Protein AF-A0A1H9RJU9-F1 (afdb_monomer_lite)

Organism: NCBI:txid170623

Sequence (634 aa):
MQTDKGIVLASALIEHLRRQLVILPAINTIERASAEAITCANRRIYEALSEPLSDRHRHNLDDLLKRSDIGKTTWLAWLRQSPAKPNSRHMLERLKVWQALDLPTGIERLVHQNRLLKIAREGGQMTPADLAKFEPQRRYATLVALAIEGMATVTDEIIDLHDRILGKLFNAAKNKHQQQFQASGKAINAKVRLYGHIGQALIDAKQSGSDPFAAIEAVMSWDAFAESVTEAQKLAQPEDFDFLHRIGESYATLRRYAPEFLDVLKLRAAPAAKNALDAIEVLRGMNTNNARKVPADAPTDFIKPRWQKLVMTDTGIDRRYYELRALSELKNALRSGDIWVQGSRQFKDFEDYLVPPEKFASLKQSSELPLGVATDCDQYLHDRLTLLETQLATVNRMAQANDLPDAIITESGLKITPLDATVPDAAQALIDQMAMVLPHVKITELLLEVDEWTGFTRHFTHLKAGDLAKDKKLLLTTILADAINLGLTKMAESCPGTTYAKLAWLQAWHIRDETYSTALAELVNAQFRHPFAEHWGDGTTSSSDGQNFRTGSKAESTGHINPKYGSSQGNRATSLLRWTRISGNGQDFSEPHHAAQSPALLRQARRPTARNPQQAARPAGHRHDHALRHPVRL

pLDDT: mean 79.17, std 20.0, range [20.56, 97.06]

Foldseek 3Di:
DADLPLVVQLVVVVVVCVVVVHDDDDPVVSSVVSVVVSVVVVLVLLCLLQVQDDVLLLVLLLQQLDCDPVDRAGNVVLLPDDDPDDDLVSLLVSLVSLCVSVGDPCSCVSDHVNVLQLLLLLLVLDHSVVLVPDDSSSSSSSSSSVSLVSNQVSLVVNLLVLVLVLVVLQVVLVVVLVVVCVVCVVVQVVLVVLVVQLVVLQVVCVVVVHDSVVSNVVSHDPVVVVVSVVVNVVSDDPPLSDSLVVSLVCLVVCVVNVQSSLVSWAKDFAPVCVLLVQLSVQVNVCSVVVPDDRDQPRRDVLPDPSLCPVQQDPVGGDPSSSSSSSSVVVSVCQLLLRMATPSHPQRHHPCVVDDPPVVVVVCVVVVVPPDPADPDPVVRVVVVVVVVVVVVVVVVVCQVVVNDPQWHQDPVGIDGHDDDDPDDPVVVVVVVVVVVVDDPDDPLVVVVVLCVQQVLQLLQAFSPPRHGDPDPSLLVLLVVCVVVVVHLCNSQVVDPPRDSVSSVSSCSTRNDPRSVVSSVVSSLVSLAVDPCLVVVHAAPDWDWDFDFWFDQDQPSRRPDADPVHGRDHRDPGPRPRPTPRRGDDDDDCPDPPPPPPRSNNVSNVPPPDDDDPPPDDDDDDDDDDDDDDDDDDD

Secondary structure (DSSP, 8-state):
-----HHHHHHHHHHHHHHTTPPPPPHHHHHHHHHHHHHHHHHHHHHHHHTT--HHHHHHHHHTTSBPTTSSSBHHHHHT---SS--HHHHHHHHHHHHTT-PPTTGGGSS-HHHHHHHHHHHHHS-HHHHTTS-HHHHHHHHHHHHHHHHHHHHHHHHHHHHHHHHHHHHHHHHHHHHHHHHHHHHHHHHHHHHHHHHHHHHHHHHHT--HHHHHHTTS-HHHHHHHHHHHHHHPPPTT--SHHHHGGGHHHHHTTHHHHHHH--EEE-GGGHHHHHHHHHHHHHHHTT-SSPPTTS--TTS-HHHHHHHEETTEE-HHHHHHHHHHHHHHHHHHTSEEETT-SSSS-SGGGSPPHHHHHHHHHTT----SS-S-HHHHHHHHHHHHHHHHHHHHHHHHHT--TTEEEETTEEEEPPPP--S-HHHHHHHHHHHHHS----HHHHHHHHHHHH-GGGG---TTT-PPPS-HHHHHHHHHHHHTT--HHHHHHHSTT--HHHHHHHHHHH--HHHHHHHHHHHHHHHHTSGGGGGG-SSS--EEEEEEPPPSS---SS---BTTTBSSTT----EEEEEE--S---S--S-----S--TTHHHHTT------TTS-------------------

InterPro domains:
  IPR002513 Tn3 transposase DDE domain [PF01526] (445-573)
  IPR047653 Tn3-like transposase [NF033527] (2-570)

Structure (mmCIF, N/CA/C/O backbone):
data_AF-A0A1H9RJU9-F1
#
_entry.id   AF-A0A1H9RJU9-F1
#
loop_
_atom_site.group_PDB
_atom_site.id
_atom_site.type_symbol
_atom_site.label_atom_id
_atom_site.label_alt_id
_atom_site.label_comp_id
_atom_site.label_asym_id
_atom_site.label_entity_id
_atom_site.label_seq_id
_atom_site.pdbx_PDB_ins_code
_atom_site.Cartn_x
_atom_site.Cartn_y
_atom_site.Cartn_z
_atom_site.occupancy
_atom_site.B_iso_or_equiv
_atom_site.auth_seq_id
_atom_site.auth_comp_id
_atom_site.auth_asym_id
_atom_site.auth_atom_id
_atom_site.pdbx_PDB_model_num
ATOM 1 N N . MET A 1 1 ? -13.893 -10.862 19.244 1.00 76.00 1 MET A N 1
ATOM 2 C CA . MET A 1 1 ? -14.636 -9.581 19.168 1.00 76.00 1 MET A CA 1
ATOM 3 C C . MET A 1 1 ? -14.125 -8.789 17.971 1.00 76.00 1 MET A C 1
ATOM 5 O O . MET A 1 1 ? -12.912 -8.692 17.831 1.00 76.00 1 MET A O 1
ATOM 9 N N . GLN A 1 2 ? -15.001 -8.271 17.102 1.00 78.62 2 GLN A N 1
ATOM 10 C CA . GLN A 1 2 ? -14.583 -7.578 15.868 1.00 78.62 2 GLN A CA 1
ATOM 11 C C . GLN A 1 2 ? -14.420 -6.057 16.039 1.00 78.62 2 GLN A C 1
ATOM 13 O O . GLN A 1 2 ? -13.515 -5.467 15.450 1.00 78.62 2 GLN A O 1
ATOM 18 N N . THR A 1 3 ? -15.261 -5.443 16.875 1.00 79.81 3 THR A N 1
ATOM 19 C CA . THR A 1 3 ? -15.362 -3.994 17.119 1.00 79.81 3 THR A CA 1
ATOM 20 C C . THR A 1 3 ? -15.511 -3.706 18.614 1.00 79.81 3 THR A C 1
ATOM 22 O O . THR A 1 3 ? -16.016 -4.556 19.339 1.00 79.81 3 THR A O 1
ATOM 25 N N . ASP A 1 4 ? -15.089 -2.525 19.069 1.00 80.25 4 ASP A N 1
ATOM 26 C CA . ASP A 1 4 ? -15.407 -1.974 20.398 1.00 80.25 4 ASP A CA 1
ATOM 27 C C . ASP A 1 4 ? -16.202 -0.659 20.325 1.00 80.25 4 ASP A C 1
ATOM 29 O O . ASP A 1 4 ? -16.292 0.074 21.309 1.00 80.25 4 ASP A O 1
ATOM 33 N N . LYS A 1 5 ? -16.808 -0.353 19.168 1.00 81.44 5 LYS A N 1
ATOM 34 C CA . LYS A 1 5 ? -17.768 0.752 19.044 1.00 81.44 5 LYS A CA 1
ATOM 35 C C . LYS A 1 5 ? -19.002 0.439 19.897 1.00 81.44 5 LYS A C 1
ATOM 37 O O . LYS A 1 5 ? -19.796 -0.419 19.517 1.00 81.44 5 LYS A O 1
ATOM 42 N N . GLY A 1 6 ? -19.175 1.155 21.011 1.00 79.25 6 GLY A N 1
ATOM 43 C CA . GLY A 1 6 ? -20.265 0.927 21.970 1.00 79.25 6 GLY A CA 1
ATOM 44 C C . GLY A 1 6 ? -21.653 0.867 21.326 1.00 79.25 6 GLY A C 1
ATOM 45 O O . GLY A 1 6 ? -22.396 -0.065 21.603 1.00 79.25 6 GLY A O 1
ATOM 46 N N . ILE A 1 7 ? -21.958 1.774 20.389 1.00 78.44 7 ILE A N 1
ATOM 47 C CA . ILE A 1 7 ? -23.243 1.787 19.667 1.00 78.44 7 ILE A CA 1
ATOM 48 C C . ILE A 1 7 ? -23.494 0.506 18.856 1.00 78.44 7 ILE A C 1
ATOM 50 O O . ILE A 1 7 ? -24.593 -0.026 18.890 1.00 78.44 7 ILE A O 1
ATOM 54 N N . VAL A 1 8 ? -22.471 -0.055 18.201 1.00 84.00 8 VAL A N 1
ATOM 55 C CA . VAL A 1 8 ? -22.611 -1.290 17.406 1.00 84.00 8 VAL A CA 1
ATOM 56 C C . VAL A 1 8 ? -22.869 -2.491 18.319 1.00 84.00 8 VAL A C 1
ATOM 58 O O . VAL A 1 8 ? -23.676 -3.357 17.993 1.00 84.00 8 VAL A O 1
ATOM 61 N N . LEU A 1 9 ? -22.220 -2.529 19.488 1.00 86.81 9 LEU A N 1
ATOM 62 C CA . LEU A 1 9 ? -22.442 -3.573 20.493 1.00 86.81 9 LEU A CA 1
ATOM 63 C C . LEU A 1 9 ? -23.823 -3.453 21.141 1.00 86.81 9 LEU A C 1
ATOM 65 O O . LEU A 1 9 ? -24.499 -4.465 21.300 1.00 86.81 9 LEU A O 1
ATOM 69 N N . ALA A 1 10 ? -24.254 -2.233 21.466 1.00 87.81 10 ALA A N 1
ATOM 70 C CA . ALA A 1 10 ? -25.578 -1.961 22.009 1.00 87.81 10 ALA A CA 1
ATOM 71 C C . ALA A 1 10 ? -26.677 -2.347 21.007 1.00 87.81 10 ALA A C 1
ATOM 73 O O . ALA A 1 10 ? -27.610 -3.051 21.384 1.00 87.81 10 ALA A O 1
ATOM 74 N N . SER A 1 11 ? -26.537 -1.979 19.728 1.00 89.19 11 SER A N 1
ATOM 75 C CA . SER A 1 11 ? -27.470 -2.374 18.665 1.00 89.19 11 SER A CA 1
ATOM 76 C C . SER A 1 11 ? -27.519 -3.891 18.477 1.00 89.19 11 SER A C 1
ATOM 78 O O . SER A 1 11 ? -28.608 -4.460 18.465 1.00 89.19 11 SER A O 1
ATOM 80 N N . ALA A 1 12 ? -26.366 -4.568 18.423 1.00 88.88 12 ALA A N 1
ATOM 81 C CA . ALA A 1 12 ? -26.307 -6.028 18.320 1.00 88.88 12 ALA A CA 1
ATOM 82 C C . ALA A 1 12 ? -26.905 -6.735 19.554 1.00 88.88 12 ALA A C 1
ATOM 84 O O . ALA A 1 12 ? -27.570 -7.759 19.414 1.00 88.88 12 ALA A O 1
ATOM 85 N N . LEU A 1 13 ? -26.717 -6.184 20.759 1.00 90.69 13 LEU A N 1
ATOM 86 C CA . LEU A 1 13 ? -27.328 -6.688 21.991 1.00 90.69 13 LEU A CA 1
ATOM 87 C C . LEU A 1 13 ? -28.851 -6.483 21.988 1.00 90.69 13 LEU A C 1
ATOM 89 O O . LEU A 1 13 ? -29.586 -7.415 22.299 1.00 90.69 13 LEU A O 1
ATOM 93 N N . ILE A 1 14 ? -29.334 -5.304 21.587 1.00 92.38 14 ILE A N 1
ATOM 94 C CA . ILE A 1 14 ? -30.767 -5.009 21.426 1.00 92.38 14 ILE A CA 1
ATOM 95 C C . ILE A 1 14 ? -31.402 -5.959 20.408 1.00 92.38 14 ILE A C 1
ATOM 97 O O . ILE A 1 14 ? -32.474 -6.509 20.661 1.00 92.38 14 ILE A O 1
ATOM 101 N N . GLU A 1 15 ? -30.749 -6.180 19.269 1.00 91.00 15 GLU A N 1
ATOM 102 C CA . GLU A 1 15 ? -31.237 -7.091 18.240 1.00 91.00 15 GLU A CA 1
ATOM 103 C C . GLU A 1 15 ? -31.243 -8.546 18.728 1.00 91.00 15 GLU A C 1
ATOM 105 O O . GLU A 1 15 ? -32.236 -9.248 18.550 1.00 91.00 15 GLU A O 1
ATOM 110 N N . HIS A 1 16 ? -30.185 -8.989 19.413 1.00 90.38 16 HIS A N 1
ATOM 111 C CA . HIS A 1 16 ? -30.121 -10.323 20.004 1.00 90.38 16 HIS A CA 1
ATOM 112 C C . HIS A 1 16 ? -31.231 -10.547 21.044 1.00 90.38 16 HIS A C 1
ATOM 114 O O . HIS A 1 16 ? -31.931 -11.555 20.973 1.00 90.38 16 HIS A O 1
ATOM 120 N N . LEU A 1 17 ? -31.454 -9.590 21.953 1.00 93.44 17 LEU A N 1
ATOM 121 C CA . LEU A 1 17 ? -32.540 -9.648 22.939 1.00 93.44 17 LEU A CA 1
ATOM 122 C C . LEU A 1 17 ? -33.917 -9.707 22.262 1.00 93.44 17 LEU A C 1
ATOM 124 O O . LEU A 1 17 ? -34.739 -10.537 22.639 1.00 93.44 17 LEU A O 1
ATOM 128 N N . ARG A 1 18 ? -34.147 -8.904 21.211 1.00 91.88 18 ARG A N 1
ATOM 129 C CA . ARG A 1 18 ? -35.384 -8.950 20.408 1.00 91.88 18 ARG A CA 1
ATOM 130 C C . ARG A 1 18 ? -35.589 -10.305 19.728 1.00 91.88 18 ARG A C 1
ATOM 132 O O . ARG A 1 18 ? -36.688 -10.844 19.803 1.00 91.88 18 ARG A O 1
ATOM 139 N N . ARG A 1 19 ? -34.547 -10.880 19.112 1.00 92.56 19 ARG A N 1
ATOM 140 C CA . ARG A 1 19 ? -34.590 -12.224 18.499 1.00 92.56 19 ARG A CA 1
ATOM 141 C C . ARG A 1 19 ? -34.887 -13.322 19.531 1.00 92.56 19 ARG A C 1
ATOM 143 O O . ARG A 1 19 ? -35.535 -14.303 19.193 1.00 92.56 19 ARG A O 1
ATOM 150 N N . GLN A 1 20 ? -34.446 -13.145 20.778 1.00 93.81 20 GLN A N 1
ATOM 151 C CA . GLN A 1 20 ? -34.737 -14.031 21.915 1.00 93.81 20 GLN A CA 1
ATOM 152 C C . GLN A 1 20 ? -36.067 -13.704 22.631 1.00 93.81 20 GLN A C 1
ATOM 154 O O . GLN A 1 20 ? -36.366 -14.309 23.657 1.00 93.81 20 GLN A O 1
ATOM 159 N N . LEU A 1 21 ? -36.864 -12.754 22.120 1.00 93.44 21 LEU A N 1
ATOM 160 C CA . LEU A 1 21 ? -38.124 -12.278 22.717 1.00 93.44 21 LEU A CA 1
ATOM 161 C C . LEU A 1 21 ? -37.983 -11.752 24.165 1.00 93.44 21 LEU A C 1
ATOM 163 O O . LEU A 1 21 ? -38.935 -11.762 24.944 1.00 93.44 21 LEU A O 1
ATOM 167 N N . VAL A 1 22 ? -36.797 -11.254 24.524 1.00 93.88 22 VAL A N 1
ATOM 168 C CA . VAL A 1 22 ? -36.497 -10.684 25.844 1.00 93.88 22 VAL A CA 1
ATOM 169 C C . VAL A 1 22 ? -36.833 -9.191 25.865 1.00 93.88 22 VAL A C 1
ATOM 171 O O . VAL A 1 22 ? -36.440 -8.436 24.972 1.00 93.88 22 VAL A O 1
ATOM 174 N N . ILE A 1 23 ? -37.530 -8.744 26.916 1.00 93.25 23 ILE A N 1
ATOM 175 C CA . ILE A 1 23 ? -37.827 -7.323 27.147 1.00 93.25 23 ILE A CA 1
ATOM 176 C C . ILE A 1 23 ? -36.511 -6.547 27.299 1.00 93.25 23 ILE A C 1
ATOM 178 O O . ILE A 1 23 ? -35.640 -6.927 28.083 1.00 93.25 23 ILE A O 1
ATOM 182 N N . LEU A 1 24 ? -36.371 -5.445 26.559 1.00 93.25 24 LEU A N 1
ATOM 183 C CA . LEU A 1 24 ? -35.166 -4.619 26.608 1.00 93.25 24 LEU A CA 1
ATOM 184 C C . LEU A 1 24 ? -34.992 -3.994 28.005 1.00 93.25 24 LEU A C 1
ATOM 186 O O . LEU A 1 24 ? -35.919 -3.343 28.494 1.00 93.25 24 LEU A O 1
ATOM 190 N N . PRO A 1 25 ? -33.822 -4.151 28.652 1.00 92.62 25 PRO A N 1
ATOM 191 C CA . PRO A 1 25 ? -33.546 -3.497 29.922 1.00 92.62 25 PRO A CA 1
ATOM 192 C C . PRO A 1 25 ? -33.308 -1.992 29.720 1.00 92.62 25 PRO A C 1
ATOM 194 O O . PRO A 1 25 ? -33.116 -1.515 28.600 1.00 92.62 25 PRO A O 1
ATOM 197 N N . ALA A 1 26 ? -33.274 -1.237 30.821 1.00 93.50 26 ALA A N 1
ATOM 198 C CA . ALA A 1 26 ? -32.949 0.189 30.795 1.00 93.50 26 ALA A CA 1
ATOM 199 C C . ALA A 1 26 ? -31.606 0.467 30.085 1.00 93.50 26 ALA A C 1
ATOM 201 O O . ALA A 1 26 ? -30.662 -0.316 30.206 1.00 93.50 26 ALA A O 1
ATOM 202 N N . ILE A 1 27 ? -31.505 1.612 29.399 1.00 89.56 27 ILE A N 1
ATOM 203 C CA . ILE A 1 27 ? -30.344 1.992 28.569 1.00 89.56 27 ILE A CA 1
ATOM 204 C C . ILE A 1 27 ? -29.023 1.874 29.348 1.00 89.56 27 ILE A C 1
ATOM 206 O O . ILE A 1 27 ? -28.099 1.220 28.874 1.00 89.56 27 ILE A O 1
ATOM 210 N N . ASN A 1 28 ? -28.970 2.369 30.588 1.00 90.19 28 ASN A N 1
ATOM 211 C CA . ASN A 1 28 ? -27.785 2.279 31.454 1.00 90.19 28 ASN A CA 1
ATOM 212 C C . ASN A 1 28 ? -27.302 0.828 31.682 1.00 90.19 28 ASN A C 1
ATOM 214 O O . ASN A 1 28 ? -26.112 0.588 31.887 1.00 90.19 28 ASN A O 1
ATOM 21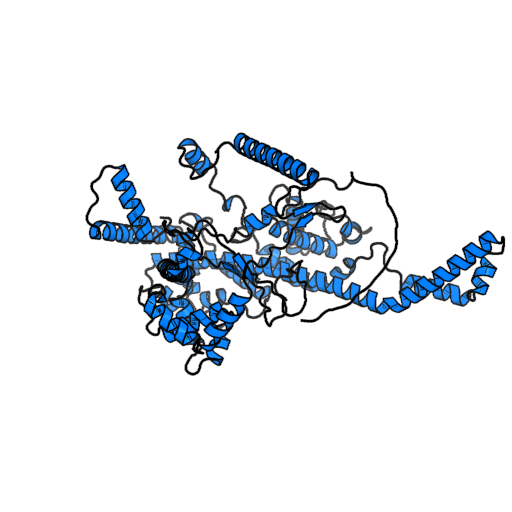8 N N . THR A 1 29 ? -28.205 -0.158 31.652 1.00 92.31 29 THR A N 1
ATOM 219 C CA . THR A 1 29 ? -27.863 -1.587 31.746 1.00 92.31 29 THR A CA 1
ATOM 220 C C . THR A 1 29 ? -27.249 -2.093 30.440 1.00 92.31 29 THR A C 1
ATOM 222 O O . THR A 1 29 ? -26.269 -2.833 30.484 1.00 92.31 29 THR A O 1
ATOM 225 N N . ILE A 1 30 ? -27.772 -1.661 29.286 1.00 91.56 30 ILE A N 1
ATOM 226 C CA . ILE A 1 30 ? -27.231 -1.981 27.952 1.00 91.56 30 ILE A CA 1
ATOM 227 C C . ILE A 1 30 ? -25.824 -1.385 27.794 1.00 91.56 30 ILE A C 1
ATOM 229 O O . ILE A 1 30 ? -24.903 -2.072 27.346 1.00 91.56 30 ILE A O 1
ATOM 233 N N . GLU A 1 31 ? -25.629 -0.134 28.218 1.00 86.50 31 GLU A N 1
ATOM 234 C CA . GLU A 1 31 ? -24.328 0.544 28.221 1.00 86.50 31 GLU A CA 1
ATOM 235 C C . GLU A 1 31 ? -23.315 -0.170 29.121 1.00 86.50 31 GLU A C 1
ATOM 237 O O . GLU A 1 31 ? -22.214 -0.496 28.672 1.00 86.50 31 GLU A O 1
ATOM 242 N N . ARG A 1 32 ? -23.696 -0.485 30.369 1.00 88.00 32 ARG A N 1
ATOM 243 C CA . ARG A 1 32 ? -22.842 -1.234 31.304 1.00 88.00 32 ARG A CA 1
ATOM 244 C C . ARG A 1 32 ? -22.464 -2.611 30.768 1.00 88.00 32 ARG A C 1
ATOM 246 O O . ARG A 1 32 ? -21.283 -2.945 30.786 1.00 88.00 32 ARG A O 1
ATOM 253 N N . ALA A 1 33 ? -23.427 -3.379 30.257 1.00 90.56 33 ALA A N 1
ATOM 254 C CA . ALA A 1 33 ? -23.169 -4.694 29.670 1.00 90.56 33 ALA A CA 1
ATOM 255 C C . ALA A 1 33 ? -22.224 -4.599 28.459 1.00 90.56 33 ALA A C 1
ATOM 257 O O . ALA A 1 33 ? -21.314 -5.415 28.311 1.00 90.56 33 ALA A O 1
ATOM 258 N N . SER A 1 34 ? -22.377 -3.563 27.628 1.00 88.94 34 SER A N 1
ATOM 259 C CA . SER A 1 34 ? -21.487 -3.301 26.490 1.00 88.94 34 SER A CA 1
ATOM 260 C C . SER A 1 34 ? -20.064 -2.945 26.944 1.00 88.94 34 SER A C 1
ATOM 262 O O . SER A 1 34 ? -19.094 -3.476 26.404 1.00 88.94 34 SER A O 1
ATOM 264 N N . ALA A 1 35 ? -19.915 -2.097 27.967 1.00 84.06 35 ALA A N 1
ATOM 265 C CA . ALA A 1 35 ? -18.618 -1.721 28.537 1.00 84.06 35 ALA A CA 1
ATOM 266 C C . ALA A 1 35 ? -17.908 -2.900 29.234 1.00 84.06 35 ALA A C 1
ATOM 268 O O . ALA A 1 35 ? -16.694 -3.082 29.090 1.00 84.06 35 ALA A O 1
ATOM 269 N N . GLU A 1 36 ? -18.659 -3.743 29.944 1.00 89.75 36 GLU A N 1
ATOM 270 C CA . GLU A 1 36 ? -18.153 -4.974 30.553 1.00 89.75 36 GLU A CA 1
ATOM 271 C C . GLU A 1 36 ? -17.715 -5.987 29.485 1.00 89.75 36 GLU A C 1
ATOM 273 O O . GLU A 1 36 ? -16.613 -6.536 29.569 1.00 89.75 36 GLU A O 1
ATOM 278 N N . ALA A 1 37 ? -18.505 -6.158 28.418 1.00 89.25 37 ALA A N 1
ATOM 279 C CA . ALA A 1 37 ? -18.149 -6.999 27.278 1.00 89.25 37 ALA A CA 1
ATOM 280 C C . ALA A 1 37 ? -16.865 -6.518 26.575 1.00 89.25 37 ALA A C 1
ATOM 282 O O . ALA A 1 37 ? -16.002 -7.343 26.272 1.00 89.25 37 ALA A O 1
ATOM 283 N N . ILE A 1 38 ? -16.688 -5.202 26.373 1.00 86.75 38 ILE A N 1
ATOM 284 C CA . ILE A 1 38 ? -15.431 -4.615 25.864 1.00 86.75 38 ILE A CA 1
ATOM 285 C C . ILE A 1 38 ? -14.263 -4.944 26.800 1.00 86.75 38 ILE A C 1
ATOM 287 O O . ILE A 1 38 ? -13.207 -5.378 26.340 1.00 86.75 38 ILE A O 1
ATOM 291 N N . THR A 1 39 ? -14.443 -4.769 28.110 1.00 87.50 39 THR A N 1
ATOM 292 C CA . THR A 1 39 ? -13.385 -4.991 29.108 1.00 87.50 39 THR A CA 1
ATOM 293 C C . THR A 1 39 ? -12.954 -6.460 29.152 1.00 87.50 39 THR A C 1
ATOM 295 O O . THR A 1 39 ? -11.762 -6.768 29.067 1.00 87.50 39 THR A O 1
ATOM 298 N N . CYS A 1 40 ? -13.920 -7.380 29.197 1.00 89.81 40 CYS A N 1
ATOM 299 C CA . CYS A 1 40 ? -13.682 -8.822 29.170 1.00 89.81 40 CYS A CA 1
ATOM 300 C C . CYS A 1 40 ? -13.028 -9.269 27.850 1.00 89.81 40 CYS A C 1
ATOM 302 O O . CYS A 1 40 ? -12.072 -10.046 27.857 1.00 89.81 40 CYS A O 1
ATOM 304 N N . ALA A 1 41 ? -13.481 -8.734 26.713 1.00 90.50 41 ALA A N 1
ATOM 305 C CA . ALA A 1 41 ? -12.898 -9.039 25.413 1.00 90.50 41 ALA A CA 1
ATOM 306 C C . ALA A 1 41 ? -11.472 -8.494 25.251 1.00 90.50 41 ALA A C 1
ATOM 308 O O . ALA A 1 41 ? -10.631 -9.199 24.702 1.00 90.50 41 ALA A O 1
ATOM 309 N N . ASN A 1 42 ? -11.173 -7.287 25.742 1.00 89.56 42 ASN A N 1
ATOM 310 C CA . ASN A 1 42 ? -9.817 -6.732 25.714 1.00 89.56 42 ASN A CA 1
ATOM 311 C C . ASN A 1 42 ? -8.850 -7.586 26.543 1.00 89.56 42 ASN A C 1
ATOM 313 O O . ASN A 1 42 ? -7.761 -7.891 26.063 1.00 89.56 42 ASN A O 1
ATOM 317 N N . ARG A 1 43 ? -9.268 -8.054 27.729 1.00 91.00 43 ARG A N 1
ATOM 318 C CA . ARG A 1 43 ? -8.476 -8.997 28.531 1.00 91.00 43 ARG A CA 1
ATOM 319 C C . ARG A 1 43 ? -8.190 -10.296 27.768 1.00 91.00 43 ARG A C 1
ATOM 321 O O . ARG A 1 43 ? -7.025 -10.643 27.614 1.00 91.00 43 ARG A O 1
ATOM 328 N N . ARG A 1 44 ? -9.216 -10.928 27.183 1.00 93.19 44 ARG A N 1
ATOM 329 C CA . ARG A 1 44 ? -9.056 -12.136 26.344 1.00 93.19 44 ARG A CA 1
ATOM 330 C C . ARG A 1 44 ? -8.151 -11.913 25.125 1.00 93.19 44 ARG A C 1
ATOM 332 O O . ARG A 1 44 ? -7.419 -12.812 24.736 1.00 93.19 44 ARG A O 1
ATOM 339 N N . ILE A 1 45 ? -8.190 -10.724 24.518 1.00 93.50 45 ILE A N 1
ATOM 340 C CA . ILE A 1 45 ? -7.311 -10.343 23.398 1.00 93.50 45 ILE A CA 1
ATOM 341 C C . ILE A 1 45 ? -5.852 -10.225 23.861 1.00 93.50 45 ILE A C 1
ATOM 343 O O . ILE A 1 45 ? -4.956 -10.678 23.151 1.00 93.50 45 ILE A O 1
ATOM 347 N N . TYR A 1 46 ? -5.597 -9.648 25.039 1.00 94.88 46 TYR A N 1
ATOM 348 C CA . TYR A 1 46 ? -4.243 -9.565 25.590 1.00 94.88 46 TYR A CA 1
ATOM 349 C C . TYR A 1 46 ? -3.717 -10.935 26.034 1.00 94.88 46 TYR A C 1
ATOM 351 O O . TYR A 1 46 ? -2.559 -11.248 25.771 1.00 94.88 46 TYR A O 1
ATOM 359 N N . GLU A 1 47 ? -4.563 -11.766 26.648 1.00 94.56 47 GLU A N 1
ATOM 360 C CA . GLU A 1 47 ? -4.265 -13.163 26.990 1.00 94.56 47 GLU A CA 1
ATOM 361 C C . GLU A 1 47 ? -3.872 -13.946 25.717 1.00 94.56 47 GLU A C 1
ATOM 363 O O . GLU A 1 47 ? -2.738 -14.414 25.622 1.00 94.56 47 GLU A O 1
ATOM 368 N N . ALA A 1 48 ? -4.711 -13.944 24.672 1.00 94.62 48 ALA A N 1
ATOM 369 C CA . ALA A 1 48 ? -4.452 -14.650 23.407 1.00 94.62 48 ALA A CA 1
ATOM 370 C C . ALA A 1 48 ? -3.166 -14.212 22.670 1.00 94.62 48 ALA A C 1
ATOM 372 O O . ALA A 1 48 ? -2.553 -15.016 21.970 1.00 94.62 48 ALA A O 1
ATOM 373 N N . LEU A 1 49 ? -2.736 -12.952 22.819 1.00 95.25 49 LEU A N 1
ATOM 374 C CA . LEU A 1 49 ? -1.490 -12.437 22.229 1.00 95.25 49 LEU A CA 1
ATOM 375 C C . LEU A 1 49 ? -0.246 -12.621 23.120 1.00 95.25 49 LEU A C 1
ATOM 377 O O . LEU A 1 49 ? 0.859 -12.331 22.664 1.00 95.25 49 LEU A O 1
ATOM 381 N N . SER A 1 50 ? -0.395 -13.060 24.376 1.00 94.12 50 SER A N 1
ATOM 382 C CA . SER A 1 50 ? 0.717 -13.176 25.342 1.00 94.12 50 SER A CA 1
ATOM 383 C C . SER A 1 50 ? 0.941 -14.586 25.903 1.00 94.12 50 SER A C 1
ATOM 385 O O . SER A 1 50 ? 2.055 -14.900 26.335 1.00 94.12 50 SER A O 1
ATOM 387 N N . GLU A 1 51 ? -0.074 -15.448 25.846 1.00 93.75 51 GLU A N 1
ATOM 388 C CA . GLU A 1 51 ? -0.001 -16.867 26.206 1.00 93.75 51 GLU A CA 1
ATOM 389 C C . GLU A 1 51 ? 0.921 -17.687 25.275 1.00 93.75 51 GLU A C 1
ATOM 391 O O . GLU A 1 51 ? 1.766 -18.406 25.808 1.00 93.75 51 GLU A O 1
ATOM 396 N N . PRO A 1 52 ? 0.904 -17.534 23.929 1.00 94.88 52 PRO A N 1
ATOM 397 C CA . PRO A 1 52 ? 1.796 -18.291 23.037 1.00 94.88 52 PRO A CA 1
ATOM 398 C C . PRO A 1 52 ? 3.278 -17.878 23.105 1.00 94.88 52 PRO A C 1
ATOM 400 O O . PRO A 1 52 ? 4.110 -18.443 22.394 1.00 94.88 52 PRO A O 1
ATOM 403 N N . LEU A 1 53 ? 3.621 -16.850 23.891 1.00 95.25 53 LEU A N 1
ATOM 404 C CA . LEU A 1 53 ? 4.970 -16.290 23.946 1.00 95.25 53 LEU A CA 1
ATOM 405 C C . LEU A 1 53 ? 5.852 -17.059 24.931 1.00 95.25 53 LEU A C 1
ATOM 407 O O . LEU A 1 53 ? 5.613 -17.043 26.139 1.00 95.25 53 LEU A O 1
ATOM 411 N N . SER A 1 54 ? 6.937 -17.635 24.414 1.00 95.88 54 SER A N 1
ATOM 412 C CA . SER A 1 54 ? 8.028 -18.164 25.238 1.00 95.88 54 SER A CA 1
ATOM 413 C C . SER A 1 54 ? 8.744 -17.050 26.012 1.00 95.88 54 SER A C 1
ATOM 415 O O . SER A 1 54 ? 8.715 -15.881 25.617 1.00 95.88 54 SER A O 1
ATOM 417 N N . ASP A 1 55 ? 9.479 -17.403 27.067 1.00 95.00 55 ASP A N 1
ATOM 418 C CA . ASP A 1 55 ? 10.262 -16.419 27.826 1.00 95.00 55 ASP A CA 1
ATOM 419 C C . ASP A 1 55 ? 11.363 -15.757 26.979 1.00 95.00 55 ASP A C 1
ATOM 421 O O . ASP A 1 55 ? 11.655 -14.577 27.170 1.00 95.00 55 ASP A O 1
ATOM 425 N N . ARG A 1 56 ? 11.887 -16.453 25.956 1.00 96.12 56 ARG A N 1
ATOM 426 C CA . ARG A 1 56 ? 12.767 -15.862 24.929 1.00 96.12 56 ARG A CA 1
ATOM 427 C C . ARG A 1 56 ? 12.050 -14.752 24.154 1.00 96.12 56 ARG A C 1
ATOM 429 O O . ARG A 1 56 ? 12.611 -13.679 23.965 1.00 96.12 56 ARG A O 1
ATOM 436 N N . HIS A 1 57 ? 10.802 -14.979 23.733 1.00 96.06 57 HIS A N 1
ATOM 437 C CA . HIS A 1 57 ? 10.010 -13.958 23.033 1.00 96.06 57 HIS A CA 1
ATOM 438 C C . HIS A 1 57 ? 9.722 -12.760 23.940 1.00 96.06 57 HIS A C 1
ATOM 440 O O . HIS A 1 57 ? 9.876 -11.621 23.511 1.00 96.06 57 HIS A O 1
ATOM 446 N N . ARG A 1 58 ? 9.367 -13.004 25.207 1.00 95.69 58 ARG A N 1
ATOM 447 C CA . ARG A 1 58 ? 9.137 -11.950 26.209 1.00 95.69 58 ARG A CA 1
ATOM 448 C C . ARG A 1 58 ? 10.392 -11.108 26.451 1.00 95.69 58 ARG A C 1
ATOM 450 O O . ARG A 1 58 ? 10.296 -9.884 26.439 1.00 95.69 58 ARG A O 1
ATOM 457 N N . HIS A 1 59 ? 11.561 -11.743 26.574 1.00 95.06 59 HIS A N 1
ATOM 458 C CA . HIS A 1 59 ? 12.847 -11.052 26.710 1.00 95.06 59 HIS A CA 1
ATOM 459 C C . HIS A 1 59 ? 13.149 -10.169 25.493 1.00 95.06 59 HIS A C 1
ATOM 461 O O . HIS A 1 59 ? 13.379 -8.972 25.652 1.00 95.06 59 HIS A O 1
ATOM 467 N N . ASN A 1 60 ? 13.046 -10.729 24.281 1.00 94.88 60 ASN A N 1
ATOM 468 C CA . ASN A 1 60 ? 13.276 -10.001 23.031 1.00 94.88 60 ASN A CA 1
ATOM 469 C C . ASN A 1 60 ? 12.319 -8.801 22.869 1.00 94.88 60 ASN A C 1
ATOM 471 O O . ASN A 1 60 ? 12.716 -7.758 22.354 1.00 94.88 60 ASN A O 1
ATOM 475 N N . LEU A 1 61 ? 11.062 -8.925 23.314 1.00 95.81 61 LEU A N 1
ATOM 476 C CA . LEU A 1 61 ? 10.084 -7.831 23.294 1.00 95.81 61 LEU A CA 1
ATOM 477 C C . LEU A 1 61 ? 10.404 -6.750 24.340 1.00 95.81 61 LEU A C 1
ATOM 479 O O . LEU A 1 61 ? 10.307 -5.564 24.029 1.00 95.81 61 LEU A O 1
ATOM 483 N N . ASP A 1 62 ? 10.822 -7.122 25.551 1.00 95.12 62 ASP A N 1
ATOM 484 C CA . ASP A 1 62 ? 11.252 -6.158 26.572 1.00 95.12 62 ASP A CA 1
ATOM 485 C C . ASP A 1 62 ? 12.573 -5.454 26.191 1.00 95.12 62 ASP A C 1
ATOM 487 O O . ASP A 1 62 ? 12.760 -4.278 26.515 1.00 95.12 62 ASP A O 1
ATOM 491 N N . ASP A 1 63 ? 13.461 -6.109 25.434 1.00 94.00 63 ASP A N 1
ATOM 492 C CA . ASP A 1 63 ? 14.661 -5.489 24.852 1.00 94.00 63 ASP A CA 1
ATOM 493 C C . ASP A 1 63 ? 14.332 -4.354 23.874 1.00 94.00 63 ASP A C 1
ATOM 495 O O . ASP A 1 63 ? 15.070 -3.365 23.819 1.00 94.00 63 ASP A O 1
ATOM 499 N N . LEU A 1 64 ? 13.184 -4.405 23.183 1.00 93.75 64 LEU A N 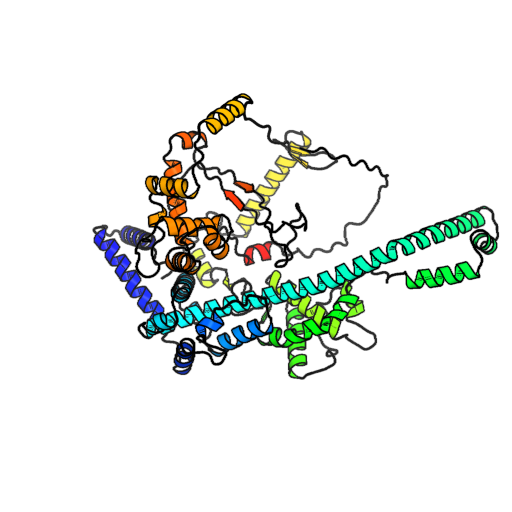1
ATOM 500 C CA . LEU A 1 64 ? 12.724 -3.300 22.331 1.00 93.75 64 LEU A CA 1
ATOM 501 C C . LEU A 1 64 ? 12.555 -1.986 23.116 1.00 93.75 64 LEU A C 1
ATOM 503 O O . LEU A 1 64 ? 12.693 -0.892 22.557 1.00 93.75 64 LEU A O 1
ATOM 507 N N . LEU A 1 65 ? 12.263 -2.074 24.416 1.00 93.88 65 LEU A N 1
ATOM 508 C CA . LEU A 1 65 ? 12.088 -0.920 25.298 1.00 93.88 65 LEU A CA 1
ATOM 509 C C . LEU A 1 65 ? 13.418 -0.372 25.845 1.00 93.88 65 LEU A C 1
ATOM 511 O O . LEU A 1 65 ? 13.453 0.761 26.333 1.00 93.88 65 LEU A O 1
ATOM 515 N N . LYS A 1 66 ? 14.518 -1.130 25.737 1.00 92.62 66 LYS A N 1
ATOM 516 C CA . LYS A 1 66 ? 15.862 -0.729 26.184 1.00 92.62 66 LYS A CA 1
ATOM 517 C C . LYS A 1 66 ? 16.559 0.154 25.140 1.00 92.62 66 LYS A C 1
ATOM 519 O O . LYS A 1 66 ? 16.147 0.235 23.981 1.00 92.62 66 LYS A O 1
ATOM 524 N N . ARG A 1 67 ? 17.621 0.857 25.556 1.00 88.75 67 ARG A N 1
ATOM 525 C CA . ARG A 1 67 ? 18.459 1.658 24.642 1.00 88.75 67 ARG A CA 1
ATOM 526 C C . ARG A 1 67 ? 19.129 0.754 23.603 1.00 88.75 67 ARG A C 1
ATOM 528 O O . ARG A 1 67 ? 19.665 -0.286 23.967 1.00 88.75 67 ARG A O 1
ATOM 535 N N . SER A 1 68 ? 19.106 1.176 22.341 1.00 84.19 68 SER A N 1
ATOM 536 C CA . SER A 1 68 ? 19.863 0.536 21.262 1.00 84.19 68 SER A CA 1
ATOM 537 C C . SER A 1 68 ? 21.355 0.831 21.406 1.00 84.19 68 SER A C 1
ATOM 539 O O . SER A 1 68 ? 21.728 1.927 21.819 1.00 84.19 68 SER A O 1
ATOM 541 N N . ASP A 1 69 ? 22.197 -0.090 20.959 1.00 80.25 69 ASP A N 1
ATOM 542 C CA . ASP A 1 69 ? 23.628 0.118 20.707 1.00 80.25 69 ASP A CA 1
ATOM 543 C C . ASP A 1 69 ? 23.894 1.118 19.559 1.00 80.25 69 ASP A C 1
ATOM 545 O O . ASP A 1 69 ? 24.826 1.917 19.625 1.00 80.25 69 ASP A O 1
ATOM 549 N N . ILE A 1 70 ? 23.022 1.150 18.545 1.00 71.56 70 ILE A N 1
ATOM 550 C CA . ILE A 1 70 ? 23.129 1.984 17.329 1.00 71.56 70 ILE A CA 1
ATOM 551 C C . ILE A 1 70 ? 22.828 3.491 17.579 1.00 71.56 70 ILE A C 1
ATOM 553 O O . ILE A 1 70 ? 22.784 4.295 16.646 1.00 71.56 70 ILE A O 1
ATOM 557 N N . GLY A 1 71 ? 22.661 3.946 18.830 1.00 73.62 71 GLY A N 1
ATOM 558 C CA . GLY A 1 71 ? 22.528 5.381 19.119 1.00 73.62 71 GLY A CA 1
ATOM 559 C C . GLY A 1 71 ? 21.974 5.738 20.499 1.00 73.62 71 GLY A C 1
ATOM 560 O O . GLY A 1 71 ? 22.056 4.975 21.451 1.00 73.62 71 GLY A O 1
ATOM 561 N N . LYS A 1 72 ? 21.389 6.939 20.620 1.00 80.69 72 LYS A N 1
ATOM 562 C CA . LYS A 1 72 ? 20.772 7.435 21.874 1.00 80.69 72 LYS A CA 1
ATOM 563 C C . LYS A 1 72 ? 19.288 7.051 22.035 1.00 80.69 72 LYS A C 1
ATOM 565 O O . LYS A 1 72 ? 18.655 7.454 23.009 1.00 80.69 72 LYS A O 1
ATOM 570 N N . THR A 1 73 ? 18.726 6.323 21.075 1.00 86.81 73 THR A N 1
ATOM 571 C CA . THR A 1 73 ? 17.322 5.880 21.016 1.00 86.81 73 THR A CA 1
ATOM 572 C C . THR A 1 73 ? 17.109 4.533 21.714 1.00 86.81 73 THR A C 1
ATOM 574 O O . THR A 1 73 ? 18.065 3.875 22.115 1.00 86.81 73 THR A O 1
ATOM 577 N N . THR A 1 74 ? 15.854 4.101 21.867 1.00 90.19 74 THR A N 1
ATOM 578 C CA . THR A 1 74 ? 15.548 2.684 22.133 1.00 90.19 74 THR A CA 1
ATOM 579 C C . THR A 1 74 ? 15.482 1.889 20.836 1.00 90.19 74 THR A C 1
ATOM 581 O O . THR A 1 74 ? 15.290 2.474 19.766 1.00 90.19 74 THR A O 1
ATOM 584 N N . TRP A 1 75 ? 15.574 0.563 20.931 1.00 91.62 75 TRP A N 1
ATOM 585 C CA . TRP A 1 75 ? 15.359 -0.337 19.794 1.00 91.62 75 TRP A CA 1
ATOM 586 C C . TRP A 1 75 ? 14.007 -0.094 19.109 1.00 91.62 75 TRP A C 1
ATOM 588 O O . TRP A 1 75 ? 13.966 0.130 17.902 1.00 91.62 75 TRP A O 1
ATOM 598 N N . LEU A 1 76 ? 12.909 -0.014 19.869 1.00 91.25 76 LEU A N 1
ATOM 599 C CA . LEU A 1 76 ? 11.574 0.287 19.337 1.00 91.25 76 LEU A CA 1
ATOM 600 C C . LEU A 1 76 ? 11.511 1.654 18.640 1.00 91.25 76 LEU A C 1
ATOM 602 O O . LEU A 1 76 ? 10.862 1.791 17.604 1.00 91.25 76 LEU A O 1
ATOM 606 N N . ALA A 1 77 ? 12.176 2.673 19.193 1.00 87.94 77 ALA A N 1
ATOM 607 C CA . ALA A 1 77 ? 12.203 4.005 18.597 1.00 87.94 77 ALA A CA 1
ATOM 608 C C . ALA A 1 77 ? 12.996 4.019 17.280 1.00 87.94 77 ALA A C 1
ATOM 610 O O . ALA A 1 77 ? 12.545 4.634 16.318 1.00 87.94 77 ALA A O 1
ATOM 611 N N . TRP A 1 78 ? 14.127 3.309 17.215 1.00 89.44 78 TRP A N 1
ATOM 612 C CA . TRP A 1 78 ? 14.921 3.141 15.994 1.00 89.44 78 TRP A CA 1
ATOM 613 C C . TRP A 1 78 ? 14.152 2.357 14.919 1.00 89.44 78 TRP A C 1
ATOM 615 O O . TRP A 1 78 ? 14.035 2.815 13.786 1.00 89.44 78 TRP A O 1
ATOM 625 N N . LEU A 1 79 ? 13.520 1.235 15.281 1.00 88.69 79 LEU A N 1
ATOM 626 C CA . LEU A 1 79 ? 12.717 0.421 14.358 1.00 88.69 79 LEU A CA 1
ATOM 627 C C . LEU A 1 79 ? 11.535 1.185 13.749 1.00 88.69 79 LEU A C 1
ATOM 629 O O . LEU A 1 79 ? 11.163 0.941 12.598 1.00 88.69 79 LEU A O 1
ATOM 633 N N . ARG A 1 80 ? 10.952 2.119 14.507 1.00 84.88 80 ARG A N 1
ATOM 634 C CA . ARG A 1 80 ? 9.845 2.980 14.073 1.00 84.88 80 ARG A CA 1
ATOM 635 C C . ARG A 1 80 ? 10.282 4.207 13.265 1.00 84.88 80 ARG A C 1
ATOM 637 O O . ARG A 1 80 ? 9.422 4.863 12.686 1.00 84.88 80 ARG A O 1
ATOM 644 N N . GLN A 1 81 ? 11.572 4.539 13.208 1.00 78.12 81 GLN A N 1
ATOM 645 C CA . GLN A 1 81 ? 12.056 5.650 12.387 1.00 78.12 81 GLN A CA 1
ATOM 646 C C . GLN A 1 81 ? 12.129 5.232 10.914 1.00 78.12 81 GLN A C 1
ATOM 648 O O . GLN A 1 81 ? 12.996 4.458 10.512 1.00 78.12 81 GLN A O 1
ATOM 653 N N . SER A 1 82 ? 11.242 5.783 10.083 1.00 66.94 82 SER A N 1
ATOM 654 C CA . SER A 1 82 ? 11.428 5.750 8.629 1.00 66.94 82 SER A CA 1
ATOM 655 C C . SER A 1 82 ? 12.621 6.648 8.258 1.00 66.94 82 SER A C 1
ATOM 657 O O . SER A 1 82 ? 12.679 7.802 8.697 1.00 66.94 82 SER A O 1
ATOM 659 N N . PRO A 1 83 ? 13.585 6.176 7.449 1.00 63.72 83 PRO A N 1
ATOM 660 C CA . PRO A 1 83 ? 14.767 6.961 7.120 1.00 63.72 83 PRO A CA 1
ATOM 661 C C . PRO A 1 83 ? 14.413 8.137 6.200 1.00 63.72 83 PRO A C 1
ATOM 663 O O . PRO A 1 83 ? 13.783 7.962 5.157 1.00 63.72 83 PRO A O 1
ATOM 666 N N . ALA A 1 84 ? 14.905 9.335 6.531 1.00 59.22 84 ALA A N 1
ATOM 667 C CA . ALA A 1 84 ? 14.646 10.564 5.767 1.00 59.22 84 ALA A CA 1
ATOM 668 C C . ALA A 1 84 ? 15.109 10.505 4.293 1.00 59.22 84 ALA A C 1
ATOM 670 O O . ALA A 1 84 ? 14.640 11.275 3.455 1.00 59.22 84 ALA A O 1
ATOM 671 N N . LYS A 1 85 ? 16.022 9.583 3.959 1.00 62.88 85 LYS A N 1
ATOM 672 C CA . LYS A 1 85 ? 16.349 9.187 2.584 1.00 62.88 85 LYS A CA 1
ATOM 673 C C . LYS A 1 85 ? 16.240 7.663 2.471 1.00 62.88 85 LYS A C 1
ATOM 675 O O . LYS A 1 85 ? 16.803 6.977 3.323 1.00 62.88 85 LYS A O 1
ATOM 680 N N . PRO A 1 86 ? 15.586 7.113 1.431 1.00 63.47 86 PRO A N 1
ATOM 681 C CA . PRO A 1 86 ? 15.470 5.668 1.260 1.00 63.47 86 PRO A CA 1
ATOM 682 C C . PRO A 1 86 ? 16.853 5.019 1.091 1.00 63.47 86 PRO A C 1
ATOM 684 O O . PRO A 1 86 ? 17.516 5.204 0.071 1.00 63.47 86 PRO A O 1
ATOM 687 N N . ASN A 1 87 ? 17.270 4.254 2.100 1.00 79.00 87 ASN A N 1
ATOM 688 C CA . ASN A 1 87 ? 18.540 3.533 2.160 1.00 79.00 87 ASN A CA 1
ATOM 689 C C . ASN A 1 87 ? 18.245 2.034 2.293 1.00 79.00 87 ASN A C 1
ATOM 691 O O . ASN A 1 87 ? 17.737 1.604 3.326 1.00 79.00 87 ASN A O 1
ATOM 695 N N . SER A 1 88 ? 18.558 1.244 1.262 1.00 82.19 88 SER A N 1
ATOM 696 C CA . SER A 1 88 ? 18.233 -0.190 1.219 1.00 82.19 88 SER A CA 1
ATOM 697 C C . SER A 1 88 ? 18.808 -0.963 2.399 1.00 82.19 88 SER A C 1
ATOM 699 O O . SER A 1 88 ? 18.081 -1.739 3.009 1.00 82.19 88 SER A O 1
ATOM 701 N N . ARG A 1 89 ? 20.065 -0.703 2.772 1.00 84.50 89 ARG A N 1
ATOM 702 C CA . ARG A 1 89 ? 20.731 -1.389 3.883 1.00 84.50 89 ARG A CA 1
ATOM 703 C C . ARG A 1 89 ? 19.988 -1.182 5.204 1.00 84.50 89 ARG A C 1
ATOM 705 O O . ARG A 1 89 ? 19.623 -2.152 5.851 1.00 84.50 89 ARG A O 1
ATOM 712 N N . HIS A 1 90 ? 19.686 0.068 5.549 1.00 84.88 90 HIS A N 1
ATOM 713 C CA . HIS A 1 90 ? 18.989 0.396 6.796 1.00 84.88 90 HIS A CA 1
ATOM 714 C C . HIS A 1 90 ? 17.579 -0.219 6.867 1.00 84.88 90 HIS A C 1
ATOM 716 O O . HIS A 1 90 ? 17.142 -0.662 7.925 1.00 84.88 90 HIS A O 1
ATOM 722 N N . MET A 1 91 ? 16.868 -0.288 5.737 1.00 85.62 91 MET A N 1
ATOM 723 C CA . MET A 1 91 ? 15.547 -0.926 5.679 1.00 85.62 91 MET A CA 1
ATOM 724 C C . MET A 1 91 ? 15.635 -2.442 5.886 1.00 85.62 91 MET A C 1
ATOM 726 O O . MET A 1 91 ? 14.862 -3.001 6.659 1.00 85.62 91 MET A O 1
ATOM 730 N N . LEU A 1 92 ? 16.604 -3.096 5.239 1.00 89.06 92 LEU A N 1
ATOM 731 C CA . LEU A 1 92 ? 16.856 -4.531 5.390 1.00 89.06 92 LEU A CA 1
ATOM 732 C C . LEU A 1 92 ? 17.306 -4.871 6.822 1.00 89.06 92 LEU A C 1
ATOM 734 O O . LEU A 1 92 ? 16.820 -5.843 7.391 1.00 89.06 92 LEU A O 1
ATOM 738 N N . GLU A 1 93 ? 18.151 -4.039 7.439 1.00 89.25 93 GLU A N 1
ATOM 739 C CA . GLU A 1 93 ? 18.536 -4.147 8.855 1.00 89.25 93 GLU A CA 1
ATOM 740 C C . GLU A 1 93 ? 17.312 -4.021 9.788 1.00 89.25 93 GLU A C 1
ATOM 742 O O . GLU A 1 93 ? 17.137 -4.868 10.665 1.00 89.25 93 GLU A O 1
ATOM 747 N N . ARG A 1 94 ? 16.406 -3.050 9.565 1.00 90.50 94 ARG A N 1
ATOM 748 C CA . ARG A 1 94 ? 15.135 -2.935 10.319 1.00 90.50 94 ARG A CA 1
ATOM 749 C C . ARG A 1 94 ? 14.290 -4.210 10.221 1.00 90.50 94 ARG A C 1
ATOM 751 O O . ARG A 1 94 ? 13.778 -4.672 11.238 1.00 90.50 94 ARG A O 1
ATOM 758 N N . LEU A 1 95 ? 14.144 -4.794 9.026 1.00 91.25 95 LEU A N 1
ATOM 759 C CA . LEU A 1 95 ? 13.351 -6.018 8.853 1.00 91.25 95 LEU A CA 1
ATOM 760 C C . LEU A 1 95 ? 14.015 -7.236 9.510 1.00 91.25 95 LEU A C 1
ATOM 762 O O . LEU A 1 95 ? 13.320 -8.011 10.162 1.00 91.25 95 LEU A O 1
ATOM 766 N N . LYS A 1 96 ? 15.344 -7.370 9.418 1.00 92.06 96 LYS A N 1
ATOM 767 C CA . LYS A 1 96 ? 16.105 -8.429 10.104 1.00 92.06 96 LYS A CA 1
ATOM 768 C C . LYS A 1 96 ? 15.906 -8.382 11.621 1.00 92.06 96 LYS A C 1
ATOM 770 O O . LYS A 1 96 ? 15.653 -9.419 12.225 1.00 92.06 96 LYS A O 1
ATOM 775 N N . VAL A 1 97 ? 15.938 -7.195 12.234 1.00 92.19 97 VAL A N 1
ATOM 776 C CA . VAL A 1 97 ? 15.689 -7.038 13.680 1.00 92.19 97 VAL A CA 1
ATOM 777 C C . VAL A 1 97 ? 14.236 -7.373 14.048 1.00 92.19 97 VAL A C 1
ATOM 779 O O . VAL A 1 97 ? 14.014 -8.067 15.037 1.00 92.19 97 VAL A O 1
ATOM 782 N N . TRP A 1 98 ? 13.241 -6.973 13.242 1.00 93.38 98 TRP A N 1
ATOM 783 C CA . TRP A 1 98 ? 11.851 -7.406 13.461 1.00 93.38 98 TRP A CA 1
ATOM 784 C C . TRP A 1 98 ? 11.683 -8.929 13.350 1.00 93.38 98 TRP A C 1
ATOM 786 O O . TRP A 1 98 ? 10.971 -9.528 14.154 1.00 93.38 98 TRP A O 1
ATOM 796 N N . GLN A 1 99 ? 12.337 -9.566 12.377 1.00 92.25 99 GLN A N 1
ATOM 797 C CA . GLN A 1 99 ? 12.294 -11.019 12.186 1.00 92.25 99 GLN A CA 1
ATOM 798 C C . GLN A 1 99 ? 13.021 -11.783 13.303 1.00 92.25 99 GLN A C 1
ATOM 800 O O . GLN A 1 99 ? 12.565 -12.857 13.686 1.00 92.25 99 GLN A O 1
ATOM 805 N N . ALA A 1 100 ? 14.086 -11.216 13.879 1.00 93.44 100 ALA A N 1
ATOM 806 C CA . ALA A 1 100 ? 14.832 -11.800 14.999 1.00 93.44 100 ALA A CA 1
ATOM 807 C C . ALA A 1 100 ? 14.024 -11.908 16.310 1.00 93.44 100 ALA A C 1
ATOM 809 O O . ALA A 1 100 ? 14.428 -12.631 17.221 1.00 93.44 100 ALA A O 1
ATOM 810 N N . LEU A 1 101 ? 12.861 -11.248 16.409 1.00 93.38 101 LEU A N 1
ATOM 811 C CA . LEU A 1 101 ? 11.902 -11.499 17.492 1.00 93.38 101 LEU A CA 1
ATOM 812 C C . LEU A 1 101 ? 11.333 -12.926 17.455 1.00 93.38 101 LEU A C 1
ATOM 814 O O . LEU A 1 101 ? 10.922 -13.427 18.500 1.00 93.38 101 LEU A O 1
ATOM 818 N N . ASP A 1 102 ? 11.325 -13.563 16.276 1.00 92.81 102 ASP A N 1
ATOM 819 C CA . ASP A 1 102 ? 10.936 -14.961 16.046 1.00 92.81 102 ASP A CA 1
ATOM 820 C C . ASP A 1 102 ? 9.562 -15.320 16.648 1.00 92.81 102 ASP A C 1
ATOM 822 O O . ASP A 1 102 ? 9.389 -16.352 17.300 1.00 92.81 102 ASP A O 1
ATOM 826 N N . LEU A 1 103 ? 8.590 -14.411 16.486 1.00 93.19 103 LEU A N 1
ATOM 827 C CA . LEU A 1 103 ? 7.247 -14.540 17.056 1.00 93.19 103 LEU A CA 1
ATOM 828 C C . LEU A 1 103 ? 6.521 -15.800 16.539 1.00 93.19 103 LEU A C 1
ATOM 830 O O . LEU A 1 103 ? 6.707 -16.176 15.377 1.00 93.19 103 LEU A O 1
ATOM 834 N N . PRO A 1 104 ? 5.655 -16.433 17.360 1.00 92.75 104 PRO A N 1
ATOM 835 C CA . PRO A 1 104 ? 4.907 -17.621 16.957 1.00 92.75 104 PRO A CA 1
ATOM 836 C C . PRO A 1 104 ? 4.135 -17.406 15.647 1.00 92.75 104 PRO A C 1
ATOM 838 O O . PRO A 1 104 ? 3.404 -16.429 15.490 1.00 92.75 104 PRO A O 1
ATOM 841 N N . THR A 1 105 ? 4.292 -18.326 14.694 1.00 86.69 105 THR A N 1
ATOM 842 C CA . THR A 1 105 ? 3.645 -18.216 13.377 1.00 86.69 105 THR A CA 1
ATOM 843 C C . THR A 1 105 ? 2.125 -18.303 13.521 1.00 86.69 105 THR A C 1
ATOM 845 O O . THR A 1 105 ? 1.620 -19.264 14.095 1.00 86.69 105 THR A O 1
ATOM 848 N N . GLY A 1 106 ? 1.393 -17.325 12.980 1.00 85.94 106 GLY A N 1
ATOM 849 C CA . GLY A 1 106 ? -0.068 -17.281 13.058 1.00 85.94 106 GLY A CA 1
ATOM 850 C C . GLY A 1 106 ? -0.620 -16.604 14.316 1.00 85.94 106 GLY A C 1
ATOM 851 O O . GLY A 1 106 ? -1.840 -16.558 14.473 1.00 85.94 106 GLY A O 1
ATOM 852 N N . ILE A 1 107 ? 0.224 -16.045 15.196 1.00 89.62 107 ILE A N 1
ATOM 853 C CA . ILE A 1 107 ? -0.216 -15.291 16.386 1.00 89.62 107 ILE A CA 1
ATOM 854 C C . ILE A 1 107 ? -1.142 -14.116 16.022 1.00 89.62 107 ILE A C 1
ATOM 856 O O . ILE A 1 107 ? -2.078 -13.800 16.754 1.00 89.62 107 ILE A O 1
ATOM 860 N N . GLU A 1 108 ? -0.954 -13.525 14.839 1.00 86.25 108 GLU A N 1
ATOM 861 C CA . GLU A 1 108 ? -1.796 -12.467 14.281 1.00 86.25 108 GLU A CA 1
ATOM 862 C C . GLU A 1 108 ? -3.231 -12.922 13.956 1.00 86.25 108 GLU A C 1
ATOM 864 O O . GLU A 1 108 ? -4.131 -12.088 13.870 1.00 86.25 108 GLU A O 1
ATOM 869 N N . ARG A 1 109 ? -3.452 -14.236 13.799 1.00 86.94 109 ARG A N 1
ATOM 870 C CA . ARG A 1 109 ? -4.744 -14.855 13.448 1.00 86.94 109 ARG A CA 1
ATOM 871 C C . ARG A 1 109 ? -5.587 -15.215 14.676 1.00 86.94 109 ARG A C 1
ATOM 873 O O . ARG A 1 109 ? -6.783 -15.458 14.536 1.00 86.94 109 ARG A O 1
ATOM 880 N N . LEU A 1 110 ? -4.992 -15.217 15.874 1.00 88.88 110 LEU A N 1
ATOM 881 C CA . LEU A 1 110 ? -5.682 -15.503 17.144 1.00 88.88 110 LEU A CA 1
ATOM 882 C C . LEU A 1 110 ? -6.667 -14.394 17.550 1.00 88.88 110 LEU A C 1
ATOM 884 O O . LEU A 1 110 ? -7.559 -14.604 18.373 1.00 88.88 110 LEU A O 1
ATOM 888 N N . VAL A 1 111 ? -6.515 -13.199 16.975 1.00 90.50 111 VAL A N 1
ATOM 889 C CA . VAL A 1 111 ? -7.342 -12.023 17.253 1.00 90.50 111 VAL A CA 1
ATOM 890 C C . VAL A 1 111 ? -7.857 -11.410 15.955 1.00 90.50 111 VAL A C 1
ATOM 892 O O . VAL A 1 111 ? -7.267 -11.553 14.890 1.00 90.50 111 VAL A O 1
ATOM 895 N N . HIS A 1 112 ? -8.976 -10.690 16.025 1.00 87.12 112 HIS A N 1
ATOM 896 C CA . HIS A 1 112 ? -9.530 -10.039 14.839 1.00 87.12 112 HIS A CA 1
ATOM 897 C C . HIS A 1 112 ? -8.618 -8.896 14.365 1.00 87.12 112 HIS A C 1
ATOM 899 O O . HIS A 1 112 ? -8.237 -8.048 15.175 1.00 87.12 112 HIS A O 1
ATOM 905 N N . GLN A 1 113 ? -8.336 -8.818 13.058 1.00 85.06 113 GLN A N 1
ATOM 906 C CA . GLN A 1 113 ? -7.374 -7.865 12.482 1.00 85.06 113 GLN A CA 1
ATOM 907 C C . GLN A 1 113 ? -7.630 -6.409 12.918 1.00 85.06 113 GLN A C 1
ATOM 909 O O . GLN A 1 113 ? -6.698 -5.715 13.314 1.00 85.06 113 GLN A O 1
ATOM 914 N N . ASN A 1 114 ? -8.891 -5.961 12.953 1.00 84.75 114 ASN A N 1
ATOM 915 C CA . ASN A 1 114 ? -9.239 -4.599 13.393 1.00 84.75 114 ASN A CA 1
ATOM 916 C C . ASN A 1 114 ? -8.834 -4.315 14.855 1.00 84.75 114 ASN A C 1
ATOM 918 O O . ASN A 1 114 ? -8.510 -3.179 15.192 1.00 84.75 114 ASN A O 1
ATOM 922 N N . ARG A 1 115 ? -8.833 -5.331 15.733 1.00 87.56 115 ARG A N 1
ATOM 923 C CA . ARG A 1 115 ? -8.357 -5.199 17.122 1.00 87.56 115 ARG A CA 1
ATOM 924 C C . ARG A 1 115 ? -6.836 -5.113 17.167 1.00 87.56 115 ARG A C 1
ATOM 926 O O . ARG A 1 115 ? -6.313 -4.236 17.845 1.00 87.56 115 ARG A O 1
ATOM 933 N N . LEU A 1 116 ? -6.148 -5.966 16.406 1.00 90.81 116 LEU A N 1
ATOM 934 C CA . LEU A 1 116 ? -4.687 -5.963 16.302 1.00 90.81 116 LEU A CA 1
ATOM 935 C C . LEU A 1 116 ? -4.166 -4.610 15.794 1.00 90.81 116 LEU A C 1
ATOM 937 O O . LEU A 1 116 ? -3.313 -4.001 16.432 1.00 90.81 116 LEU A O 1
ATOM 941 N N . LEU A 1 117 ? -4.748 -4.097 14.704 1.00 87.56 117 LEU A N 1
ATOM 942 C CA . LEU A 1 117 ? -4.406 -2.793 14.129 1.00 87.56 117 LEU A CA 1
ATOM 943 C C . LEU A 1 117 ? -4.697 -1.634 15.092 1.00 87.56 117 LEU A C 1
ATOM 945 O O . LEU A 1 117 ? -3.897 -0.704 15.176 1.00 87.56 117 LEU A O 1
ATOM 949 N N . LYS A 1 118 ? -5.799 -1.689 15.857 1.00 85.44 118 LYS A N 1
ATOM 950 C CA . LYS A 1 118 ? -6.094 -0.678 16.885 1.00 85.44 118 LYS A CA 1
ATOM 951 C C . LYS A 1 118 ? -5.030 -0.675 17.987 1.00 85.44 118 LYS A C 1
ATOM 953 O O . LYS A 1 118 ? -4.488 0.383 18.289 1.00 85.44 118 LYS A O 1
ATOM 958 N N . ILE A 1 119 ? -4.677 -1.845 18.525 1.00 90.56 119 ILE A N 1
ATOM 959 C CA . ILE A 1 119 ? -3.642 -1.984 19.563 1.00 90.56 119 ILE A CA 1
ATOM 960 C C . ILE A 1 119 ? -2.275 -1.512 19.038 1.00 90.56 119 ILE A C 1
ATOM 962 O O . ILE A 1 119 ? -1.580 -0.761 19.722 1.00 90.56 119 ILE A O 1
ATOM 966 N N . ALA A 1 120 ? -1.909 -1.886 17.806 1.00 91.38 120 ALA A N 1
ATOM 967 C CA . ALA A 1 120 ? -0.679 -1.431 17.160 1.00 91.38 120 ALA A CA 1
ATOM 968 C C . ALA A 1 120 ? -0.652 0.097 16.985 1.00 91.38 120 ALA A C 1
ATOM 970 O O . ALA A 1 120 ? 0.368 0.729 17.254 1.00 91.38 120 ALA A O 1
ATOM 971 N N . ARG A 1 121 ? -1.779 0.712 16.595 1.00 84.88 121 ARG A N 1
ATOM 972 C CA . ARG A 1 121 ? -1.912 2.171 16.463 1.00 84.88 121 ARG A CA 1
ATOM 973 C C . ARG A 1 121 ? -1.813 2.881 17.815 1.00 84.88 121 ARG A C 1
ATOM 975 O O . ARG A 1 121 ? -1.102 3.874 17.914 1.00 84.88 121 ARG A O 1
ATOM 982 N N . GLU A 1 122 ? -2.470 2.366 18.853 1.00 83.50 122 GLU A N 1
ATOM 983 C CA . GLU A 1 122 ? -2.405 2.909 20.217 1.00 83.50 122 GLU A CA 1
ATOM 984 C C . GLU A 1 122 ? -0.988 2.842 20.794 1.00 83.50 122 GLU A C 1
ATOM 986 O O . GLU A 1 122 ? -0.436 3.870 21.193 1.00 83.50 122 GLU A O 1
ATOM 991 N N . GLY A 1 123 ? -0.353 1.666 20.757 1.00 86.94 123 GLY A N 1
ATOM 992 C CA . GLY A 1 123 ? 1.057 1.516 21.130 1.00 86.94 123 GLY A CA 1
ATOM 993 C C . GLY A 1 123 ? 1.994 2.347 20.245 1.00 86.94 123 GLY A C 1
ATOM 994 O O . GLY A 1 123 ? 3.044 2.805 20.695 1.00 86.94 123 GLY A O 1
ATOM 995 N N . GLY A 1 124 ? 1.584 2.601 19.001 1.00 85.44 124 GLY A N 1
ATOM 996 C CA . GLY A 1 124 ? 2.278 3.437 18.029 1.00 85.44 124 GLY A CA 1
ATOM 997 C C . GLY A 1 124 ? 2.353 4.911 18.421 1.00 85.44 124 GLY A C 1
ATOM 998 O O . GLY A 1 124 ? 3.285 5.585 17.998 1.00 85.44 124 GLY A O 1
ATOM 999 N N . GLN A 1 125 ? 1.466 5.417 19.278 1.00 81.25 125 GLN A N 1
ATOM 1000 C CA . GLN A 1 125 ? 1.550 6.800 19.777 1.00 81.25 125 GLN A CA 1
ATOM 1001 C C . GLN A 1 125 ? 2.279 6.911 21.124 1.00 81.25 125 GLN A C 1
ATOM 1003 O O . GLN A 1 125 ? 2.688 7.996 21.535 1.00 81.25 125 GLN A O 1
ATOM 1008 N N . MET A 1 126 ? 2.508 5.784 21.800 1.00 84.25 126 MET A N 1
ATOM 1009 C CA . MET A 1 126 ? 3.146 5.734 23.115 1.00 84.25 126 MET A CA 1
ATOM 1010 C C . MET A 1 126 ? 4.675 5.772 23.027 1.00 84.25 126 MET A C 1
ATOM 1012 O O . MET A 1 126 ? 5.287 5.304 22.057 1.00 84.25 126 MET A O 1
ATOM 1016 N N . THR A 1 127 ? 5.306 6.308 24.077 1.00 85.56 127 THR A N 1
ATOM 1017 C CA . THR A 1 127 ? 6.757 6.197 24.259 1.00 85.56 127 THR A CA 1
ATOM 1018 C C . THR A 1 127 ? 7.123 4.813 24.819 1.00 85.56 127 THR A C 1
ATOM 1020 O O . THR A 1 127 ? 6.300 4.188 25.496 1.00 85.56 127 THR A O 1
ATOM 1023 N N . PRO A 1 128 ? 8.367 4.334 24.630 1.00 88.75 128 PRO A N 1
ATOM 1024 C CA . PRO A 1 128 ? 8.839 3.099 25.261 1.00 88.75 128 PRO A CA 1
ATOM 1025 C C . PRO A 1 128 ? 8.675 3.101 26.790 1.00 88.75 128 PRO A C 1
ATOM 1027 O O . PRO A 1 128 ? 8.345 2.077 27.382 1.00 88.75 128 PRO A O 1
ATOM 1030 N N . ALA A 1 129 ? 8.835 4.265 27.428 1.00 86.50 129 ALA A N 1
ATOM 1031 C CA . ALA A 1 129 ? 8.655 4.426 28.868 1.00 86.50 129 ALA A CA 1
ATOM 1032 C C . ALA A 1 129 ? 7.184 4.330 29.308 1.00 86.50 129 ALA A C 1
ATOM 1034 O O . ALA A 1 129 ? 6.923 3.983 30.455 1.00 86.50 129 ALA A O 1
ATOM 1035 N N . ASP A 1 130 ? 6.220 4.623 28.433 1.00 86.69 130 ASP A N 1
ATOM 1036 C CA . ASP A 1 130 ? 4.794 4.446 28.731 1.00 86.69 130 ASP A CA 1
ATOM 1037 C C . ASP A 1 130 ? 4.350 2.999 28.528 1.00 86.69 130 ASP A C 1
ATOM 1039 O O . ASP A 1 130 ? 3.623 2.468 29.365 1.00 86.69 130 ASP A O 1
ATOM 1043 N N . LEU A 1 131 ? 4.861 2.337 27.485 1.00 91.31 131 LEU A N 1
ATOM 1044 C CA . LEU A 1 131 ? 4.661 0.902 27.255 1.00 91.31 131 LEU A CA 1
ATOM 1045 C C . LEU A 1 131 ? 5.249 0.056 28.397 1.00 91.31 131 LEU A C 1
ATOM 1047 O O . LEU A 1 131 ? 4.633 -0.918 28.821 1.00 91.31 131 LEU A O 1
ATOM 1051 N N . ALA A 1 132 ? 6.398 0.457 28.951 1.00 90.62 132 ALA A N 1
ATOM 1052 C CA . ALA A 1 132 ? 7.022 -0.209 30.097 1.00 90.62 132 ALA A CA 1
ATOM 1053 C C . ALA A 1 132 ? 6.153 -0.203 31.373 1.00 90.62 132 ALA A C 1
ATOM 1055 O O . ALA A 1 132 ? 6.292 -1.103 32.198 1.00 90.62 132 ALA A O 1
ATOM 1056 N N . LYS A 1 133 ? 5.253 0.783 31.533 1.00 91.19 133 LYS A N 1
ATOM 1057 C CA . LYS A 1 133 ? 4.358 0.920 32.701 1.00 91.19 133 LYS A CA 1
ATOM 1058 C C . LYS A 1 133 ? 3.120 0.017 32.635 1.00 91.19 133 LYS A C 1
ATOM 1060 O O . LYS A 1 133 ? 2.374 -0.030 33.609 1.00 91.19 133 LYS A O 1
ATOM 1065 N N . PHE A 1 134 ? 2.852 -0.634 31.501 1.00 91.12 134 PHE A N 1
ATOM 1066 C CA . PHE A 1 134 ? 1.714 -1.544 31.372 1.00 91.12 134 PHE A CA 1
ATOM 1067 C C . PHE A 1 134 ? 1.924 -2.845 32.149 1.00 91.12 134 PHE A C 1
ATOM 1069 O O . PHE A 1 134 ? 3.042 -3.351 32.285 1.00 91.12 134 PHE A O 1
ATOM 1076 N N . GLU A 1 135 ? 0.808 -3.412 32.601 1.00 92.12 135 GLU A N 1
ATOM 1077 C CA . GLU A 1 135 ? 0.730 -4.769 33.116 1.00 92.12 135 GLU A CA 1
ATOM 1078 C C . GLU A 1 135 ? 1.256 -5.778 32.070 1.00 92.12 135 GLU A C 1
ATOM 1080 O O . GLU A 1 135 ? 1.041 -5.569 30.870 1.00 92.12 135 GLU A O 1
ATOM 1085 N N . PRO A 1 136 ? 1.938 -6.873 32.469 1.00 92.62 136 PRO A N 1
ATOM 1086 C CA . PRO A 1 136 ? 2.696 -7.709 31.532 1.00 92.62 136 PRO A CA 1
ATOM 1087 C C . PRO A 1 136 ? 1.893 -8.222 30.329 1.00 92.62 136 PRO A C 1
ATOM 1089 O O . PRO A 1 136 ? 2.369 -8.122 29.202 1.00 92.62 136 PRO A O 1
ATOM 1092 N N . GLN A 1 137 ? 0.659 -8.699 30.538 1.00 91.88 137 GLN A N 1
ATOM 1093 C CA . GLN A 1 137 ? -0.213 -9.180 29.455 1.00 91.88 137 GLN A CA 1
ATOM 1094 C C . GLN A 1 137 ? -0.451 -8.099 28.389 1.00 91.88 137 GLN A C 1
ATOM 1096 O O . GLN A 1 137 ? -0.200 -8.319 27.204 1.00 91.88 137 GLN A O 1
ATOM 1101 N N . ARG A 1 138 ? -0.872 -6.899 28.810 1.00 93.50 138 ARG A N 1
ATOM 1102 C CA . ARG A 1 138 ? -1.101 -5.759 27.914 1.00 93.50 138 ARG A CA 1
ATOM 1103 C C . ARG A 1 138 ? 0.192 -5.259 27.281 1.00 93.50 138 ARG A C 1
ATOM 1105 O O . ARG A 1 138 ? 0.179 -4.916 26.098 1.00 93.50 138 ARG A O 1
ATOM 1112 N N . ARG A 1 139 ? 1.300 -5.218 28.033 1.00 95.25 139 ARG A N 1
ATOM 1113 C CA . ARG A 1 139 ? 2.620 -4.832 27.512 1.00 95.25 139 ARG A CA 1
ATOM 1114 C C . ARG A 1 139 ? 3.021 -5.738 26.353 1.00 95.25 139 ARG A C 1
ATOM 1116 O O . ARG A 1 139 ? 3.242 -5.237 25.253 1.00 95.25 139 ARG A O 1
ATOM 1123 N N . TYR A 1 140 ? 3.037 -7.053 26.567 1.00 96.69 140 TYR A N 1
ATOM 1124 C CA . TYR A 1 140 ? 3.419 -8.008 25.529 1.00 96.69 140 TYR A CA 1
ATOM 1125 C C . TYR A 1 140 ? 2.438 -8.010 24.356 1.00 96.69 140 TYR A C 1
ATOM 1127 O O . TYR A 1 140 ? 2.886 -7.931 23.218 1.00 96.69 140 TYR A O 1
ATOM 1135 N N . ALA A 1 141 ? 1.123 -7.984 24.596 1.00 95.94 141 ALA A N 1
ATOM 1136 C CA . ALA A 1 141 ? 0.134 -7.906 23.520 1.00 95.94 141 ALA A CA 1
ATOM 1137 C C . ALA A 1 141 ? 0.287 -6.637 22.656 1.00 95.94 141 ALA A C 1
ATOM 1139 O O . ALA A 1 141 ? 0.170 -6.696 21.431 1.00 95.94 141 ALA A O 1
ATOM 1140 N N . THR A 1 142 ? 0.613 -5.495 23.276 1.00 95.38 142 THR A N 1
ATOM 1141 C CA . THR A 1 142 ? 0.876 -4.232 22.564 1.00 95.38 142 THR A CA 1
ATOM 1142 C C . THR A 1 142 ? 2.175 -4.295 21.761 1.00 95.38 142 THR A C 1
ATOM 1144 O O . THR A 1 142 ? 2.213 -3.838 20.619 1.00 95.38 142 THR A O 1
ATOM 1147 N N . LEU A 1 143 ? 3.233 -4.893 22.318 1.00 96.69 143 LEU A N 1
ATOM 1148 C CA . LEU A 1 143 ? 4.515 -5.068 21.629 1.00 96.69 143 LEU A CA 1
ATOM 1149 C C . LEU A 1 143 ? 4.431 -6.080 20.475 1.00 96.69 143 LEU A C 1
ATOM 1151 O O . LEU A 1 143 ? 5.018 -5.835 19.426 1.00 96.69 143 LEU A O 1
ATOM 1155 N N . VAL A 1 144 ? 3.655 -7.159 20.619 1.00 96.81 144 VAL A N 1
ATOM 1156 C CA . VAL A 1 144 ? 3.352 -8.113 19.537 1.00 96.81 144 VAL A CA 1
ATOM 1157 C C . VAL A 1 144 ? 2.591 -7.423 18.407 1.00 96.81 144 VAL A C 1
ATOM 1159 O O . VAL A 1 144 ? 2.998 -7.523 17.252 1.00 96.81 144 VAL A O 1
ATOM 1162 N N . ALA A 1 145 ? 1.541 -6.655 18.719 1.00 95.62 145 ALA A N 1
ATOM 1163 C CA . ALA A 1 145 ? 0.791 -5.900 17.714 1.00 95.62 145 ALA A CA 1
ATOM 1164 C C . ALA A 1 145 ? 1.679 -4.884 16.966 1.00 95.62 145 ALA A C 1
ATOM 1166 O O . ALA A 1 145 ? 1.630 -4.799 15.738 1.00 95.62 145 ALA A O 1
ATOM 1167 N N . LEU A 1 146 ? 2.537 -4.163 17.698 1.00 95.00 146 LEU A N 1
ATOM 1168 C CA . LEU A 1 146 ? 3.543 -3.259 17.135 1.00 95.00 146 LEU A CA 1
ATOM 1169 C C . LEU A 1 146 ? 4.561 -3.977 16.242 1.00 95.00 146 LEU A C 1
ATOM 1171 O O . LEU A 1 146 ? 4.928 -3.442 15.199 1.00 95.00 146 LEU A O 1
ATOM 1175 N N . ALA A 1 147 ? 5.015 -5.167 16.635 1.00 94.88 147 ALA A N 1
ATOM 1176 C CA . ALA A 1 147 ? 5.976 -5.950 15.869 1.00 94.88 147 ALA A CA 1
ATOM 1177 C C . ALA A 1 147 ? 5.382 -6.490 14.564 1.00 94.88 147 ALA A C 1
ATOM 1179 O O . ALA A 1 147 ? 6.047 -6.434 13.532 1.00 94.88 147 ALA A O 1
ATOM 1180 N N . ILE A 1 148 ? 4.128 -6.951 14.581 1.00 93.19 148 ILE A N 1
ATOM 1181 C CA . ILE A 1 148 ? 3.431 -7.438 13.383 1.00 93.19 148 ILE A CA 1
ATOM 1182 C C . ILE A 1 148 ? 3.214 -6.290 12.386 1.00 93.19 148 ILE A C 1
ATOM 1184 O O . ILE A 1 148 ? 3.617 -6.400 11.229 1.00 93.19 148 ILE A O 1
ATOM 1188 N N . GLU A 1 149 ? 2.651 -5.160 12.829 1.00 91.50 149 GLU A N 1
ATOM 1189 C CA . GLU A 1 149 ? 2.411 -4.009 11.942 1.00 91.50 149 GLU A CA 1
ATOM 1190 C C . GLU A 1 149 ? 3.726 -3.348 11.491 1.00 91.50 149 GLU A C 1
ATOM 1192 O O . GLU A 1 149 ? 3.843 -2.896 10.349 1.00 91.50 149 GLU A O 1
ATOM 1197 N N . GLY A 1 150 ? 4.750 -3.341 12.351 1.00 91.31 150 GLY A N 1
ATOM 1198 C CA . GLY A 1 150 ? 6.102 -2.893 12.020 1.00 91.31 150 GLY A CA 1
ATOM 1199 C C . GLY A 1 150 ? 6.763 -3.770 10.955 1.00 91.31 150 GLY A C 1
ATOM 1200 O O . GLY A 1 150 ? 7.269 -3.246 9.963 1.00 91.31 150 GLY A O 1
ATOM 1201 N N . MET A 1 151 ? 6.703 -5.096 11.105 1.00 92.12 151 MET A N 1
ATOM 1202 C CA . MET A 1 151 ? 7.225 -6.052 10.124 1.00 92.12 151 MET A CA 1
ATOM 1203 C C . MET A 1 151 ? 6.508 -5.917 8.776 1.00 92.12 151 MET A C 1
ATOM 1205 O O . MET A 1 151 ? 7.173 -5.850 7.739 1.00 92.12 151 MET A O 1
ATOM 1209 N N . ALA A 1 152 ? 5.177 -5.799 8.782 1.00 91.00 152 ALA A N 1
ATOM 1210 C CA . ALA A 1 152 ? 4.385 -5.611 7.571 1.00 91.00 152 ALA A CA 1
ATOM 1211 C C . ALA A 1 152 ? 4.692 -4.282 6.869 1.00 91.00 152 ALA A C 1
ATOM 1213 O O . ALA A 1 152 ? 4.917 -4.259 5.658 1.00 91.00 152 ALA A O 1
ATOM 1214 N N . THR A 1 153 ? 4.790 -3.191 7.633 1.00 89.94 153 THR A N 1
ATOM 1215 C CA . THR A 1 153 ? 5.146 -1.866 7.109 1.00 89.94 153 THR A CA 1
ATOM 1216 C C . THR A 1 153 ? 6.534 -1.876 6.473 1.00 89.94 153 THR A C 1
ATOM 1218 O O . THR A 1 153 ? 6.678 -1.460 5.328 1.00 89.94 153 THR A O 1
ATOM 1221 N N . VAL A 1 154 ? 7.554 -2.397 7.164 1.00 90.62 154 VAL A N 1
ATOM 1222 C CA . VAL A 1 154 ? 8.927 -2.421 6.631 1.00 90.62 154 VAL A CA 1
ATOM 1223 C C . VAL A 1 154 ? 9.041 -3.350 5.416 1.00 90.62 154 VAL A C 1
ATOM 1225 O O . VAL A 1 154 ? 9.749 -3.020 4.465 1.00 90.62 154 VAL A O 1
ATOM 1228 N N . THR A 1 155 ? 8.310 -4.470 5.396 1.00 92.06 155 THR A N 1
ATOM 1229 C CA . THR A 1 155 ? 8.243 -5.376 4.234 1.00 92.06 155 THR A CA 1
ATOM 1230 C C . THR A 1 155 ? 7.671 -4.663 3.006 1.00 92.06 155 THR A C 1
ATOM 1232 O O . THR A 1 155 ? 8.295 -4.681 1.943 1.00 92.06 155 THR A O 1
ATOM 1235 N N . ASP A 1 156 ? 6.539 -3.969 3.156 1.00 91.06 156 ASP A N 1
ATOM 1236 C CA . ASP A 1 156 ? 5.942 -3.155 2.092 1.00 91.06 156 ASP A CA 1
ATOM 1237 C C . ASP A 1 156 ? 6.915 -2.041 1.630 1.00 91.06 156 ASP A C 1
ATOM 1239 O O . ASP A 1 156 ? 7.173 -1.899 0.433 1.00 91.06 156 ASP A O 1
ATOM 1243 N N . GLU A 1 157 ? 7.532 -1.298 2.565 1.00 87.94 157 GLU A N 1
ATOM 1244 C CA . GLU A 1 157 ? 8.495 -0.220 2.265 1.00 87.94 157 GLU A CA 1
ATOM 1245 C C . GLU A 1 157 ? 9.729 -0.720 1.474 1.00 87.94 157 GLU A C 1
ATOM 1247 O O . GLU A 1 157 ? 10.270 0.015 0.634 1.00 87.94 157 GLU A O 1
ATOM 1252 N N . ILE A 1 158 ? 10.184 -1.955 1.730 1.00 90.06 158 ILE A N 1
ATOM 1253 C CA . ILE A 1 158 ? 11.298 -2.620 1.030 1.00 90.06 158 ILE A CA 1
ATOM 1254 C C . ILE A 1 158 ? 10.905 -3.017 -0.399 1.00 90.06 158 ILE A C 1
ATOM 1256 O O . ILE A 1 158 ? 11.689 -2.804 -1.328 1.00 90.06 158 ILE A O 1
ATOM 1260 N N . ILE A 1 159 ? 9.695 -3.542 -0.605 1.00 91.06 159 ILE A N 1
ATOM 1261 C CA . ILE A 1 159 ? 9.187 -3.892 -1.942 1.00 91.06 159 ILE A CA 1
ATOM 1262 C C . ILE A 1 159 ? 8.998 -2.618 -2.785 1.00 91.06 159 ILE A C 1
ATOM 1264 O O . ILE A 1 159 ? 9.468 -2.548 -3.925 1.00 91.06 159 ILE A O 1
ATOM 1268 N N . ASP A 1 160 ? 8.440 -1.557 -2.200 1.00 88.00 160 ASP A N 1
ATOM 1269 C CA . ASP A 1 160 ? 8.325 -0.244 -2.845 1.00 88.00 160 ASP A CA 1
ATOM 1270 C C . ASP A 1 160 ? 9.695 0.396 -3.120 1.00 88.00 160 ASP A C 1
ATOM 1272 O O . ASP A 1 160 ? 9.867 1.173 -4.065 1.00 88.00 160 ASP A O 1
ATOM 1276 N N . LEU A 1 161 ? 10.710 0.116 -2.295 1.00 87.38 161 LEU A N 1
ATOM 1277 C CA . LEU A 1 161 ? 12.086 0.527 -2.575 1.00 87.38 161 LEU A CA 1
ATOM 1278 C C . LEU A 1 161 ? 12.669 -0.230 -3.774 1.00 87.38 161 LEU A C 1
ATOM 1280 O O . LEU A 1 161 ? 13.307 0.395 -4.622 1.00 87.38 161 LEU A O 1
ATOM 1284 N N . HIS A 1 162 ? 12.416 -1.532 -3.887 1.00 90.25 162 HIS A N 1
ATOM 1285 C CA . HIS A 1 162 ? 12.838 -2.331 -5.034 1.00 90.25 162 HIS A CA 1
ATOM 1286 C C . HIS A 1 162 ? 12.210 -1.838 -6.348 1.00 90.25 162 HIS A C 1
ATOM 1288 O O . HIS A 1 162 ? 12.939 -1.635 -7.325 1.00 90.25 162 HIS A O 1
ATOM 1294 N N . ASP A 1 163 ? 10.903 -1.533 -6.360 1.00 88.38 163 ASP A N 1
ATOM 1295 C CA . ASP A 1 163 ? 10.242 -0.920 -7.523 1.00 88.38 163 ASP A CA 1
ATOM 1296 C C . ASP A 1 163 ? 10.900 0.421 -7.886 1.00 88.38 163 ASP A C 1
ATOM 1298 O O . ASP A 1 163 ? 11.359 0.607 -9.015 1.00 88.38 163 ASP A O 1
ATOM 1302 N N . ARG A 1 164 ? 11.078 1.322 -6.908 1.00 85.00 164 ARG A N 1
ATOM 1303 C CA . ARG A 1 164 ? 11.748 2.619 -7.122 1.00 85.00 164 ARG A CA 1
ATOM 1304 C C . ARG A 1 164 ? 13.171 2.479 -7.663 1.00 85.00 164 ARG A C 1
ATOM 1306 O O . ARG A 1 164 ? 13.564 3.283 -8.510 1.00 85.00 164 ARG A O 1
ATOM 1313 N N . ILE A 1 165 ? 13.951 1.498 -7.202 1.00 87.19 165 ILE A N 1
ATOM 1314 C CA . ILE A 1 165 ? 15.308 1.268 -7.712 1.00 87.19 165 ILE A CA 1
ATOM 1315 C C . ILE A 1 165 ? 15.246 0.785 -9.163 1.00 87.19 165 ILE A C 1
ATOM 1317 O O . ILE A 1 165 ? 15.861 1.415 -10.022 1.00 87.19 165 ILE A O 1
ATOM 1321 N N . LEU A 1 166 ? 14.471 -0.260 -9.472 1.00 88.75 166 LEU A N 1
ATOM 1322 C CA . LEU A 1 166 ? 14.334 -0.746 -10.850 1.00 88.75 166 LEU A CA 1
ATOM 1323 C C . LEU A 1 166 ? 13.781 0.337 -11.789 1.00 88.75 166 LEU A C 1
ATOM 1325 O O . LEU A 1 166 ? 14.331 0.547 -12.868 1.00 88.75 166 LEU A O 1
ATOM 1329 N N . GLY A 1 167 ? 12.764 1.090 -11.367 1.00 88.25 167 GLY A N 1
ATOM 1330 C CA . GLY A 1 167 ? 12.214 2.213 -12.125 1.00 88.25 167 GLY A CA 1
ATOM 1331 C C . GLY A 1 167 ? 13.264 3.283 -12.438 1.00 88.25 167 GLY A C 1
ATOM 1332 O O . GLY A 1 167 ? 13.366 3.724 -13.583 1.00 88.25 167 GLY A O 1
ATOM 1333 N N . LYS A 1 168 ? 14.104 3.660 -11.462 1.00 86.88 168 LYS A N 1
ATOM 1334 C CA . LYS A 1 168 ? 15.224 4.593 -11.685 1.00 86.88 168 LYS A CA 1
ATOM 1335 C C . LYS A 1 168 ? 16.264 4.029 -12.657 1.00 86.88 168 LYS A C 1
ATOM 1337 O O . LYS A 1 168 ? 16.689 4.760 -13.547 1.00 86.88 168 LYS A O 1
ATOM 1342 N N . LEU A 1 169 ? 16.631 2.752 -12.535 1.00 88.00 169 LEU A N 1
ATOM 1343 C CA . LEU A 1 169 ? 17.603 2.094 -13.419 1.00 88.00 169 LEU A CA 1
ATOM 1344 C C . LEU A 1 169 ? 17.124 2.042 -14.879 1.00 88.00 169 LEU A C 1
ATOM 1346 O O . LEU A 1 169 ? 17.847 2.458 -15.785 1.00 88.00 169 LEU A O 1
ATOM 1350 N N . PHE A 1 170 ? 15.887 1.597 -15.112 1.00 87.62 170 PHE A N 1
ATOM 1351 C CA . PHE A 1 170 ? 15.300 1.527 -16.453 1.00 87.62 170 PHE A CA 1
ATOM 1352 C C . PHE A 1 170 ? 15.115 2.922 -17.068 1.00 87.62 170 PHE A C 1
ATOM 1354 O O . PHE A 1 170 ? 15.433 3.120 -18.240 1.00 87.62 170 PHE A O 1
ATOM 1361 N N . ASN A 1 171 ? 14.660 3.907 -16.284 1.00 87.50 171 ASN A N 1
ATOM 1362 C CA . ASN A 1 171 ? 14.516 5.283 -16.763 1.00 87.50 171 ASN A CA 1
ATOM 1363 C C . ASN A 1 171 ? 15.872 5.934 -17.072 1.00 87.50 171 ASN A C 1
ATOM 1365 O O . ASN A 1 171 ? 15.980 6.637 -18.072 1.00 87.50 171 ASN A O 1
ATOM 1369 N N . ALA A 1 172 ? 16.917 5.681 -16.277 1.00 86.75 172 ALA A N 1
ATOM 1370 C CA . ALA A 1 172 ? 18.265 6.172 -16.566 1.00 86.75 172 ALA A CA 1
ATOM 1371 C C . ALA A 1 172 ? 18.806 5.596 -17.886 1.00 86.75 172 ALA A C 1
ATOM 1373 O O . ALA A 1 172 ? 19.264 6.355 -18.740 1.00 86.75 172 ALA A O 1
ATOM 1374 N N . ALA A 1 173 ? 18.676 4.281 -18.096 1.00 87.50 173 ALA A N 1
ATOM 1375 C CA . ALA A 1 173 ? 19.078 3.621 -19.339 1.00 87.50 173 ALA A CA 1
ATOM 1376 C C . ALA A 1 173 ? 18.306 4.157 -20.561 1.00 87.50 173 ALA A C 1
ATOM 1378 O O . ALA A 1 173 ? 18.921 4.513 -21.570 1.00 87.50 173 ALA A O 1
ATOM 1379 N N . LYS A 1 174 ? 16.975 4.292 -20.448 1.00 87.31 174 LYS A N 1
ATOM 1380 C CA . LYS A 1 174 ? 16.112 4.866 -21.492 1.00 87.31 174 LYS A CA 1
ATOM 1381 C C . LYS A 1 174 ? 16.490 6.314 -21.816 1.00 87.31 174 LYS A C 1
ATOM 1383 O O . LYS A 1 174 ? 16.658 6.648 -22.986 1.00 87.31 174 LYS A O 1
ATOM 1388 N N . ASN A 1 175 ? 16.667 7.158 -20.800 1.00 86.81 175 ASN A N 1
ATOM 1389 C CA . ASN A 1 175 ? 17.022 8.565 -20.983 1.00 86.81 175 ASN A CA 1
ATOM 1390 C C . ASN A 1 175 ? 18.414 8.715 -21.612 1.00 86.81 175 ASN A C 1
ATOM 1392 O O . ASN A 1 175 ? 18.568 9.502 -22.539 1.00 86.81 175 ASN A O 1
ATOM 1396 N N . LYS A 1 176 ? 19.409 7.924 -21.179 1.00 86.69 176 LYS A N 1
ATOM 1397 C CA . LYS A 1 176 ? 20.762 7.917 -21.766 1.00 86.69 176 LYS A CA 1
ATOM 1398 C C . LYS A 1 176 ? 20.742 7.478 -23.234 1.00 86.69 176 LYS A C 1
ATOM 1400 O O . LYS A 1 176 ? 21.451 8.052 -24.056 1.00 86.69 176 LYS A O 1
ATOM 1405 N N . HIS A 1 177 ? 19.933 6.472 -23.574 1.00 86.31 177 HIS A N 1
ATOM 1406 C CA . HIS A 1 177 ? 19.728 6.038 -24.958 1.00 86.31 177 HIS A CA 1
ATOM 1407 C C . HIS A 1 177 ? 19.078 7.146 -25.806 1.00 86.31 177 HIS A C 1
ATOM 1409 O O . HIS A 1 177 ? 19.617 7.512 -26.849 1.00 86.31 177 HIS A O 1
ATOM 1415 N N . GLN A 1 178 ? 17.995 7.758 -25.314 1.00 86.25 178 GLN A N 1
ATOM 1416 C CA . GLN A 1 178 ? 17.314 8.866 -25.991 1.00 86.25 178 GLN A CA 1
ATOM 1417 C C . GLN A 1 178 ? 18.221 10.093 -26.182 1.00 86.25 178 GLN A C 1
ATOM 1419 O O . GLN A 1 178 ? 18.234 10.672 -27.264 1.00 86.25 178 GLN A O 1
ATOM 1424 N N . GLN A 1 179 ? 19.002 10.473 -25.167 1.00 87.06 179 GLN A N 1
ATOM 1425 C CA . GLN A 1 179 ? 19.948 11.591 -25.239 1.00 87.06 179 GLN A CA 1
ATOM 1426 C C . GLN A 1 179 ? 21.046 11.348 -26.277 1.00 87.06 179 GLN A C 1
ATOM 1428 O O . GLN A 1 179 ? 21.342 12.244 -27.063 1.00 87.06 179 GLN A O 1
ATOM 1433 N N . GLN A 1 180 ? 21.622 10.141 -26.325 1.00 83.12 180 GLN A N 1
ATOM 1434 C CA . GLN A 1 180 ? 22.625 9.816 -27.340 1.00 83.12 180 GLN A CA 1
ATOM 1435 C C . GLN A 1 180 ? 22.021 9.824 -28.748 1.00 83.12 180 GLN A C 1
ATOM 1437 O O . GLN A 1 180 ? 22.617 10.397 -29.654 1.00 83.12 180 GLN A O 1
ATOM 1442 N N . PHE A 1 181 ? 20.823 9.262 -28.928 1.00 82.81 181 PHE A N 1
ATOM 1443 C CA . PHE A 1 181 ? 20.133 9.306 -30.216 1.00 82.81 181 PHE A CA 1
ATOM 1444 C C . PHE A 1 181 ? 19.831 10.746 -30.663 1.00 82.81 181 PHE A C 1
ATOM 1446 O O . PHE A 1 181 ? 20.064 11.095 -31.817 1.00 82.81 181 PHE A O 1
ATOM 1453 N N . GLN A 1 182 ? 19.389 11.613 -29.746 1.00 85.12 182 GLN A N 1
ATOM 1454 C CA . GLN A 1 182 ? 19.175 13.038 -30.019 1.00 85.12 182 GLN A CA 1
ATOM 1455 C C . GLN A 1 182 ? 20.479 13.765 -30.382 1.00 85.12 182 GLN A C 1
ATOM 1457 O O . GLN A 1 182 ? 20.488 14.532 -31.343 1.00 85.12 182 GLN A O 1
ATOM 1462 N N . ALA A 1 183 ? 21.583 13.493 -29.677 1.00 85.75 183 ALA A N 1
ATOM 1463 C CA . ALA A 1 183 ? 22.896 14.064 -29.983 1.00 85.75 183 ALA A CA 1
ATOM 1464 C C . ALA A 1 183 ? 23.408 13.636 -31.373 1.00 85.75 183 ALA A C 1
ATOM 1466 O O . ALA A 1 183 ? 23.894 14.466 -32.140 1.00 85.75 183 ALA A O 1
ATOM 1467 N N . SER A 1 184 ? 23.227 12.364 -31.739 1.00 84.62 184 SER A N 1
ATOM 1468 C CA . SER A 1 184 ? 23.540 11.844 -33.076 1.00 84.62 184 SER A CA 1
ATOM 1469 C C . SER A 1 184 ? 22.523 12.256 -34.152 1.00 84.62 184 SER A C 1
ATOM 1471 O O . SER A 1 184 ? 22.814 12.118 -35.339 1.00 84.62 184 SER A O 1
ATOM 1473 N N . GLY A 1 185 ? 21.355 12.794 -33.785 1.00 83.94 185 GLY A N 1
ATOM 1474 C CA . GLY A 1 185 ? 20.221 13.009 -34.690 1.00 83.94 185 GLY A CA 1
ATOM 1475 C C . GLY A 1 185 ? 20.524 13.896 -35.902 1.00 83.94 185 GLY A C 1
ATOM 1476 O O . GLY A 1 185 ? 20.070 13.597 -37.006 1.00 83.94 185 GLY A O 1
ATOM 1477 N N . LYS A 1 186 ? 21.352 14.941 -35.744 1.00 86.38 186 LYS A N 1
ATOM 1478 C CA . LYS A 1 186 ? 21.787 15.787 -36.874 1.00 86.38 186 LYS A CA 1
ATOM 1479 C C . LYS A 1 186 ? 22.660 15.008 -37.866 1.00 86.38 186 LYS A C 1
ATOM 1481 O O . LYS A 1 186 ? 22.473 15.149 -39.072 1.00 86.38 186 LYS A O 1
ATOM 1486 N N . ALA A 1 187 ? 23.581 14.182 -37.365 1.00 86.25 187 ALA A N 1
ATOM 1487 C CA . ALA A 1 187 ? 24.465 13.361 -38.190 1.00 86.25 187 ALA A CA 1
ATOM 1488 C C . ALA A 1 187 ? 23.694 12.227 -38.888 1.00 86.25 187 ALA A C 1
ATOM 1490 O O . ALA A 1 187 ? 23.867 12.017 -40.086 1.00 86.25 187 ALA A O 1
ATOM 1491 N N . ILE A 1 188 ? 22.771 11.572 -38.174 1.00 85.94 188 ILE A N 1
ATOM 1492 C CA . ILE A 1 188 ? 21.868 10.556 -38.733 1.00 85.94 188 ILE A CA 1
ATOM 1493 C C . ILE A 1 188 ? 21.032 11.160 -39.869 1.00 85.94 188 ILE A C 1
ATOM 1495 O O . ILE A 1 188 ? 21.037 10.623 -40.972 1.00 85.94 188 ILE A O 1
ATOM 1499 N N . ASN A 1 189 ? 20.381 12.310 -39.655 1.00 86.31 189 ASN A N 1
ATOM 1500 C CA . ASN A 1 189 ? 19.586 12.970 -40.698 1.00 86.31 189 ASN A CA 1
ATOM 1501 C C . ASN A 1 189 ? 20.436 13.369 -41.921 1.00 86.31 189 ASN A C 1
ATOM 1503 O O . ASN A 1 189 ? 19.997 13.210 -43.058 1.00 86.31 189 ASN A O 1
ATOM 1507 N N . ALA A 1 190 ? 21.671 13.841 -41.710 1.00 87.31 190 ALA A N 1
ATOM 1508 C CA . ALA A 1 190 ? 22.590 14.146 -42.807 1.00 87.31 190 ALA A CA 1
ATOM 1509 C C . ALA A 1 190 ? 22.925 12.899 -43.648 1.00 87.31 190 ALA A C 1
ATOM 1511 O O . ALA A 1 190 ? 22.863 12.964 -44.875 1.00 87.31 190 ALA A O 1
ATOM 1512 N N . LYS A 1 191 ? 23.204 11.752 -43.009 1.00 88.81 191 LYS A N 1
ATOM 1513 C CA . LYS A 1 191 ? 23.455 10.482 -43.714 1.00 88.81 191 LYS A CA 1
ATOM 1514 C C . LYS A 1 191 ? 22.203 9.931 -44.401 1.00 88.81 191 LYS A C 1
ATOM 1516 O O . LYS A 1 191 ? 22.298 9.512 -45.547 1.00 88.81 191 LYS A O 1
ATOM 1521 N N . VAL A 1 192 ? 21.028 9.993 -43.770 1.00 88.38 192 VAL A N 1
ATOM 1522 C CA . VAL A 1 192 ? 19.757 9.569 -44.393 1.00 88.38 192 VAL A CA 1
ATOM 1523 C C . VAL A 1 192 ? 19.465 10.380 -45.659 1.00 88.38 192 VAL A C 1
ATOM 1525 O O . VAL A 1 192 ? 19.130 9.798 -46.686 1.00 88.38 192 VAL A O 1
ATOM 1528 N N . ARG A 1 193 ? 19.660 11.707 -45.631 1.00 89.94 193 ARG A N 1
ATOM 1529 C CA . ARG A 1 193 ? 19.521 12.547 -46.833 1.00 89.94 193 ARG A CA 1
ATOM 1530 C C . ARG A 1 193 ? 20.552 12.206 -47.909 1.00 89.94 193 ARG A C 1
ATOM 1532 O O . ARG A 1 193 ? 20.185 12.122 -49.075 1.00 89.94 193 ARG A O 1
ATOM 1539 N N . LEU A 1 194 ? 21.810 11.977 -47.523 1.00 89.12 194 LEU A N 1
ATOM 1540 C CA . LEU A 1 194 ? 22.871 11.575 -48.449 1.00 89.12 194 LEU A CA 1
ATOM 1541 C C . LEU A 1 194 ? 22.529 10.262 -49.171 1.00 89.12 194 LEU A C 1
ATOM 1543 O O . LEU A 1 194 ? 22.536 10.229 -50.398 1.00 89.12 194 LEU A O 1
ATOM 1547 N N . TYR A 1 195 ? 22.166 9.206 -48.437 1.00 90.38 195 TYR A N 1
ATOM 1548 C CA . TYR A 1 195 ? 21.779 7.932 -49.054 1.00 90.38 195 TYR A CA 1
ATOM 1549 C C . TYR A 1 195 ? 20.463 8.015 -49.829 1.00 90.38 195 TYR A C 1
ATOM 1551 O O . TYR A 1 195 ? 20.297 7.278 -50.794 1.00 90.38 195 TYR A O 1
ATOM 1559 N N . GLY A 1 196 ? 19.563 8.939 -49.478 1.00 89.62 196 GLY A N 1
ATOM 1560 C CA . GLY A 1 196 ? 18.401 9.270 -50.302 1.00 89.62 196 GLY A CA 1
ATOM 1561 C C . GLY A 1 196 ? 18.796 9.820 -51.677 1.00 89.62 196 GLY A C 1
ATOM 1562 O O . GLY A 1 196 ? 18.289 9.343 -52.688 1.00 89.62 196 GLY A O 1
ATOM 1563 N N . HIS A 1 197 ? 19.743 10.765 -51.737 1.00 89.31 197 HIS A N 1
ATOM 1564 C CA . HIS A 1 197 ? 20.243 11.297 -53.012 1.00 89.31 197 HIS A CA 1
ATOM 1565 C C . HIS A 1 197 ? 20.994 10.235 -53.833 1.00 89.31 197 HIS A C 1
ATOM 1567 O O . HIS A 1 197 ? 20.763 10.123 -55.032 1.00 89.31 197 HIS A O 1
ATOM 1573 N N . ILE A 1 198 ? 21.844 9.421 -53.193 1.00 90.12 198 ILE A N 1
ATOM 1574 C CA . ILE A 1 198 ? 22.560 8.319 -53.861 1.00 90.12 198 ILE A CA 1
ATOM 1575 C C . ILE A 1 198 ? 21.570 7.265 -54.380 1.00 90.12 198 ILE A C 1
ATOM 1577 O O . ILE A 1 198 ? 21.693 6.797 -55.508 1.00 90.12 198 ILE A O 1
ATOM 1581 N N . GLY A 1 199 ? 20.548 6.926 -53.589 1.00 89.31 199 GLY A N 1
ATOM 1582 C CA . GLY A 1 199 ? 19.472 6.026 -54.001 1.00 89.31 199 GLY A CA 1
ATOM 1583 C C . GLY A 1 199 ? 18.693 6.554 -55.206 1.00 89.31 199 GLY A C 1
ATOM 1584 O O . GLY A 1 199 ? 18.412 5.783 -56.118 1.00 89.31 199 GLY A O 1
ATOM 1585 N N . GLN A 1 200 ? 18.405 7.860 -55.254 1.00 89.81 200 GLN A N 1
ATOM 1586 C CA . GLN A 1 200 ? 17.767 8.485 -56.414 1.00 89.81 200 GLN A CA 1
ATOM 1587 C C . GLN A 1 200 ? 18.672 8.436 -57.652 1.00 89.81 200 GLN A C 1
ATOM 1589 O O . GLN A 1 200 ? 18.225 7.967 -58.691 1.00 89.81 200 GLN A O 1
ATOM 1594 N N . ALA A 1 201 ? 19.953 8.802 -57.532 1.00 88.38 201 ALA A N 1
ATOM 1595 C CA . ALA A 1 201 ? 20.908 8.733 -58.642 1.00 88.38 201 ALA A CA 1
ATOM 1596 C C . ALA A 1 201 ? 21.036 7.309 -59.222 1.00 88.38 201 ALA A C 1
ATOM 1598 O O . ALA A 1 201 ? 21.096 7.133 -60.437 1.00 88.38 201 ALA A O 1
ATOM 1599 N N . LEU A 1 202 ? 21.001 6.279 -58.368 1.00 89.38 202 LEU A N 1
ATOM 1600 C CA . LEU A 1 202 ? 20.986 4.872 -58.785 1.00 89.38 202 LEU A CA 1
ATOM 1601 C C . LEU A 1 202 ? 19.669 4.450 -59.461 1.00 89.38 202 LEU A C 1
ATOM 1603 O O . LEU A 1 202 ? 19.688 3.620 -60.372 1.00 89.38 202 LEU A O 1
ATOM 1607 N N . ILE A 1 203 ? 18.526 4.997 -59.034 1.00 89.69 203 ILE A N 1
ATOM 1608 C CA . ILE A 1 203 ? 17.229 4.779 -59.692 1.00 89.69 203 ILE A CA 1
ATOM 1609 C C . ILE A 1 203 ? 17.227 5.434 -61.076 1.00 89.69 203 ILE A C 1
ATOM 1611 O O . ILE A 1 203 ? 16.851 4.777 -62.046 1.00 89.69 203 ILE A O 1
ATOM 1615 N N . ASP A 1 204 ? 17.689 6.679 -61.173 1.00 88.38 204 ASP A N 1
ATOM 1616 C CA . ASP A 1 204 ? 17.736 7.447 -62.417 1.00 88.38 204 ASP A CA 1
ATOM 1617 C C . ASP A 1 204 ? 18.684 6.780 -63.425 1.00 88.38 204 ASP A C 1
ATOM 1619 O O . ASP A 1 204 ? 18.282 6.524 -64.558 1.00 88.38 204 ASP A O 1
ATOM 1623 N N . ALA A 1 205 ? 19.881 6.363 -62.987 1.00 89.00 205 ALA A N 1
ATOM 1624 C CA . ALA A 1 205 ? 20.827 5.600 -63.805 1.00 89.00 205 ALA A CA 1
ATOM 1625 C C . ALA A 1 205 ? 20.231 4.278 -64.316 1.00 89.00 205 ALA A C 1
ATOM 1627 O O . ALA A 1 205 ? 20.381 3.928 -65.488 1.00 89.00 205 ALA A O 1
ATOM 1628 N N . LYS A 1 206 ? 19.492 3.553 -63.464 1.00 87.69 206 LYS A N 1
ATOM 1629 C CA . LYS A 1 206 ? 18.801 2.318 -63.860 1.00 87.69 206 LYS A CA 1
ATOM 1630 C C . LYS A 1 206 ? 17.677 2.571 -64.872 1.00 87.69 206 LYS A C 1
ATOM 1632 O O . LYS A 1 206 ? 17.427 1.706 -65.709 1.00 87.69 206 LYS A O 1
ATOM 1637 N N . GLN A 1 207 ? 16.996 3.716 -64.802 1.00 88.31 207 GLN A N 1
ATOM 1638 C CA . GLN A 1 207 ? 15.955 4.101 -65.762 1.00 88.31 207 GLN A CA 1
ATOM 1639 C C . GLN A 1 207 ? 16.538 4.582 -67.099 1.00 88.31 207 GLN A C 1
ATOM 1641 O O . GLN A 1 207 ? 15.959 4.294 -68.144 1.00 88.31 207 GLN A O 1
ATOM 1646 N N . SER A 1 208 ? 17.685 5.269 -67.084 1.00 84.88 208 SER A N 1
ATOM 1647 C CA . SER A 1 208 ? 18.376 5.761 -68.285 1.00 84.88 208 SER A CA 1
ATOM 1648 C C . SER A 1 208 ? 19.308 4.737 -68.945 1.00 84.88 208 SER A C 1
ATOM 1650 O O . SER A 1 208 ? 19.816 4.996 -70.035 1.00 84.88 208 SER A O 1
ATOM 1652 N N . GLY A 1 209 ? 19.557 3.588 -68.306 1.00 83.69 209 GLY A N 1
ATOM 1653 C CA . GLY A 1 209 ? 20.519 2.582 -68.776 1.00 83.69 209 GLY A CA 1
ATOM 1654 C C . GLY A 1 209 ? 21.986 2.996 -68.594 1.00 83.69 209 GLY A C 1
ATOM 1655 O O . GLY A 1 209 ? 22.858 2.493 -69.300 1.00 83.69 209 GLY A O 1
ATOM 1656 N N . SER A 1 210 ? 22.258 3.934 -67.686 1.00 84.62 210 SER A N 1
ATOM 1657 C CA . SER A 1 210 ? 23.593 4.469 -67.392 1.00 84.62 210 SER A CA 1
ATOM 1658 C C . SER A 1 210 ? 24.334 3.634 -66.338 1.00 84.62 210 SER A C 1
ATOM 1660 O O . SER A 1 210 ? 23.715 2.893 -65.575 1.00 84.62 210 SER A O 1
ATOM 1662 N N . ASP A 1 211 ? 25.663 3.767 -66.274 1.00 87.50 211 ASP A N 1
ATOM 1663 C CA . ASP A 1 211 ? 26.488 3.060 -65.285 1.00 87.50 211 ASP A CA 1
ATOM 1664 C C . ASP A 1 211 ? 26.146 3.486 -63.835 1.00 87.50 211 ASP A C 1
ATOM 1666 O O . ASP A 1 211 ? 26.265 4.671 -63.501 1.00 87.50 211 ASP A O 1
ATOM 1670 N N . PRO A 1 212 ? 25.762 2.541 -62.950 1.00 82.44 212 PRO A N 1
ATOM 1671 C CA . PRO A 1 212 ? 25.513 2.820 -61.539 1.00 82.44 212 PRO A CA 1
ATOM 1672 C C . PRO A 1 212 ? 26.709 3.415 -60.788 1.00 82.44 212 PRO A C 1
ATOM 1674 O O . PRO A 1 212 ? 26.497 4.163 -59.835 1.00 82.44 212 PRO A O 1
ATOM 1677 N N . PHE A 1 213 ? 27.951 3.098 -61.171 1.00 85.12 213 PHE A N 1
ATOM 1678 C CA . PHE A 1 213 ? 29.129 3.587 -60.449 1.00 85.12 213 PHE A CA 1
ATOM 1679 C C . PHE A 1 213 ? 29.453 5.042 -60.803 1.00 85.12 213 PHE A C 1
ATOM 1681 O O . PHE A 1 213 ? 29.596 5.860 -59.892 1.00 85.12 213 PHE A O 1
ATOM 1688 N N . ALA A 1 214 ? 29.426 5.404 -62.089 1.00 82.81 214 ALA A N 1
ATOM 1689 C CA . ALA A 1 214 ? 29.480 6.799 -62.533 1.00 82.81 214 ALA A CA 1
ATOM 1690 C C . ALA A 1 214 ? 28.369 7.672 -61.904 1.00 82.81 214 ALA A C 1
ATOM 1692 O O . ALA A 1 214 ? 28.591 8.842 -61.591 1.00 82.81 214 ALA A O 1
ATOM 1693 N N . ALA A 1 215 ? 27.180 7.106 -61.661 1.00 84.06 215 ALA A N 1
ATOM 1694 C CA . ALA A 1 215 ? 26.083 7.810 -60.994 1.00 84.06 215 ALA A CA 1
ATOM 1695 C C . ALA A 1 215 ? 26.342 8.092 -59.499 1.00 84.06 215 ALA A C 1
ATOM 1697 O O . ALA A 1 215 ? 25.865 9.102 -58.981 1.00 84.06 215 ALA A O 1
ATOM 1698 N N . ILE A 1 216 ? 27.113 7.244 -58.804 1.00 84.81 216 ILE A N 1
ATOM 1699 C CA . ILE A 1 216 ? 27.574 7.519 -57.431 1.00 84.81 216 ILE A CA 1
ATOM 1700 C C . ILE A 1 216 ? 28.671 8.592 -57.454 1.00 84.81 216 ILE A C 1
ATOM 1702 O O . ILE A 1 216 ? 28.585 9.548 -56.682 1.00 84.81 216 ILE A O 1
ATOM 1706 N N . GLU A 1 217 ? 29.645 8.484 -58.367 1.00 86.69 217 GLU A N 1
ATOM 1707 C CA . GLU A 1 217 ? 30.735 9.466 -58.514 1.00 86.69 217 GLU A CA 1
ATOM 1708 C C . GLU A 1 217 ? 30.228 10.886 -58.805 1.00 86.69 217 GLU A C 1
ATOM 1710 O O . GLU A 1 217 ? 30.773 11.860 -58.284 1.00 86.69 217 GLU A O 1
ATOM 1715 N N . ALA A 1 218 ? 29.135 11.012 -59.566 1.00 84.12 218 ALA A N 1
ATOM 1716 C CA . ALA A 1 218 ? 28.463 12.286 -59.824 1.00 84.12 218 ALA A CA 1
ATOM 1717 C C . ALA A 1 218 ? 27.866 12.948 -58.561 1.00 84.12 218 ALA A C 1
ATOM 1719 O O . ALA A 1 218 ? 27.636 14.158 -58.555 1.00 84.12 218 ALA A O 1
ATOM 1720 N N . VAL A 1 219 ? 27.615 12.180 -57.491 1.00 84.75 219 VAL A N 1
ATOM 1721 C CA . VAL A 1 219 ? 27.144 12.688 -56.189 1.00 84.75 219 VAL A CA 1
ATOM 1722 C C . VAL A 1 219 ? 28.316 12.949 -55.235 1.00 84.75 219 VAL A C 1
ATOM 1724 O O . VAL A 1 219 ? 28.287 13.934 -54.495 1.00 84.75 219 VAL A O 1
ATOM 1727 N N . MET A 1 220 ? 29.332 12.078 -55.221 1.00 87.25 220 MET A N 1
ATOM 1728 C CA . MET A 1 220 ? 30.568 12.229 -54.437 1.00 87.25 220 MET A CA 1
ATOM 1729 C C . MET A 1 220 ? 31.658 11.242 -54.872 1.00 87.25 220 MET A C 1
ATOM 1731 O O . MET A 1 220 ? 31.355 10.158 -55.353 1.00 87.25 220 MET A O 1
ATOM 1735 N N . SER A 1 221 ? 32.930 11.570 -54.614 1.00 90.75 221 SER A N 1
ATOM 1736 C CA . SER A 1 221 ? 34.049 10.653 -54.874 1.00 90.75 221 SER A CA 1
ATOM 1737 C C . SER A 1 221 ? 33.948 9.345 -54.076 1.00 90.75 221 SER A C 1
ATOM 1739 O O . SER A 1 221 ? 33.387 9.307 -52.976 1.00 90.75 221 SER A O 1
ATOM 1741 N N . TRP A 1 222 ? 34.555 8.276 -54.602 1.00 86.94 222 TRP A N 1
ATOM 1742 C CA . TRP A 1 222 ? 34.572 6.960 -53.952 1.00 86.94 222 TRP A CA 1
ATOM 1743 C C . TRP A 1 222 ? 35.155 6.965 -52.540 1.00 86.94 222 TRP A C 1
ATOM 1745 O O . TRP A 1 222 ? 34.592 6.315 -51.660 1.00 86.94 222 TRP A O 1
ATOM 1755 N N . ASP A 1 223 ? 36.223 7.727 -52.298 1.00 86.94 223 ASP A N 1
ATOM 1756 C CA . ASP A 1 223 ? 36.823 7.844 -50.965 1.00 86.94 223 ASP A CA 1
ATOM 1757 C C . ASP A 1 223 ? 35.835 8.472 -49.970 1.00 86.94 223 ASP A C 1
ATOM 1759 O O . ASP A 1 223 ? 35.590 7.924 -48.893 1.00 86.94 223 ASP A O 1
ATOM 1763 N N . ALA A 1 224 ? 35.169 9.563 -50.369 1.00 86.62 224 ALA A N 1
ATOM 1764 C CA . ALA A 1 224 ? 34.144 10.215 -49.557 1.00 86.62 224 ALA A CA 1
ATOM 1765 C C . ALA A 1 224 ? 32.927 9.302 -49.328 1.00 86.62 224 ALA A C 1
ATOM 1767 O O . ALA A 1 224 ? 32.339 9.309 -48.242 1.00 86.62 224 ALA A O 1
ATOM 1768 N N . PHE A 1 225 ? 32.562 8.471 -50.311 1.00 88.06 225 PHE A N 1
ATOM 1769 C CA . PHE A 1 225 ? 31.523 7.459 -50.145 1.00 88.06 225 PHE A CA 1
ATOM 1770 C C . PHE A 1 225 ? 31.937 6.374 -49.138 1.00 88.06 225 PHE A C 1
ATOM 1772 O O . PHE A 1 225 ? 31.162 6.080 -48.223 1.00 88.06 225 PHE A O 1
ATOM 1779 N N . ALA A 1 226 ? 33.152 5.826 -49.235 1.00 87.88 226 ALA A N 1
ATOM 1780 C CA . ALA A 1 226 ? 33.671 4.801 -48.325 1.00 87.88 226 ALA A CA 1
ATOM 1781 C C . ALA A 1 226 ? 33.792 5.306 -46.873 1.00 87.88 226 ALA A C 1
ATOM 1783 O O . ALA A 1 226 ? 33.373 4.623 -45.927 1.00 87.88 226 ALA A O 1
ATOM 1784 N N . GLU A 1 227 ? 34.269 6.540 -46.683 1.00 88.31 227 GLU A N 1
ATOM 1785 C CA . GLU A 1 227 ? 34.215 7.225 -45.389 1.00 88.31 227 GLU A CA 1
ATOM 1786 C C . GLU A 1 227 ? 32.767 7.390 -44.917 1.00 88.31 227 GLU A C 1
ATOM 1788 O O . GLU A 1 227 ? 32.450 7.075 -43.766 1.00 88.31 227 GLU A O 1
ATOM 1793 N N . SER A 1 228 ? 31.850 7.797 -45.806 1.00 87.81 228 SER A N 1
ATOM 1794 C CA . SER A 1 228 ? 30.445 7.990 -45.444 1.00 87.81 228 SER A CA 1
ATOM 1795 C C . SER A 1 228 ? 29.773 6.711 -44.946 1.00 87.81 228 SER A C 1
ATOM 1797 O O . SER A 1 228 ? 29.025 6.786 -43.970 1.00 87.81 228 SER A O 1
ATOM 1799 N N . VAL A 1 229 ? 30.081 5.559 -45.559 1.00 87.81 229 VAL A N 1
ATOM 1800 C CA . VAL A 1 229 ? 29.601 4.226 -45.158 1.00 87.81 229 VAL A CA 1
ATOM 1801 C C . VAL A 1 229 ? 30.175 3.843 -43.798 1.00 87.81 229 VAL A C 1
ATOM 1803 O O . VAL A 1 229 ? 29.432 3.404 -42.921 1.00 87.81 229 VAL A O 1
ATOM 1806 N N . THR A 1 230 ? 31.464 4.091 -43.575 1.00 86.44 230 THR A N 1
ATOM 1807 C CA . THR A 1 230 ? 32.124 3.832 -42.287 1.00 86.44 230 THR A CA 1
ATOM 1808 C C . THR A 1 230 ? 31.535 4.694 -41.160 1.00 86.44 230 THR A C 1
ATOM 1810 O O . THR A 1 230 ? 31.323 4.221 -40.042 1.00 86.44 230 THR A O 1
ATOM 1813 N N . GLU A 1 231 ? 31.222 5.963 -41.429 1.00 84.56 231 GLU A N 1
ATOM 1814 C CA . GLU A 1 231 ? 30.518 6.838 -40.485 1.00 84.56 231 GLU A CA 1
ATOM 1815 C C . GLU A 1 231 ? 29.065 6.408 -40.256 1.00 84.56 231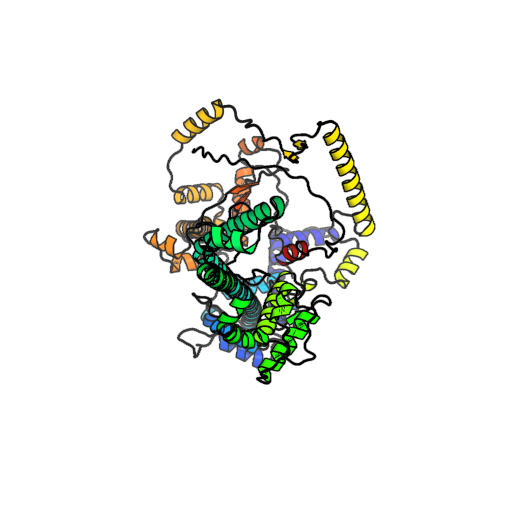 GLU A C 1
ATOM 1817 O O . GLU A 1 231 ? 28.587 6.429 -39.121 1.00 84.56 231 GLU A O 1
ATOM 1822 N N . ALA A 1 232 ? 28.360 5.987 -41.308 1.00 84.62 232 ALA A N 1
ATOM 1823 C CA . ALA A 1 232 ? 26.993 5.493 -41.206 1.00 84.62 232 ALA A CA 1
ATOM 1824 C C . ALA A 1 232 ? 26.916 4.215 -40.359 1.00 84.62 232 ALA A C 1
ATOM 1826 O O . ALA A 1 232 ? 26.045 4.122 -39.502 1.00 84.62 232 ALA A O 1
ATOM 1827 N N . GLN A 1 233 ? 27.868 3.289 -40.509 1.00 83.38 233 GLN A N 1
ATOM 1828 C CA . GLN A 1 233 ? 27.993 2.094 -39.665 1.00 83.38 233 GLN A CA 1
ATOM 1829 C C . GLN A 1 233 ? 28.264 2.436 -38.190 1.00 83.38 233 GLN A C 1
ATOM 1831 O O . GLN A 1 233 ? 27.733 1.771 -37.305 1.00 83.38 233 GLN A O 1
ATOM 1836 N N . LYS A 1 234 ? 29.033 3.497 -37.899 1.00 81.25 234 LYS A N 1
ATOM 1837 C CA . LYS A 1 234 ? 29.258 3.990 -36.522 1.00 81.25 234 LYS A CA 1
ATOM 1838 C C . LYS A 1 234 ? 28.028 4.681 -35.915 1.00 81.25 234 LYS A C 1
ATOM 1840 O O . LYS A 1 234 ? 27.876 4.695 -34.694 1.00 81.25 234 LYS A O 1
ATOM 1845 N N . LEU A 1 235 ? 27.178 5.290 -36.745 1.00 80.00 235 LEU A N 1
ATOM 1846 C CA . LEU A 1 235 ? 25.933 5.950 -36.327 1.00 80.00 235 LEU A CA 1
ATOM 1847 C C . LEU A 1 235 ? 24.749 4.975 -36.233 1.00 80.00 235 LEU A C 1
ATOM 1849 O O . LEU A 1 235 ? 23.835 5.201 -35.432 1.00 80.00 235 LEU A O 1
ATOM 1853 N N . ALA A 1 236 ? 24.771 3.904 -37.029 1.00 73.31 236 ALA A N 1
ATOM 1854 C CA . ALA A 1 236 ? 23.771 2.851 -37.031 1.00 73.31 236 ALA A CA 1
ATOM 1855 C C . ALA A 1 236 ? 23.618 2.257 -35.625 1.00 73.31 236 ALA A C 1
ATOM 1857 O O . ALA A 1 236 ? 24.584 1.895 -34.953 1.00 73.31 236 ALA A O 1
ATOM 1858 N N . GLN A 1 237 ? 22.374 2.188 -35.164 1.00 70.88 237 GLN A N 1
ATOM 1859 C CA . GLN A 1 237 ? 22.026 1.455 -33.952 1.00 70.88 237 GLN A CA 1
ATOM 1860 C C . GLN A 1 237 ? 21.714 -0.007 -34.316 1.00 70.88 237 GLN A C 1
ATOM 1862 O O . GLN A 1 237 ? 21.390 -0.277 -35.474 1.00 70.88 237 GLN A O 1
ATOM 1867 N N . PRO A 1 238 ? 21.759 -0.946 -33.352 1.00 68.50 238 PRO A N 1
ATOM 1868 C CA . PRO A 1 238 ? 21.226 -2.292 -33.558 1.00 68.50 238 PRO A CA 1
ATOM 1869 C C . PRO A 1 238 ? 19.775 -2.239 -34.055 1.00 68.50 238 PRO A C 1
ATOM 1871 O O . PRO A 1 238 ? 19.020 -1.374 -33.607 1.00 68.50 238 PRO A O 1
ATOM 1874 N N . GLU A 1 239 ? 19.375 -3.178 -34.919 1.00 64.38 239 GLU A N 1
ATOM 1875 C CA . GLU A 1 239 ? 18.040 -3.209 -35.551 1.00 64.38 239 GLU A CA 1
ATOM 1876 C C . GLU A 1 239 ? 16.885 -3.132 -34.540 1.00 64.38 239 GLU A C 1
ATOM 1878 O O . GLU A 1 239 ? 15.886 -2.461 -34.786 1.00 64.38 239 GLU A O 1
ATOM 1883 N N . ASP A 1 240 ? 17.048 -3.759 -33.370 1.00 67.50 240 ASP A N 1
ATOM 1884 C CA . ASP A 1 240 ? 16.048 -3.764 -32.294 1.00 67.50 240 ASP A CA 1
ATOM 1885 C C . ASP A 1 240 ? 15.823 -2.372 -31.650 1.00 67.50 240 ASP A C 1
ATOM 1887 O O . ASP A 1 240 ? 14.880 -2.202 -30.877 1.00 67.50 240 ASP A O 1
ATOM 1891 N N . PHE A 1 241 ? 16.707 -1.395 -31.915 1.00 75.62 241 PHE A N 1
ATOM 1892 C CA . PHE A 1 241 ? 16.701 -0.015 -31.398 1.00 75.62 241 PHE A CA 1
ATOM 1893 C C . PHE A 1 241 ? 16.380 0.086 -29.890 1.00 75.62 241 PHE A C 1
ATOM 1895 O O . PHE A 1 241 ? 15.562 0.889 -29.435 1.00 75.62 241 PHE A O 1
ATOM 1902 N N . ASP A 1 242 ? 17.010 -0.779 -29.089 1.00 81.50 242 ASP A N 1
ATOM 1903 C CA . ASP A 1 242 ? 16.636 -0.976 -27.688 1.00 81.50 242 ASP A CA 1
ATOM 1904 C C . ASP A 1 242 ? 17.662 -0.414 -26.690 1.00 81.50 242 ASP A C 1
ATOM 1906 O O . ASP A 1 242 ? 18.873 -0.553 -26.853 1.00 81.50 242 ASP A O 1
ATOM 1910 N N . PHE A 1 243 ? 17.175 0.148 -25.583 1.00 83.44 243 PHE A N 1
ATOM 1911 C CA . PHE A 1 243 ? 17.972 0.623 -24.454 1.00 83.44 243 PHE A CA 1
ATOM 1912 C C . PHE A 1 243 ? 18.381 -0.485 -23.466 1.00 83.44 243 PHE A C 1
ATOM 1914 O O . PHE A 1 243 ? 19.208 -0.222 -22.589 1.00 83.44 243 PHE A O 1
ATOM 1921 N N . LEU A 1 244 ? 17.824 -1.704 -23.564 1.00 85.12 244 LEU A N 1
ATOM 1922 C CA . LEU A 1 244 ? 18.049 -2.782 -22.583 1.00 85.12 244 LEU A CA 1
ATOM 1923 C C . LEU A 1 244 ? 19.535 -3.115 -22.348 1.00 85.12 244 LEU A C 1
ATOM 1925 O O . LEU A 1 244 ? 19.932 -3.318 -21.200 1.00 85.12 244 LEU A O 1
ATOM 1929 N N . HIS A 1 245 ? 20.373 -3.070 -23.392 1.00 84.88 245 HIS A N 1
ATOM 1930 C CA . HIS A 1 245 ? 21.825 -3.294 -23.291 1.00 84.88 245 HIS A CA 1
ATOM 1931 C C . HIS A 1 245 ? 22.535 -2.324 -22.321 1.00 84.88 245 HIS A C 1
ATOM 1933 O O . HIS A 1 245 ? 23.605 -2.623 -21.798 1.00 84.88 245 HIS A O 1
ATOM 1939 N N . ARG A 1 246 ? 21.940 -1.158 -22.033 1.00 84.25 246 ARG A N 1
ATOM 1940 C CA . ARG A 1 246 ? 22.508 -0.145 -21.121 1.00 84.25 246 ARG A CA 1
ATOM 1941 C C . ARG A 1 246 ? 22.142 -0.372 -19.665 1.00 84.25 246 ARG A C 1
ATOM 1943 O O . ARG A 1 246 ? 22.799 0.168 -18.783 1.00 84.25 246 ARG A O 1
ATOM 1950 N N . ILE A 1 247 ? 21.118 -1.177 -19.382 1.00 85.06 247 ILE A N 1
ATOM 1951 C CA . ILE A 1 247 ? 20.724 -1.479 -17.999 1.00 85.06 247 ILE A CA 1
ATOM 1952 C C . ILE A 1 247 ? 21.854 -2.247 -17.287 1.00 85.06 247 ILE A C 1
ATOM 1954 O O . ILE A 1 247 ? 22.099 -2.028 -16.098 1.00 85.06 247 ILE A O 1
ATOM 1958 N N . GLY A 1 248 ? 22.612 -3.059 -18.036 1.00 81.12 248 GLY A N 1
ATOM 1959 C CA . GLY A 1 248 ? 23.806 -3.756 -17.556 1.00 81.12 248 GLY A CA 1
ATOM 1960 C C . GLY A 1 248 ? 24.888 -2.836 -16.972 1.00 81.12 248 GLY A C 1
ATOM 1961 O O . GLY A 1 248 ? 25.578 -3.250 -16.042 1.00 81.12 248 GLY A O 1
ATOM 1962 N N . GLU A 1 249 ? 24.997 -1.575 -17.416 1.00 83.56 249 GLU A N 1
ATOM 1963 C CA . GLU A 1 249 ? 25.964 -0.602 -16.872 1.00 83.56 249 GLU A CA 1
ATOM 1964 C C . GLU A 1 249 ? 25.760 -0.359 -15.367 1.00 83.56 249 GLU A C 1
ATOM 1966 O O . GLU A 1 249 ? 26.714 -0.175 -14.615 1.00 83.56 249 GLU A O 1
ATOM 1971 N N . SER A 1 250 ? 24.503 -0.374 -14.912 1.00 79.69 250 SER A N 1
ATOM 1972 C CA . SER A 1 250 ? 24.134 -0.092 -13.519 1.00 79.69 250 SER A CA 1
ATOM 1973 C C . SER A 1 250 ? 23.917 -1.353 -12.672 1.00 79.69 250 SER A C 1
ATOM 1975 O O . SER A 1 250 ? 23.497 -1.262 -11.514 1.00 79.69 250 SER A O 1
ATOM 1977 N N . TYR A 1 251 ? 24.231 -2.534 -13.218 1.00 86.19 251 TYR A N 1
ATOM 1978 C CA . TYR A 1 251 ? 24.092 -3.826 -12.541 1.00 86.19 251 TYR A CA 1
ATOM 1979 C C . TYR A 1 251 ? 24.809 -3.866 -11.183 1.00 86.19 251 TYR A C 1
ATOM 1981 O O . TYR A 1 251 ? 24.258 -4.389 -10.219 1.00 86.19 251 TYR A O 1
ATOM 1989 N N . ALA A 1 252 ? 25.991 -3.252 -11.062 1.00 87.12 252 ALA A N 1
ATOM 1990 C CA . ALA A 1 252 ? 26.749 -3.223 -9.808 1.00 87.12 252 ALA A CA 1
ATOM 1991 C C . ALA A 1 252 ? 25.968 -2.581 -8.641 1.00 87.12 252 ALA A C 1
ATOM 1993 O O . ALA A 1 252 ? 26.079 -3.033 -7.502 1.00 87.12 252 ALA A O 1
ATOM 1994 N N . THR A 1 253 ? 25.143 -1.565 -8.912 1.00 83.38 253 THR A N 1
ATOM 1995 C CA . THR A 1 253 ? 24.293 -0.912 -7.902 1.00 83.38 253 THR A CA 1
ATOM 1996 C C . THR A 1 253 ? 23.163 -1.832 -7.447 1.00 83.38 253 THR A C 1
ATOM 1998 O O . THR A 1 253 ? 22.881 -1.915 -6.253 1.00 83.38 253 THR A O 1
ATOM 2001 N N . LEU A 1 254 ? 22.546 -2.563 -8.382 1.00 86.38 254 LEU A N 1
ATOM 2002 C CA . LEU A 1 254 ? 21.511 -3.556 -8.086 1.00 86.38 254 LEU A CA 1
ATOM 2003 C C . LEU A 1 254 ? 22.083 -4.730 -7.280 1.00 86.38 254 LEU A C 1
ATOM 2005 O O . LEU A 1 254 ? 21.554 -5.097 -6.231 1.00 86.38 254 LEU A O 1
ATOM 2009 N N . ARG A 1 255 ? 23.223 -5.258 -7.731 1.00 89.50 255 ARG A N 1
ATOM 2010 C CA . ARG A 1 255 ? 23.896 -6.425 -7.158 1.00 89.50 255 ARG A CA 1
ATOM 2011 C C . ARG A 1 255 ? 24.346 -6.225 -5.707 1.00 89.50 255 ARG A C 1
ATOM 2013 O O . ARG A 1 255 ? 24.442 -7.203 -4.976 1.00 89.50 255 ARG A O 1
ATOM 2020 N N . ARG A 1 256 ? 24.582 -4.981 -5.271 1.00 87.75 256 ARG A N 1
ATOM 2021 C CA . ARG A 1 256 ? 24.938 -4.648 -3.877 1.00 87.75 256 ARG A CA 1
ATOM 2022 C C . ARG A 1 256 ? 23.811 -4.859 -2.865 1.00 87.75 256 ARG A C 1
ATOM 2024 O O . ARG A 1 256 ? 24.126 -5.034 -1.698 1.00 87.75 256 ARG A O 1
ATOM 2031 N N . TYR A 1 257 ? 22.539 -4.813 -3.273 1.00 89.50 257 TYR A N 1
ATOM 2032 C CA . TYR A 1 257 ? 21.406 -4.988 -2.347 1.00 89.50 257 TYR A CA 1
ATOM 2033 C C . TYR A 1 257 ? 20.520 -6.193 -2.683 1.00 89.50 257 TYR A C 1
ATOM 2035 O O . TYR A 1 257 ? 19.839 -6.703 -1.797 1.00 89.50 257 TYR A O 1
ATOM 2043 N N . ALA A 1 258 ? 20.524 -6.660 -3.938 1.00 91.69 258 ALA A N 1
ATOM 2044 C CA . ALA A 1 258 ? 19.674 -7.762 -4.378 1.00 91.69 258 ALA A CA 1
ATOM 2045 C C . ALA A 1 258 ? 19.836 -9.059 -3.552 1.00 91.69 258 ALA A C 1
ATOM 2047 O O . ALA A 1 258 ? 18.806 -9.650 -3.240 1.00 91.69 258 ALA A O 1
ATOM 2048 N N . PRO A 1 259 ? 21.046 -9.497 -3.134 1.00 92.88 259 PRO A N 1
ATOM 2049 C CA . PRO A 1 259 ? 21.187 -10.695 -2.305 1.00 92.88 259 PRO A CA 1
ATOM 2050 C C . PRO A 1 259 ? 20.455 -10.592 -0.965 1.00 92.88 259 PRO A C 1
ATOM 2052 O O . PRO A 1 259 ? 19.630 -11.446 -0.668 1.00 92.88 259 PRO A O 1
ATOM 2055 N N . GLU A 1 260 ? 20.683 -9.521 -0.200 1.00 91.69 260 GLU A N 1
ATOM 2056 C CA . GLU A 1 260 ? 20.017 -9.314 1.095 1.00 91.69 260 GLU A CA 1
ATOM 2057 C C . GLU A 1 260 ? 18.507 -9.068 0.956 1.00 91.69 260 GLU A C 1
ATOM 2059 O O . GLU A 1 260 ? 17.729 -9.494 1.806 1.00 91.69 260 GLU A O 1
ATOM 2064 N N . PHE A 1 261 ? 18.078 -8.410 -0.125 1.00 93.25 261 PHE A N 1
ATOM 2065 C CA . PHE A 1 261 ? 16.661 -8.244 -0.453 1.00 93.25 261 PHE A CA 1
ATOM 2066 C C . PHE A 1 261 ? 15.972 -9.585 -0.728 1.00 93.25 261 PHE A C 1
ATOM 2068 O O . PHE A 1 261 ? 14.864 -9.810 -0.252 1.00 93.25 261 PHE A O 1
ATOM 2075 N N . LEU A 1 262 ? 16.620 -10.483 -1.475 1.00 94.31 262 LEU A N 1
ATOM 2076 C CA . LEU A 1 262 ? 16.072 -11.809 -1.748 1.00 94.31 262 LEU A CA 1
ATOM 2077 C C . LEU A 1 262 ? 16.138 -12.733 -0.530 1.00 94.31 262 LEU A C 1
ATOM 2079 O O . LEU A 1 262 ? 15.271 -13.586 -0.405 1.00 94.31 262 LEU A O 1
ATOM 2083 N N . ASP A 1 263 ? 17.127 -12.583 0.345 1.00 92.12 263 ASP A N 1
ATOM 2084 C CA . ASP A 1 263 ? 17.282 -13.376 1.571 1.00 92.12 263 ASP A CA 1
ATOM 2085 C C . ASP A 1 263 ? 16.170 -13.084 2.597 1.00 92.12 263 ASP A C 1
ATOM 2087 O O . ASP A 1 263 ? 15.509 -13.993 3.093 1.00 92.12 263 ASP A O 1
ATOM 2091 N N . VAL A 1 264 ? 15.880 -11.801 2.848 1.00 91.69 264 VAL A N 1
ATOM 2092 C CA . VAL A 1 264 ? 14.979 -11.389 3.941 1.00 91.69 264 VAL A CA 1
ATOM 2093 C C . VAL A 1 264 ? 13.482 -11.630 3.662 1.00 91.69 264 VAL A C 1
ATOM 2095 O O . VAL A 1 264 ? 12.665 -11.602 4.585 1.00 91.69 264 VAL A O 1
ATOM 2098 N N . LEU A 1 265 ? 13.080 -11.826 2.398 1.00 92.69 265 LEU A N 1
ATOM 2099 C CA . LEU A 1 265 ? 11.669 -11.916 1.994 1.00 92.69 265 LEU A CA 1
ATOM 2100 C C . LEU A 1 265 ? 11.179 -13.367 1.894 1.00 92.69 265 LEU A C 1
ATOM 2102 O O . LEU A 1 265 ? 11.662 -14.155 1.086 1.00 92.69 265 LEU A O 1
ATOM 2106 N N . LYS A 1 266 ? 10.124 -13.724 2.629 1.00 91.56 266 LYS A N 1
ATOM 2107 C CA . LYS A 1 266 ? 9.484 -15.049 2.533 1.00 91.56 266 LYS A CA 1
ATOM 2108 C C . LYS A 1 266 ? 8.504 -15.097 1.350 1.00 91.56 266 LYS A C 1
ATOM 2110 O O . LYS A 1 266 ? 7.302 -14.904 1.520 1.00 91.56 266 LYS A O 1
ATOM 2115 N N . LEU A 1 267 ? 9.046 -15.299 0.146 1.00 94.69 267 LEU A N 1
ATOM 2116 C CA . LEU A 1 267 ? 8.303 -15.348 -1.120 1.00 94.69 267 LEU A CA 1
ATOM 2117 C C . LEU A 1 267 ? 7.475 -16.638 -1.278 1.00 94.69 267 LEU A C 1
ATOM 2119 O O . LEU A 1 267 ? 7.917 -17.728 -0.909 1.00 94.69 267 LEU A O 1
ATOM 2123 N N . ARG A 1 268 ? 6.294 -16.505 -1.886 1.00 93.88 268 ARG A N 1
ATOM 2124 C CA . ARG A 1 268 ? 5.400 -17.584 -2.337 1.00 93.88 268 ARG A CA 1
ATOM 2125 C C . ARG A 1 268 ? 4.821 -17.221 -3.707 1.00 93.88 268 ARG A C 1
ATOM 2127 O O . ARG A 1 268 ? 4.745 -16.041 -4.035 1.00 93.88 268 ARG A O 1
ATOM 2134 N N . ALA A 1 269 ? 4.442 -18.214 -4.510 1.00 93.56 269 ALA A N 1
ATOM 2135 C CA . ALA A 1 269 ? 3.972 -18.005 -5.878 1.00 93.56 269 ALA A CA 1
ATOM 2136 C C . ALA A 1 269 ? 2.737 -18.845 -6.206 1.00 93.56 269 ALA A C 1
ATOM 2138 O O . ALA A 1 269 ? 2.626 -19.999 -5.792 1.00 93.56 269 ALA A O 1
ATOM 2139 N N . ALA A 1 270 ? 1.856 -18.272 -7.022 1.00 91.06 270 ALA A N 1
ATOM 2140 C CA . ALA A 1 270 ? 0.768 -18.983 -7.670 1.00 91.06 270 ALA A CA 1
ATOM 2141 C C . ALA A 1 270 ? 1.336 -19.893 -8.777 1.00 91.06 270 ALA A C 1
ATOM 2143 O O . ALA A 1 270 ? 2.418 -19.605 -9.303 1.00 91.06 270 ALA A O 1
ATOM 2144 N N . PRO A 1 271 ? 0.607 -20.940 -9.217 1.00 89.38 271 PRO A N 1
ATOM 2145 C CA . PRO A 1 271 ? 1.081 -21.848 -10.266 1.00 89.38 271 PRO A CA 1
ATOM 2146 C C . PRO A 1 271 ? 1.577 -21.134 -11.535 1.00 89.38 271 PRO A C 1
ATOM 2148 O O . PRO A 1 271 ? 2.592 -21.525 -12.102 1.00 89.38 271 PRO A O 1
ATOM 2151 N N . ALA A 1 272 ? 0.924 -20.033 -11.926 1.00 87.69 272 ALA A N 1
ATOM 2152 C CA . ALA A 1 272 ? 1.284 -19.231 -13.098 1.00 87.69 272 ALA A CA 1
ATOM 2153 C C . ALA A 1 272 ? 2.637 -18.493 -12.995 1.00 87.69 272 ALA A C 1
ATOM 2155 O O . ALA A 1 272 ? 3.212 -18.139 -14.021 1.00 87.69 272 ALA A O 1
ATOM 2156 N N . ALA A 1 273 ? 3.152 -18.251 -11.784 1.00 91.38 273 ALA A N 1
ATOM 2157 C CA . ALA A 1 273 ? 4.417 -17.545 -11.553 1.00 91.38 273 ALA A CA 1
ATOM 2158 C C . ALA A 1 273 ? 5.530 -18.451 -11.001 1.00 91.38 273 ALA A C 1
ATOM 2160 O O . ALA A 1 273 ? 6.603 -17.953 -10.650 1.00 91.38 273 ALA A O 1
ATOM 2161 N N . LYS A 1 274 ? 5.311 -19.773 -10.954 1.00 91.69 274 LYS A N 1
ATOM 2162 C CA . LYS A 1 274 ? 6.275 -20.734 -10.408 1.00 91.69 274 LYS A CA 1
ATOM 2163 C C . LYS A 1 274 ? 7.656 -20.611 -11.065 1.00 91.69 274 LYS A C 1
ATOM 2165 O O . LYS A 1 274 ? 8.632 -20.408 -10.356 1.00 91.69 274 LYS A O 1
ATOM 2170 N N . ASN A 1 275 ? 7.731 -20.569 -12.398 1.00 91.06 275 ASN A N 1
ATOM 2171 C CA . ASN A 1 275 ? 9.003 -20.466 -13.132 1.00 91.06 275 ASN A CA 1
ATOM 2172 C C . ASN A 1 275 ? 9.775 -19.168 -12.808 1.00 91.06 275 ASN A C 1
ATOM 2174 O O . ASN A 1 275 ? 11.001 -19.134 -12.905 1.00 91.06 275 ASN A O 1
ATOM 2178 N N . ALA A 1 276 ? 9.078 -18.096 -12.406 1.00 92.94 276 ALA A N 1
ATOM 2179 C CA . ALA A 1 276 ? 9.710 -16.859 -11.952 1.00 92.94 276 ALA A CA 1
ATOM 2180 C C . ALA A 1 276 ? 10.224 -16.970 -10.505 1.00 92.94 276 ALA A C 1
ATOM 2182 O O . ALA A 1 276 ? 11.280 -16.420 -10.202 1.00 92.94 276 ALA A O 1
ATOM 2183 N N . LEU A 1 277 ? 9.526 -17.697 -9.623 1.00 95.12 277 LEU A N 1
ATOM 2184 C CA . LEU A 1 277 ? 10.019 -18.005 -8.277 1.00 95.12 277 LEU A CA 1
ATOM 2185 C C . LEU A 1 277 ? 11.215 -18.965 -8.324 1.00 95.12 277 LEU A C 1
ATOM 2187 O O . LEU A 1 277 ? 12.228 -18.680 -7.697 1.00 95.12 277 LEU A O 1
ATOM 2191 N N . ASP A 1 278 ? 11.147 -20.031 -9.122 1.00 95.00 278 ASP A N 1
ATOM 2192 C CA . ASP A 1 278 ? 12.238 -20.997 -9.299 1.00 95.00 278 ASP A CA 1
ATOM 2193 C C . ASP A 1 278 ? 13.517 -20.292 -9.804 1.00 95.00 278 ASP A C 1
ATOM 2195 O O . ASP A 1 278 ? 14.621 -20.547 -9.319 1.00 95.00 278 ASP A O 1
ATOM 2199 N N . ALA A 1 279 ? 13.378 -19.305 -10.699 1.00 95.06 279 ALA A N 1
ATOM 2200 C CA . ALA A 1 279 ? 14.487 -18.454 -11.125 1.00 95.06 279 ALA A CA 1
ATOM 2201 C C . ALA A 1 279 ? 15.086 -17.610 -9.983 1.00 95.06 279 ALA A C 1
ATOM 2203 O O . ALA A 1 279 ? 16.304 -17.422 -9.935 1.00 95.06 279 ALA A O 1
ATOM 2204 N N . ILE A 1 280 ? 14.259 -17.115 -9.055 1.00 96.06 280 ILE A N 1
ATOM 2205 C CA . ILE A 1 280 ? 14.707 -16.403 -7.849 1.00 96.06 280 ILE A CA 1
ATOM 2206 C C . ILE A 1 280 ? 15.381 -17.356 -6.847 1.00 96.06 280 ILE A C 1
ATOM 2208 O O . ILE A 1 280 ? 16.372 -16.961 -6.232 1.00 96.06 280 ILE A O 1
ATOM 2212 N N . GLU A 1 281 ? 14.933 -18.608 -6.724 1.00 95.44 281 GLU A N 1
ATOM 2213 C CA . GLU A 1 281 ? 15.615 -19.625 -5.909 1.00 95.44 281 GLU A CA 1
ATOM 2214 C C . GLU A 1 281 ? 16.995 -19.988 -6.478 1.00 95.44 281 GLU A C 1
ATOM 2216 O O . GLU A 1 281 ? 17.968 -20.064 -5.725 1.00 95.44 281 GLU A O 1
ATOM 2221 N N . VAL A 1 282 ? 17.138 -20.085 -7.808 1.00 94.75 282 VAL A N 1
ATOM 2222 C CA . VAL A 1 282 ? 18.461 -20.198 -8.453 1.00 94.75 282 VAL A CA 1
ATOM 2223 C C . VAL A 1 282 ? 19.349 -19.007 -8.074 1.00 94.75 282 VAL A C 1
ATOM 2225 O O . VAL A 1 282 ? 20.510 -19.202 -7.709 1.00 94.75 282 VAL A O 1
ATOM 2228 N N . LEU A 1 283 ? 18.820 -17.775 -8.073 1.00 94.44 283 LEU A N 1
ATOM 2229 C CA . LEU A 1 283 ? 19.590 -16.609 -7.623 1.00 94.44 283 LEU A CA 1
ATOM 2230 C C . LEU A 1 283 ? 19.967 -16.677 -6.139 1.00 94.44 283 LEU A C 1
ATOM 2232 O O . LEU A 1 283 ? 21.093 -16.317 -5.799 1.00 94.44 283 LEU A O 1
ATOM 2236 N N . ARG A 1 284 ? 19.075 -17.148 -5.259 1.00 95.19 284 ARG A N 1
ATOM 2237 C CA . ARG A 1 284 ? 19.373 -17.373 -3.834 1.00 95.19 284 ARG A CA 1
ATOM 2238 C C . ARG A 1 284 ? 20.514 -18.373 -3.667 1.00 95.19 284 ARG A C 1
ATOM 2240 O O . ARG A 1 284 ? 21.521 -18.024 -3.056 1.00 95.19 284 ARG A O 1
ATOM 2247 N N . GLY A 1 285 ? 20.430 -19.544 -4.299 1.00 93.31 285 GLY A N 1
ATOM 2248 C CA . GLY A 1 285 ? 21.500 -20.547 -4.285 1.00 93.31 285 GLY A CA 1
ATOM 2249 C C . GLY A 1 285 ? 22.831 -20.010 -4.828 1.00 93.31 285 GLY A C 1
ATOM 2250 O O . GLY A 1 285 ? 23.882 -20.206 -4.215 1.00 93.31 285 GLY A O 1
ATOM 2251 N N . MET A 1 286 ? 22.801 -19.246 -5.927 1.00 93.56 286 MET A N 1
ATOM 2252 C CA . MET A 1 286 ? 23.990 -18.575 -6.469 1.00 93.56 286 MET A CA 1
ATOM 2253 C C . MET A 1 286 ? 24.584 -17.525 -5.519 1.00 93.56 286 MET A C 1
ATOM 2255 O O . MET A 1 286 ? 25.800 -17.321 -5.531 1.00 93.56 286 MET A O 1
ATOM 2259 N N . ASN A 1 287 ? 23.758 -16.844 -4.720 1.00 92.12 287 ASN A N 1
ATOM 2260 C CA . ASN A 1 287 ? 24.212 -15.875 -3.724 1.00 92.12 287 ASN A CA 1
ATOM 2261 C C . ASN A 1 287 ? 24.912 -16.579 -2.560 1.00 92.12 287 ASN A C 1
ATOM 2263 O O . ASN A 1 287 ? 26.051 -16.231 -2.254 1.00 92.12 287 ASN A O 1
ATOM 2267 N N . THR A 1 288 ? 24.270 -17.593 -1.975 1.00 90.81 288 THR A N 1
ATOM 2268 C CA . THR A 1 288 ? 24.811 -18.387 -0.860 1.00 90.81 288 THR A CA 1
ATOM 2269 C C . THR A 1 288 ? 26.133 -19.053 -1.237 1.00 90.81 288 THR A C 1
ATOM 2271 O O . THR A 1 288 ? 27.119 -18.948 -0.511 1.00 90.81 288 THR A O 1
ATOM 2274 N N . ASN A 1 289 ? 26.199 -19.656 -2.428 1.00 90.44 289 ASN A N 1
ATOM 2275 C CA . ASN A 1 289 ? 27.376 -20.393 -2.892 1.00 90.44 289 ASN A CA 1
ATOM 2276 C C . ASN A 1 289 ? 28.434 -19.499 -3.570 1.00 90.44 289 ASN A C 1
ATOM 2278 O O . ASN A 1 289 ? 29.428 -20.009 -4.085 1.00 90.44 289 ASN A O 1
ATOM 2282 N N . ASN A 1 290 ? 28.220 -18.176 -3.637 1.00 87.38 290 ASN A N 1
ATOM 2283 C CA . ASN A 1 290 ? 29.047 -17.221 -4.394 1.00 87.38 290 ASN A CA 1
ATOM 2284 C C . ASN A 1 290 ? 29.326 -17.639 -5.860 1.00 87.38 290 ASN A C 1
ATOM 2286 O O . ASN A 1 290 ? 30.336 -17.255 -6.463 1.00 87.38 290 ASN A O 1
ATOM 2290 N N . ALA A 1 291 ? 28.418 -18.416 -6.459 1.00 89.06 291 ALA A N 1
ATOM 2291 C CA . ALA A 1 291 ? 28.582 -18.988 -7.789 1.00 89.06 291 ALA A CA 1
ATOM 2292 C C . ALA A 1 291 ? 28.667 -17.879 -8.847 1.00 89.06 291 ALA A C 1
ATOM 2294 O O . ALA A 1 291 ? 27.866 -16.943 -8.845 1.00 89.06 291 ALA A O 1
ATOM 2295 N N . ARG A 1 292 ? 29.648 -17.960 -9.759 1.00 85.62 292 ARG A N 1
ATOM 2296 C CA . ARG A 1 292 ? 29.899 -16.911 -10.770 1.00 85.62 292 ARG A CA 1
ATOM 2297 C C . ARG A 1 292 ? 29.080 -17.066 -12.052 1.00 85.62 292 ARG A C 1
ATOM 2299 O O . ARG A 1 292 ? 28.730 -16.044 -12.638 1.00 85.62 292 ARG A O 1
ATOM 2306 N N . LYS A 1 293 ? 28.783 -18.300 -12.465 1.00 88.81 293 LYS A N 1
ATOM 2307 C CA . LYS A 1 293 ? 27.970 -18.634 -13.647 1.00 88.81 293 LYS A CA 1
ATOM 2308 C C . LYS A 1 293 ? 26.551 -19.019 -13.224 1.00 88.81 293 LYS A C 1
ATOM 2310 O O . LYS A 1 293 ? 26.378 -19.557 -12.133 1.00 88.81 293 LYS A O 1
ATOM 2315 N N . VAL A 1 294 ? 25.570 -18.746 -14.082 1.00 90.38 294 VAL A N 1
ATOM 2316 C CA . VAL A 1 294 ? 24.212 -19.297 -13.943 1.00 90.38 294 VAL A CA 1
ATOM 2317 C C . VAL A 1 294 ? 24.253 -20.780 -14.359 1.00 90.38 294 VAL A C 1
ATOM 2319 O O . VAL A 1 294 ? 24.959 -21.086 -15.326 1.00 90.38 294 VAL A O 1
ATOM 2322 N N . PRO A 1 295 ? 23.570 -21.698 -13.649 1.00 90.25 295 PRO A N 1
ATOM 2323 C CA . PRO A 1 295 ? 23.443 -23.096 -14.067 1.00 90.25 295 PRO A CA 1
ATOM 2324 C C . PRO A 1 295 ? 22.797 -23.238 -15.456 1.00 90.25 295 PRO A C 1
ATOM 2326 O O . PRO A 1 295 ? 21.987 -22.402 -15.851 1.00 90.25 295 PRO A O 1
ATOM 2329 N N . ALA A 1 296 ? 23.155 -24.282 -16.207 1.00 85.81 296 ALA A N 1
ATOM 2330 C CA . ALA A 1 296 ? 22.631 -24.502 -17.564 1.00 85.81 296 ALA A CA 1
ATOM 2331 C C . ALA A 1 296 ? 21.158 -24.962 -17.576 1.00 85.81 296 ALA A C 1
ATOM 2333 O O . ALA A 1 296 ? 20.459 -24.776 -18.565 1.00 85.81 296 ALA A O 1
ATOM 2334 N N . ASP A 1 297 ? 20.706 -25.533 -16.462 1.00 87.69 297 ASP A N 1
ATOM 2335 C CA . ASP A 1 297 ? 19.349 -25.977 -16.140 1.00 87.69 297 ASP A CA 1
ATOM 2336 C C . ASP A 1 297 ? 18.487 -24.883 -15.479 1.00 87.69 297 ASP A C 1
ATOM 2338 O O . ASP A 1 297 ? 17.347 -25.139 -15.090 1.00 87.69 297 ASP A O 1
ATOM 2342 N N . ALA A 1 298 ? 19.003 -23.655 -15.342 1.00 90.25 298 ALA A N 1
ATOM 2343 C CA . ALA A 1 298 ? 18.242 -22.549 -14.770 1.00 90.25 298 ALA A CA 1
ATOM 2344 C C . ALA A 1 298 ? 16.966 -22.258 -15.594 1.00 90.25 298 ALA A C 1
ATOM 2346 O O . ALA A 1 298 ? 17.036 -22.256 -16.825 1.00 90.25 298 ALA A O 1
ATOM 2347 N N . PRO A 1 299 ? 15.809 -21.964 -14.962 1.00 92.19 299 PRO A N 1
ATOM 2348 C CA . PRO A 1 299 ? 14.565 -21.684 -15.680 1.00 92.19 299 PRO A CA 1
ATOM 2349 C C . PRO A 1 299 ? 14.720 -20.540 -16.688 1.00 92.19 299 PRO A C 1
ATOM 2351 O O . PRO A 1 299 ? 15.343 -19.527 -16.384 1.00 92.19 299 PRO A O 1
ATOM 2354 N N . THR A 1 300 ? 14.123 -20.656 -17.877 1.00 92.19 300 THR A N 1
ATOM 2355 C CA . THR A 1 300 ? 14.246 -19.616 -18.922 1.00 92.19 300 THR A CA 1
ATOM 2356 C C . THR A 1 300 ? 12.914 -19.078 -19.445 1.00 92.19 300 THR A C 1
ATOM 2358 O O . THR A 1 300 ? 12.883 -17.966 -19.967 1.00 92.19 300 THR A O 1
ATOM 2361 N N . ASP A 1 301 ? 11.795 -19.769 -19.208 1.00 89.50 301 ASP A N 1
ATOM 2362 C CA . ASP A 1 301 ? 10.465 -19.425 -19.749 1.00 89.50 301 ASP A CA 1
ATOM 2363 C C . ASP A 1 301 ? 9.951 -18.028 -19.358 1.00 89.50 301 ASP A C 1
ATOM 2365 O O . ASP A 1 301 ? 9.151 -17.419 -20.067 1.00 89.50 301 ASP A O 1
ATOM 2369 N N . PHE A 1 302 ? 10.414 -17.480 -18.229 1.00 88.25 302 PHE A N 1
ATOM 2370 C CA . PHE A 1 302 ? 10.054 -16.125 -17.794 1.00 88.25 302 PHE A CA 1
ATOM 2371 C C . PHE A 1 302 ? 10.773 -15.023 -18.606 1.00 88.25 302 PHE A C 1
ATOM 2373 O O . PHE A 1 302 ? 10.479 -13.828 -18.460 1.00 88.25 302 PHE A O 1
ATOM 2380 N N . ILE A 1 303 ? 11.740 -15.372 -19.458 1.00 90.94 303 ILE A N 1
ATOM 2381 C CA . ILE A 1 303 ? 12.497 -14.434 -20.290 1.00 90.94 303 ILE A CA 1
ATOM 2382 C C . ILE A 1 303 ? 11.663 -14.094 -21.531 1.00 90.94 303 ILE A C 1
ATOM 2384 O O . ILE A 1 303 ? 11.434 -14.915 -22.409 1.00 90.94 303 ILE A O 1
ATOM 2388 N N . LYS A 1 304 ? 11.214 -12.837 -21.628 1.00 87.50 304 LYS A N 1
ATOM 2389 C CA . LYS A 1 304 ? 10.461 -12.353 -22.797 1.00 87.50 304 LYS A CA 1
ATOM 2390 C C . LYS A 1 304 ? 11.389 -12.268 -24.021 1.00 87.50 304 LYS A C 1
ATOM 2392 O O . LYS A 1 304 ? 12.542 -11.881 -23.827 1.00 87.50 304 LYS A O 1
ATOM 2397 N N . PRO A 1 305 ? 10.905 -12.484 -25.263 1.00 88.19 305 PRO A N 1
ATOM 2398 C CA . PRO A 1 305 ? 11.742 -12.507 -26.474 1.00 88.19 305 PRO A CA 1
ATOM 2399 C C . PRO A 1 305 ? 12.690 -11.306 -26.620 1.00 88.19 305 PRO A C 1
ATOM 2401 O O . PRO A 1 305 ? 13.860 -11.457 -26.954 1.00 88.19 305 PRO A O 1
ATOM 2404 N N . ARG A 1 306 ? 12.223 -10.109 -26.240 1.00 87.56 306 ARG A N 1
ATOM 2405 C CA . ARG A 1 306 ? 13.002 -8.856 -26.210 1.00 87.56 306 ARG A CA 1
ATOM 2406 C C . ARG A 1 306 ? 14.288 -8.914 -25.358 1.00 87.56 306 ARG A C 1
ATOM 2408 O O . ARG A 1 306 ? 15.219 -8.162 -25.605 1.00 87.56 306 ARG A O 1
ATOM 2415 N N . TRP A 1 307 ? 14.349 -9.787 -24.352 1.00 89.56 307 TRP A N 1
ATOM 2416 C CA . TRP A 1 307 ? 15.535 -10.012 -23.513 1.00 89.56 307 TRP A CA 1
ATOM 2417 C C . TRP A 1 307 ? 16.381 -11.206 -23.970 1.00 89.56 307 TRP A C 1
ATOM 2419 O O . TRP A 1 307 ? 17.508 -11.358 -23.506 1.00 89.56 307 TRP A O 1
ATOM 2429 N N . GLN A 1 308 ? 15.864 -12.059 -24.856 1.00 88.94 308 GLN A N 1
ATOM 2430 C CA . GLN A 1 308 ? 16.454 -13.364 -25.155 1.00 88.94 308 GLN A CA 1
ATOM 2431 C C . GLN A 1 308 ? 17.862 -13.239 -25.755 1.00 88.94 308 GLN A C 1
ATOM 2433 O O . GLN A 1 308 ? 18.768 -13.905 -25.266 1.00 88.94 308 GLN A O 1
ATOM 2438 N N . LYS A 1 309 ? 18.076 -12.294 -26.688 1.00 87.25 309 LYS A N 1
ATOM 2439 C CA . LYS A 1 309 ? 19.396 -11.966 -27.275 1.00 87.25 309 LYS A CA 1
ATOM 2440 C C . LYS A 1 309 ? 20.431 -11.417 -26.271 1.00 87.25 309 LYS A C 1
ATOM 2442 O O . LYS A 1 309 ? 21.610 -11.354 -26.591 1.00 87.25 309 LYS A O 1
ATOM 2447 N N . LEU A 1 310 ? 19.997 -10.943 -25.097 1.00 87.81 310 LEU A N 1
ATOM 2448 C CA . LEU A 1 310 ? 20.878 -10.391 -24.053 1.00 87.81 310 LEU A CA 1
ATOM 2449 C C . LEU A 1 310 ? 21.162 -11.400 -22.936 1.00 87.81 310 LEU A C 1
ATOM 2451 O O . LEU A 1 310 ? 22.213 -11.334 -22.306 1.00 87.81 310 LEU A O 1
ATOM 2455 N N . VAL A 1 311 ? 20.212 -12.297 -22.658 1.00 91.44 311 VAL A N 1
ATOM 2456 C CA . VAL A 1 311 ? 20.351 -13.320 -21.613 1.00 91.44 311 VAL A CA 1
ATOM 2457 C C . VAL A 1 311 ? 21.019 -14.581 -22.159 1.00 91.44 311 VAL A C 1
ATOM 2459 O O . VAL A 1 311 ? 21.871 -15.140 -21.477 1.00 91.44 311 VAL A O 1
ATOM 2462 N N . MET A 1 312 ? 20.675 -15.008 -23.376 1.00 90.69 312 MET A N 1
ATOM 2463 C CA . MET A 1 312 ? 21.304 -16.151 -24.039 1.00 90.69 312 MET A CA 1
ATOM 2464 C C . MET A 1 312 ? 22.459 -15.662 -24.906 1.00 90.69 312 MET A C 1
ATOM 2466 O O . MET A 1 312 ? 22.253 -14.856 -25.810 1.00 90.69 312 MET A O 1
ATOM 2470 N N . THR A 1 313 ? 23.663 -16.159 -24.638 1.00 88.06 313 THR A N 1
ATOM 2471 C CA . THR A 1 313 ? 24.856 -15.920 -25.461 1.00 88.06 313 THR A CA 1
ATOM 2472 C C . THR A 1 313 ? 25.466 -17.253 -25.877 1.00 88.06 313 THR A C 1
ATOM 2474 O O . THR A 1 313 ? 25.230 -18.269 -25.221 1.00 88.06 313 THR A O 1
ATOM 2477 N N . ASP A 1 314 ? 26.329 -17.251 -26.891 1.00 82.94 314 ASP A N 1
ATOM 2478 C CA . ASP A 1 314 ? 27.031 -18.460 -27.361 1.00 82.94 314 ASP A CA 1
ATOM 2479 C C . ASP A 1 314 ? 27.911 -19.110 -26.272 1.00 82.94 314 ASP A C 1
ATOM 2481 O O . ASP A 1 314 ? 28.270 -20.281 -26.354 1.00 82.94 314 ASP A O 1
ATOM 2485 N N . THR A 1 315 ? 28.241 -18.358 -25.213 1.00 80.62 315 THR A N 1
ATOM 2486 C CA . THR A 1 315 ? 29.015 -18.829 -24.049 1.00 80.62 315 THR A CA 1
ATOM 2487 C C . THR A 1 315 ? 28.149 -19.319 -22.877 1.00 80.62 315 THR A C 1
ATOM 2489 O O . THR A 1 315 ? 28.680 -19.680 -21.821 1.00 80.62 315 THR A O 1
ATOM 2492 N N . GLY A 1 316 ? 26.823 -19.330 -23.049 1.00 86.81 316 GLY A N 1
ATOM 2493 C CA . GLY A 1 316 ? 25.821 -19.646 -22.031 1.00 86.81 316 GLY A CA 1
ATOM 2494 C C . GLY A 1 316 ? 25.035 -18.420 -21.550 1.00 86.81 316 GLY A C 1
ATOM 2495 O O . GLY A 1 316 ? 24.995 -17.374 -22.202 1.00 86.81 316 GLY A O 1
ATOM 2496 N N . ILE A 1 317 ? 24.386 -18.556 -20.392 1.00 92.06 317 ILE A N 1
ATOM 2497 C CA . ILE A 1 317 ? 23.494 -17.533 -19.828 1.00 92.06 317 ILE A CA 1
ATOM 2498 C C . ILE A 1 317 ? 24.309 -16.367 -19.229 1.00 92.06 317 ILE A C 1
ATOM 2500 O O . ILE A 1 317 ? 25.065 -16.562 -18.270 1.00 92.06 317 ILE A O 1
ATOM 2504 N N . ASP A 1 318 ? 24.124 -15.134 -19.726 1.00 91.94 318 ASP A N 1
ATOM 2505 C CA . ASP A 1 318 ? 24.710 -13.942 -19.096 1.00 91.94 318 ASP A CA 1
ATOM 2506 C C . ASP A 1 318 ? 23.989 -13.642 -17.777 1.00 91.94 318 ASP A C 1
ATOM 2508 O O . ASP A 1 318 ? 22.843 -13.182 -17.721 1.00 91.94 318 ASP A O 1
ATOM 2512 N N . ARG A 1 319 ? 24.723 -13.866 -16.686 1.00 91.25 319 ARG A N 1
ATOM 2513 C CA . ARG A 1 319 ? 24.282 -13.633 -15.312 1.00 91.25 319 ARG A CA 1
ATOM 2514 C C . ARG A 1 319 ? 23.667 -12.253 -15.078 1.00 91.25 319 ARG A C 1
ATOM 2516 O O . ARG A 1 319 ? 22.710 -12.150 -14.318 1.00 91.25 319 ARG A O 1
ATOM 2523 N N . ARG A 1 320 ? 24.229 -11.186 -15.651 1.00 91.50 320 ARG A N 1
ATOM 2524 C CA . ARG A 1 320 ? 23.820 -9.803 -15.357 1.00 91.50 320 ARG A CA 1
ATOM 2525 C C . ARG A 1 320 ? 22.428 -9.549 -15.907 1.00 91.50 320 ARG A C 1
ATOM 2527 O O . ARG A 1 320 ? 21.580 -9.015 -15.194 1.00 91.50 320 ARG A O 1
ATOM 2534 N N . TYR A 1 321 ? 22.190 -9.963 -17.151 1.00 91.94 321 TYR A N 1
ATOM 2535 C CA . TYR A 1 321 ? 20.879 -9.841 -17.782 1.00 91.94 321 TYR A CA 1
ATOM 2536 C C . TYR A 1 321 ? 19.872 -10.840 -17.209 1.00 91.94 321 TYR A C 1
ATOM 2538 O O . TYR A 1 321 ? 18.714 -10.465 -17.037 1.00 91.94 321 TYR A O 1
ATOM 2546 N N . TYR A 1 322 ? 20.300 -12.046 -16.823 1.00 94.06 322 TYR A N 1
ATOM 2547 C CA . TYR A 1 322 ? 19.456 -13.007 -16.106 1.00 94.06 322 TYR A CA 1
ATOM 2548 C C . TYR A 1 322 ? 18.986 -12.456 -14.745 1.00 94.06 322 TYR A C 1
ATOM 2550 O O . TYR A 1 322 ? 17.782 -12.380 -14.501 1.00 94.06 322 TYR A O 1
ATOM 2558 N N . GLU A 1 323 ? 19.901 -11.966 -13.893 1.00 93.94 323 GLU A N 1
ATOM 2559 C CA . GLU A 1 323 ? 19.566 -11.330 -12.605 1.00 93.94 323 GLU A CA 1
ATOM 2560 C C . GLU A 1 323 ? 18.652 -10.108 -12.792 1.00 93.94 323 GLU A C 1
ATOM 2562 O O . GLU A 1 323 ? 17.634 -9.981 -12.109 1.00 93.94 323 GLU A O 1
ATOM 2567 N N . LEU A 1 324 ? 18.965 -9.228 -13.752 1.00 93.19 324 LEU A N 1
ATOM 2568 C CA . LEU A 1 324 ? 18.130 -8.069 -14.087 1.00 93.19 324 LEU A CA 1
ATOM 2569 C C . LEU A 1 324 ? 16.722 -8.471 -14.537 1.00 93.19 324 LEU A C 1
ATOM 2571 O O . LEU A 1 324 ? 15.743 -7.843 -14.124 1.00 93.19 324 LEU A O 1
ATOM 2575 N N . ARG A 1 325 ? 16.606 -9.506 -15.377 1.00 93.00 325 ARG A N 1
ATOM 2576 C CA . ARG A 1 325 ? 15.324 -9.978 -15.903 1.00 93.00 325 ARG A CA 1
ATOM 2577 C C . ARG A 1 325 ? 14.489 -10.656 -14.819 1.00 93.00 325 ARG A C 1
ATOM 2579 O O . ARG A 1 325 ? 13.296 -10.368 -14.748 1.00 93.00 325 ARG A O 1
ATOM 2586 N N . ALA A 1 326 ? 15.100 -11.483 -13.970 1.00 94.81 326 ALA A N 1
ATOM 2587 C CA . ALA A 1 326 ? 14.429 -12.179 -12.871 1.00 94.81 326 ALA A CA 1
ATOM 2588 C C . ALA A 1 326 ? 13.904 -11.193 -11.820 1.00 94.81 326 ALA A C 1
ATOM 2590 O O . ALA A 1 326 ? 12.727 -11.231 -11.474 1.00 94.81 326 ALA A O 1
ATOM 2591 N N . LEU A 1 327 ? 14.725 -10.225 -11.398 1.00 94.38 327 LEU A N 1
ATOM 2592 C CA . LEU A 1 327 ? 14.301 -9.163 -10.477 1.00 94.38 327 LEU A CA 1
ATOM 2593 C C . LEU A 1 327 ? 13.222 -8.258 -11.099 1.00 94.38 327 LEU A C 1
ATOM 2595 O O . LEU A 1 327 ? 12.252 -7.888 -10.439 1.00 94.38 327 LEU A O 1
ATOM 2599 N N . SER A 1 328 ? 13.337 -7.945 -12.395 1.00 92.50 328 SER A N 1
ATOM 2600 C CA . SER A 1 328 ? 12.295 -7.213 -13.123 1.00 92.50 328 SER A CA 1
ATOM 2601 C C . SER A 1 328 ? 10.971 -7.979 -13.199 1.00 92.50 328 SER A C 1
ATOM 2603 O O . SER A 1 328 ? 9.920 -7.337 -13.159 1.00 92.50 328 SER A O 1
ATOM 2605 N N . GLU A 1 329 ? 10.996 -9.313 -13.285 1.00 94.44 329 GLU A N 1
ATOM 2606 C CA . GLU A 1 329 ? 9.773 -10.117 -13.297 1.00 94.44 329 GLU A CA 1
ATOM 2607 C C . GLU A 1 329 ? 9.203 -10.362 -11.903 1.00 94.44 329 GLU A C 1
ATOM 2609 O O . GLU A 1 329 ? 7.993 -10.234 -11.749 1.00 94.44 329 GLU A O 1
ATOM 2614 N N . LEU A 1 330 ? 10.038 -10.553 -10.877 1.00 94.81 330 LEU A N 1
ATOM 2615 C CA . LEU A 1 330 ? 9.615 -10.561 -9.473 1.00 94.81 330 LEU A CA 1
ATOM 2616 C C . LEU A 1 330 ? 8.829 -9.287 -9.129 1.00 94.81 330 LEU A C 1
ATOM 2618 O O . LEU A 1 330 ? 7.722 -9.365 -8.602 1.00 94.81 330 LEU A O 1
ATOM 2622 N N . LYS A 1 331 ? 9.336 -8.109 -9.521 1.00 92.38 331 LYS A N 1
ATOM 2623 C CA . LYS A 1 331 ? 8.607 -6.834 -9.408 1.00 92.38 331 LYS A CA 1
ATOM 2624 C C . LYS A 1 331 ? 7.238 -6.867 -10.103 1.00 92.38 331 LYS A C 1
ATOM 2626 O O . LYS A 1 331 ? 6.285 -6.278 -9.596 1.00 92.38 331 LYS A O 1
ATOM 2631 N N . ASN A 1 332 ? 7.131 -7.476 -11.283 1.00 91.44 332 ASN A N 1
ATOM 2632 C CA . ASN A 1 332 ? 5.867 -7.528 -12.021 1.00 91.44 332 ASN A CA 1
ATOM 2633 C C . ASN A 1 332 ? 4.880 -8.509 -11.368 1.00 91.44 332 ASN A C 1
ATOM 2635 O O . ASN A 1 332 ? 3.721 -8.146 -11.196 1.00 91.44 332 ASN A O 1
ATOM 2639 N N . ALA A 1 333 ? 5.351 -9.681 -10.936 1.00 92.38 333 ALA A N 1
ATOM 2640 C CA . ALA A 1 333 ? 4.554 -10.713 -10.275 1.00 92.38 333 ALA A CA 1
ATOM 2641 C C . ALA A 1 333 ? 4.051 -10.280 -8.883 1.00 92.38 333 ALA A C 1
ATOM 2643 O O . ALA A 1 333 ? 2.897 -10.522 -8.541 1.00 92.38 333 ALA A O 1
ATOM 2644 N N . LEU A 1 334 ? 4.866 -9.544 -8.115 1.00 91.38 334 LEU A N 1
ATOM 2645 C CA . LEU A 1 334 ? 4.433 -8.876 -6.876 1.00 91.38 334 LEU A CA 1
ATOM 2646 C C . LEU A 1 334 ? 3.336 -7.828 -7.143 1.00 91.38 334 LEU A C 1
ATOM 2648 O O . LEU A 1 334 ? 2.426 -7.636 -6.338 1.00 91.38 334 LEU A O 1
ATOM 2652 N N . ARG A 1 335 ? 3.395 -7.138 -8.290 1.00 87.06 335 ARG A N 1
ATOM 2653 C CA . ARG A 1 335 ? 2.395 -6.129 -8.675 1.00 87.06 335 ARG A CA 1
ATOM 2654 C C . ARG A 1 335 ? 1.104 -6.724 -9.231 1.00 87.06 335 ARG A C 1
ATOM 2656 O O . ARG A 1 335 ? 0.076 -6.071 -9.089 1.00 87.06 335 ARG A O 1
ATOM 2663 N N . SER A 1 336 ? 1.131 -7.901 -9.853 1.00 86.12 336 SER A N 1
ATOM 2664 C CA . SER A 1 336 ? -0.080 -8.626 -10.267 1.00 86.12 336 SER A CA 1
ATOM 2665 C C . SER A 1 336 ? -0.695 -9.461 -9.138 1.00 86.12 336 SER A C 1
ATOM 2667 O O . SER A 1 336 ? -1.884 -9.761 -9.199 1.00 86.12 336 SER A O 1
ATOM 2669 N N . GLY A 1 337 ? 0.087 -9.787 -8.103 1.00 88.31 337 GLY A N 1
ATOM 2670 C CA . GLY A 1 337 ? -0.309 -10.681 -7.011 1.00 88.31 337 GLY A CA 1
ATOM 2671 C C . GLY A 1 337 ? -0.055 -12.163 -7.306 1.00 88.31 337 GLY A C 1
ATOM 2672 O O . GLY A 1 337 ? -0.474 -13.010 -6.528 1.00 88.31 337 GLY A O 1
ATOM 2673 N N . ASP A 1 338 ? 0.633 -12.491 -8.406 1.00 90.62 338 ASP A N 1
ATOM 2674 C CA . ASP A 1 338 ? 0.987 -13.880 -8.734 1.00 90.62 338 ASP A CA 1
ATOM 2675 C C . ASP A 1 338 ? 2.200 -14.377 -7.915 1.00 90.62 338 ASP A C 1
ATOM 2677 O O . ASP A 1 338 ? 2.405 -15.582 -7.779 1.00 90.62 338 ASP A O 1
ATOM 2681 N N . ILE A 1 339 ? 2.981 -13.456 -7.334 1.00 94.38 339 ILE A N 1
ATOM 2682 C CA . ILE A 1 339 ? 3.915 -13.711 -6.226 1.00 94.38 339 ILE A CA 1
ATOM 2683 C C . ILE A 1 339 ? 3.490 -12.844 -5.039 1.00 94.38 339 ILE A C 1
ATOM 2685 O O . ILE A 1 339 ? 3.168 -11.668 -5.215 1.00 94.38 339 ILE A O 1
ATOM 2689 N N . TRP A 1 340 ? 3.538 -13.406 -3.834 1.00 94.44 340 TRP A N 1
ATOM 2690 C CA . TRP A 1 340 ? 3.267 -12.710 -2.576 1.00 94.44 340 TRP A CA 1
ATOM 2691 C C . TRP A 1 340 ? 4.376 -12.948 -1.545 1.00 94.44 340 TRP A C 1
ATOM 2693 O O . TRP A 1 340 ? 5.253 -13.799 -1.714 1.00 94.44 340 TRP A O 1
ATOM 2703 N N . VAL A 1 341 ? 4.357 -12.154 -0.477 1.00 93.56 341 VAL A N 1
ATOM 2704 C CA . VAL A 1 341 ? 5.345 -12.156 0.603 1.00 93.56 341 VAL A CA 1
ATOM 2705 C C . VAL A 1 341 ? 4.639 -12.389 1.931 1.00 93.56 341 VAL A C 1
ATOM 2707 O O . VAL A 1 341 ? 3.775 -11.611 2.341 1.00 93.56 341 VAL A O 1
ATOM 2710 N N . GLN A 1 342 ? 5.026 -13.448 2.638 1.00 88.38 342 GLN A N 1
ATOM 2711 C CA . GLN A 1 342 ? 4.498 -13.726 3.971 1.00 88.38 342 GLN A CA 1
ATOM 2712 C C . GLN A 1 342 ? 4.861 -12.583 4.935 1.00 88.38 342 GLN A C 1
ATOM 2714 O O . GLN A 1 342 ? 6.023 -12.190 5.029 1.00 88.38 342 GLN A O 1
ATOM 2719 N N . GLY A 1 343 ? 3.862 -12.066 5.654 1.00 83.69 343 GLY A N 1
ATOM 2720 C CA . GLY A 1 343 ? 4.013 -10.942 6.584 1.00 83.69 343 GLY A CA 1
ATOM 2721 C C . GLY A 1 343 ? 3.843 -9.553 5.959 1.00 83.69 343 GLY A C 1
ATOM 2722 O O . GLY A 1 343 ? 3.805 -8.580 6.699 1.00 83.69 343 GLY A O 1
ATOM 2723 N N . SER A 1 344 ? 3.697 -9.428 4.634 1.00 89.38 344 SER A N 1
ATOM 2724 C CA . SER A 1 344 ? 3.324 -8.160 3.987 1.00 89.38 344 SER A CA 1
ATOM 2725 C C . SER A 1 344 ? 1.840 -7.822 4.204 1.00 89.38 344 SER A C 1
ATOM 2727 O O . SER A 1 344 ? 1.012 -8.711 4.397 1.00 89.38 344 SER A O 1
ATOM 2729 N N . ARG A 1 345 ? 1.480 -6.533 4.128 1.00 83.75 345 ARG A N 1
ATOM 2730 C CA . ARG A 1 345 ? 0.080 -6.064 4.171 1.00 83.75 345 ARG A CA 1
ATOM 2731 C C . ARG A 1 345 ? -0.482 -5.770 2.776 1.00 83.75 345 ARG A C 1
ATOM 2733 O O . ARG A 1 345 ? -1.668 -6.000 2.532 1.00 83.75 345 ARG A O 1
ATOM 2740 N N . GLN A 1 346 ? 0.351 -5.266 1.862 1.00 84.06 346 GLN A N 1
ATOM 2741 C CA . GLN A 1 346 ? -0.029 -4.943 0.476 1.00 84.06 346 GLN A CA 1
ATOM 2742 C C . GLN A 1 346 ? 0.272 -6.045 -0.544 1.00 84.06 346 GLN A C 1
ATOM 2744 O O . GLN A 1 346 ? -0.242 -5.999 -1.661 1.00 84.06 346 GLN A O 1
ATOM 2749 N N . PHE A 1 347 ? 1.143 -6.987 -0.200 1.00 88.31 347 PHE A N 1
ATOM 2750 C CA . PHE A 1 347 ? 1.630 -8.062 -1.060 1.00 88.31 347 PHE A CA 1
ATOM 2751 C C . PHE A 1 347 ? 1.448 -9.417 -0.361 1.00 88.31 347 PHE A C 1
ATOM 2753 O O . PHE A 1 347 ? 2.331 -10.263 -0.447 1.00 88.31 347 PHE A O 1
ATOM 2760 N N . LYS A 1 348 ? 0.343 -9.609 0.374 1.00 85.75 348 LYS A N 1
ATOM 2761 C CA . LYS A 1 348 ? -0.057 -10.920 0.916 1.00 85.75 348 LYS A CA 1
ATOM 2762 C C . LYS A 1 348 ? -0.804 -11.754 -0.131 1.00 85.75 348 LYS A C 1
ATOM 2764 O O . LYS A 1 348 ? -1.064 -11.269 -1.232 1.00 85.75 348 LYS A O 1
ATOM 2769 N N . ASP A 1 349 ? -1.131 -12.992 0.232 1.00 86.56 349 ASP A N 1
ATOM 2770 C CA . ASP A 1 349 ? -1.951 -13.884 -0.588 1.00 86.56 349 ASP A CA 1
ATOM 2771 C C . ASP A 1 349 ? -3.296 -13.218 -0.931 1.00 86.56 349 ASP A C 1
ATOM 2773 O O . ASP A 1 349 ? -3.849 -12.459 -0.127 1.00 86.56 349 ASP A O 1
ATOM 2777 N N . PHE A 1 350 ? -3.827 -13.494 -2.120 1.00 80.38 350 PHE A N 1
ATOM 2778 C CA . PHE A 1 350 ? -5.155 -13.026 -2.496 1.00 80.38 350 PHE A CA 1
ATOM 2779 C C . PHE A 1 350 ? -6.241 -13.694 -1.643 1.00 80.38 350 PHE A C 1
ATOM 2781 O O . PHE A 1 350 ? -7.163 -13.016 -1.189 1.00 80.38 350 PHE A O 1
ATOM 2788 N N . GLU A 1 351 ? -6.084 -14.988 -1.354 1.00 81.31 351 GLU A N 1
ATOM 2789 C CA . GLU A 1 351 ? -7.043 -15.760 -0.557 1.00 81.31 351 GLU A CA 1
ATOM 2790 C C . GLU A 1 351 ? -7.142 -15.232 0.887 1.00 81.31 351 GLU A C 1
ATOM 2792 O O . GLU A 1 351 ? -8.224 -15.208 1.469 1.00 81.31 351 GLU A O 1
ATOM 2797 N N . ASP A 1 352 ? -6.054 -14.671 1.437 1.00 78.12 352 ASP A N 1
ATOM 2798 C CA . ASP A 1 352 ? -6.042 -14.009 2.752 1.00 78.12 352 ASP A CA 1
ATOM 2799 C C . ASP A 1 352 ? -6.902 -12.715 2.793 1.00 78.12 352 ASP A C 1
ATOM 2801 O O . ASP A 1 352 ? -7.034 -12.107 3.861 1.00 78.12 352 ASP A O 1
ATOM 2805 N N . TYR A 1 353 ? -7.441 -12.218 1.669 1.00 74.12 353 TYR A N 1
ATOM 2806 C CA . TYR A 1 353 ? -8.443 -11.132 1.643 1.00 74.12 353 TYR A CA 1
ATOM 2807 C C . TYR A 1 353 ? -9.894 -11.640 1.578 1.00 74.12 353 TYR A C 1
ATOM 2809 O O . TYR A 1 353 ? -10.811 -10.836 1.761 1.00 74.12 353 TYR A O 1
ATOM 2817 N N . LEU A 1 354 ? -10.116 -12.927 1.303 1.00 82.56 354 LEU A N 1
ATOM 2818 C CA . LEU A 1 354 ? -11.447 -13.506 1.130 1.00 82.56 354 LEU A CA 1
ATOM 2819 C C . LEU A 1 354 ? -12.009 -14.064 2.447 1.00 82.56 354 LEU A C 1
ATOM 2821 O O . LEU A 1 354 ? -11.317 -14.211 3.456 1.00 82.56 354 LEU A O 1
ATOM 2825 N N . VAL A 1 355 ? -13.306 -14.377 2.446 1.00 80.31 355 VAL A N 1
ATOM 2826 C CA . VAL A 1 355 ? -13.919 -15.162 3.525 1.00 80.31 355 VAL A CA 1
ATOM 2827 C C . VAL A 1 355 ? -13.418 -16.608 3.399 1.00 80.31 355 VAL A C 1
ATOM 2829 O O . VAL A 1 355 ? -13.523 -17.158 2.303 1.00 80.31 355 VAL A O 1
ATOM 2832 N N . PRO A 1 356 ? -12.919 -17.252 4.476 1.00 83.44 356 PRO A N 1
ATOM 2833 C CA . PRO A 1 356 ? -12.440 -18.632 4.409 1.00 83.44 356 PRO A CA 1
ATOM 2834 C C . PRO A 1 356 ? -13.489 -19.583 3.807 1.00 83.44 356 PRO A C 1
ATOM 2836 O O . PRO A 1 356 ? -14.662 -19.462 4.181 1.00 83.44 356 PRO A O 1
ATOM 2839 N N . PRO A 1 357 ? -13.109 -20.546 2.940 1.00 85.56 357 PRO A N 1
ATOM 2840 C CA . PRO A 1 357 ? -14.061 -21.392 2.213 1.00 85.56 357 PRO A CA 1
ATOM 2841 C C . PRO A 1 357 ? -15.088 -22.100 3.104 1.00 85.56 357 PRO A C 1
ATOM 2843 O O . PRO A 1 357 ? -16.270 -22.118 2.778 1.00 85.56 357 PRO A O 1
ATOM 2846 N N . GLU A 1 358 ? -14.670 -22.604 4.267 1.00 86.19 358 GLU A N 1
ATOM 2847 C CA . GLU A 1 358 ? -15.553 -23.240 5.258 1.00 86.19 358 GLU A CA 1
ATOM 2848 C C . GLU A 1 358 ? -16.612 -22.270 5.803 1.00 86.19 358 GLU A C 1
ATOM 2850 O O . GLU A 1 358 ? -17.797 -22.596 5.881 1.00 86.19 358 GLU A O 1
ATOM 2855 N N . LYS A 1 359 ? -16.203 -21.037 6.128 1.00 84.25 359 LYS A N 1
ATOM 2856 C CA . LYS A 1 359 ? -17.112 -19.991 6.611 1.00 84.25 359 LYS A CA 1
ATOM 2857 C C . LYS A 1 359 ? -18.055 -19.522 5.503 1.00 84.25 359 LYS A C 1
ATOM 2859 O O . LYS A 1 359 ? -19.227 -19.282 5.773 1.00 84.25 359 LYS A O 1
ATOM 2864 N N . PHE A 1 360 ? -17.566 -19.405 4.269 1.00 85.75 360 PHE A N 1
ATOM 2865 C CA . PHE A 1 360 ? -18.406 -19.088 3.115 1.00 85.75 360 PHE A CA 1
ATOM 2866 C C . PHE A 1 360 ? -19.442 -20.192 2.853 1.00 85.75 360 PHE A C 1
ATOM 2868 O O . PHE A 1 360 ? -20.617 -19.885 2.665 1.00 85.75 360 PHE A O 1
ATOM 2875 N N . ALA A 1 361 ? -19.039 -21.465 2.913 1.00 86.94 361 ALA A N 1
ATOM 2876 C CA . ALA A 1 361 ? -19.940 -22.604 2.768 1.00 86.94 361 ALA A CA 1
ATOM 2877 C C . ALA A 1 361 ? -21.019 -22.623 3.863 1.00 86.94 361 ALA A C 1
ATOM 2879 O O . ALA A 1 361 ? -22.197 -22.772 3.546 1.00 86.94 361 ALA A O 1
ATOM 2880 N N . SER A 1 362 ? -20.640 -22.386 5.124 1.00 88.06 362 SER A N 1
ATOM 2881 C CA . SER A 1 362 ? -21.582 -22.268 6.244 1.00 88.06 362 SER A CA 1
ATOM 2882 C C . SER A 1 362 ? -22.597 -21.136 6.031 1.00 88.06 362 SER A C 1
ATOM 2884 O O . SER A 1 362 ? -23.795 -21.391 6.117 1.00 88.06 362 SER A O 1
ATOM 2886 N N . LEU A 1 363 ? -22.147 -19.927 5.666 1.00 85.62 363 LEU A N 1
ATOM 2887 C CA . LEU A 1 363 ? -23.035 -18.785 5.391 1.00 85.62 363 LEU A CA 1
ATOM 2888 C C . LEU A 1 363 ? -23.941 -19.012 4.169 1.00 85.62 363 LEU A C 1
ATOM 2890 O O . LEU A 1 363 ? -25.080 -18.545 4.146 1.00 85.62 363 LEU A O 1
ATOM 2894 N N . LYS A 1 364 ? -23.452 -19.727 3.144 1.00 83.75 364 LYS A N 1
ATOM 2895 C CA . LYS A 1 364 ? -24.255 -20.104 1.972 1.00 83.75 364 LYS A CA 1
ATOM 2896 C C . LYS A 1 364 ? -25.336 -21.124 2.340 1.00 83.75 364 LYS A C 1
ATOM 2898 O O . LYS A 1 364 ? -26.448 -21.016 1.836 1.00 83.75 364 LYS A O 1
ATOM 2903 N N . GLN A 1 365 ? -25.036 -22.075 3.226 1.00 85.19 365 GLN A N 1
ATOM 2904 C CA . GLN A 1 365 ? -26.001 -23.070 3.711 1.00 85.19 365 GLN A CA 1
ATOM 2905 C C . GLN A 1 365 ? -27.057 -22.463 4.644 1.00 85.19 365 GLN A C 1
ATOM 2907 O O . GLN A 1 365 ? -28.226 -22.825 4.538 1.00 85.19 365 GLN A O 1
ATOM 2912 N N . SER A 1 366 ? -26.688 -21.518 5.517 1.00 83.94 366 SER A N 1
ATOM 2913 C CA . SER A 1 366 ? -27.643 -20.837 6.405 1.00 83.94 366 SER A CA 1
ATOM 2914 C C . SER A 1 366 ? -28.479 -19.750 5.714 1.00 83.94 366 SER A C 1
ATOM 2916 O O . SER A 1 366 ? -29.397 -19.212 6.325 1.00 83.94 366 SER A O 1
ATOM 2918 N N . SER A 1 367 ? -28.203 -19.439 4.440 1.00 79.00 367 SER A N 1
ATOM 2919 C CA . SER A 1 367 ? -28.776 -18.290 3.711 1.00 79.00 367 SER A CA 1
ATOM 2920 C C . SER A 1 367 ? -28.504 -16.929 4.378 1.00 79.00 367 SER A C 1
ATOM 2922 O O . SER A 1 367 ? -29.240 -15.970 4.167 1.00 79.00 367 SER A O 1
ATOM 2924 N N . GLU A 1 368 ? -27.419 -16.819 5.154 1.00 80.25 368 GLU A N 1
ATOM 2925 C CA . GLU A 1 368 ? -27.024 -15.601 5.885 1.00 80.25 368 GLU A CA 1
ATOM 2926 C C . GLU A 1 368 ? -25.980 -14.752 5.134 1.00 80.25 368 GLU A C 1
ATOM 2928 O O . GLU A 1 368 ? -25.389 -13.831 5.701 1.00 80.25 368 GLU A O 1
ATOM 2933 N N . LEU A 1 369 ? -25.712 -15.049 3.856 1.00 80.06 369 LEU A N 1
ATOM 2934 C CA . LEU A 1 369 ? -24.847 -14.213 3.020 1.00 80.06 369 LEU A CA 1
ATOM 2935 C C . LEU A 1 369 ? -25.481 -12.818 2.833 1.00 80.06 369 LEU A C 1
ATOM 2937 O O . LEU A 1 369 ? -26.562 -12.730 2.252 1.00 80.06 369 LEU A O 1
ATOM 2941 N N . PRO A 1 370 ? -24.815 -11.716 3.239 1.00 76.56 370 PRO A N 1
ATOM 2942 C CA . PRO A 1 370 ? -25.348 -10.357 3.124 1.00 76.56 370 PRO A CA 1
ATOM 2943 C C . PRO A 1 370 ? -25.167 -9.812 1.695 1.00 76.56 370 PRO A C 1
ATOM 2945 O O . PRO A 1 370 ? -24.502 -8.802 1.469 1.00 76.56 370 PRO A O 1
ATOM 2948 N N . LEU A 1 371 ? -25.711 -10.527 0.710 1.00 78.56 371 LEU A N 1
ATOM 2949 C CA . LEU A 1 371 ? -25.591 -10.234 -0.715 1.00 78.56 371 LEU A CA 1
ATOM 2950 C C . LEU A 1 371 ? -26.979 -9.978 -1.307 1.00 78.56 371 LEU A C 1
ATOM 2952 O O . LEU A 1 371 ? -27.802 -10.882 -1.386 1.00 78.56 371 LEU A O 1
ATOM 2956 N N . GLY A 1 372 ? -27.219 -8.759 -1.794 1.00 78.19 372 GLY A N 1
ATOM 2957 C CA . GLY A 1 372 ? -28.440 -8.392 -2.529 1.00 78.19 372 GLY A CA 1
ATOM 2958 C C . GLY A 1 372 ? -28.473 -8.897 -3.980 1.00 78.19 372 GLY A C 1
ATOM 2959 O O . GLY A 1 372 ? -29.015 -8.220 -4.849 1.00 78.19 372 GLY A O 1
ATOM 2960 N N . VAL A 1 373 ? -27.824 -10.028 -4.268 1.00 82.69 373 VAL A N 1
ATOM 2961 C CA . VAL A 1 373 ? -27.693 -10.631 -5.605 1.00 82.69 373 VAL A CA 1
ATOM 2962 C C . VAL A 1 373 ? -27.844 -12.149 -5.512 1.00 82.69 373 VAL A C 1
ATOM 2964 O O . VAL A 1 373 ? -27.658 -12.724 -4.441 1.00 82.69 373 VAL A O 1
ATOM 2967 N N . ALA A 1 374 ? -28.148 -12.803 -6.637 1.00 81.50 374 ALA A N 1
ATOM 2968 C CA . ALA A 1 374 ? -28.180 -14.260 -6.717 1.00 81.50 374 ALA A CA 1
ATOM 2969 C C . ALA A 1 374 ? -26.865 -14.875 -6.195 1.00 81.50 374 ALA A C 1
ATOM 2971 O O . ALA A 1 374 ? -25.771 -14.468 -6.585 1.00 81.50 374 ALA A O 1
ATOM 2972 N N . THR A 1 375 ? -26.979 -15.858 -5.297 1.00 82.75 375 THR A N 1
ATOM 2973 C CA . THR A 1 375 ? -25.842 -16.584 -4.694 1.00 82.75 375 THR A CA 1
ATOM 2974 C C . THR A 1 375 ? -25.382 -17.781 -5.535 1.00 82.75 375 THR A C 1
ATOM 2976 O O . THR A 1 375 ? -24.427 -18.484 -5.171 1.00 82.75 375 THR A O 1
ATOM 2979 N N . ASP A 1 376 ? -26.061 -18.013 -6.658 1.00 85.44 376 ASP A N 1
ATOM 2980 C CA . ASP A 1 376 ? -25.633 -18.887 -7.737 1.00 85.44 376 ASP A CA 1
ATOM 2981 C C . ASP A 1 376 ? -24.827 -18.087 -8.772 1.00 85.44 376 ASP A C 1
ATOM 2983 O O . ASP A 1 376 ? -25.255 -17.026 -9.230 1.00 85.44 376 ASP A O 1
ATOM 2987 N N . CYS A 1 377 ? -23.629 -18.579 -9.091 1.00 86.88 377 CYS A N 1
ATOM 2988 C CA . CYS A 1 377 ? -22.678 -17.869 -9.942 1.00 86.88 377 CYS A CA 1
ATOM 2989 C C . CYS A 1 377 ? -23.122 -17.871 -11.408 1.00 86.88 377 CYS A C 1
ATOM 2991 O O . CYS A 1 377 ? -23.030 -16.843 -12.077 1.00 86.88 377 CYS A O 1
ATOM 2993 N N . ASP A 1 378 ? -23.626 -19.007 -11.889 1.00 92.62 378 ASP A N 1
ATOM 2994 C CA . ASP A 1 378 ? -23.983 -19.187 -13.292 1.00 92.62 378 ASP A CA 1
ATOM 2995 C C . ASP A 1 378 ? -25.276 -18.432 -13.611 1.00 92.62 378 ASP A C 1
ATOM 2997 O O . ASP A 1 378 ? -25.331 -17.733 -14.623 1.00 92.62 378 ASP A O 1
ATOM 3001 N N . GLN A 1 379 ? -26.260 -18.441 -12.700 1.00 91.06 379 GLN A N 1
ATOM 3002 C CA . GLN A 1 379 ? -27.445 -17.585 -12.810 1.00 91.06 379 GLN A CA 1
ATOM 3003 C C . GLN A 1 379 ? -27.069 -16.096 -12.787 1.00 91.06 379 GLN A C 1
ATOM 3005 O O . GLN A 1 379 ? -27.502 -15.343 -13.655 1.00 91.06 379 GLN A O 1
ATOM 3010 N N . TYR A 1 380 ? -26.223 -15.660 -11.843 1.00 91.06 380 TYR A N 1
ATOM 3011 C CA . TYR A 1 380 ? -25.803 -14.256 -11.767 1.00 91.06 380 TYR A CA 1
ATOM 3012 C C . TYR A 1 380 ? -25.066 -13.798 -13.036 1.00 91.06 380 TYR A C 1
ATOM 3014 O O . TYR A 1 380 ? -25.295 -12.688 -13.525 1.00 91.06 380 TYR A O 1
ATOM 3022 N N . LEU A 1 381 ? -24.183 -14.640 -13.582 1.00 94.00 381 LEU A N 1
ATOM 3023 C CA . LEU A 1 381 ? -23.484 -14.363 -14.835 1.00 94.00 381 LEU A CA 1
ATOM 3024 C C . LEU A 1 381 ? -24.448 -14.341 -16.023 1.00 94.00 381 LEU A C 1
ATOM 3026 O O . LEU A 1 381 ? -24.353 -13.423 -16.836 1.00 94.00 381 LEU A O 1
ATOM 3030 N N . HIS A 1 382 ? -25.387 -15.286 -16.103 1.00 95.62 382 HIS A N 1
ATOM 3031 C CA . HIS A 1 382 ? -26.417 -15.315 -17.138 1.00 95.62 382 HIS A CA 1
ATOM 3032 C C . HIS A 1 382 ? -27.264 -14.035 -17.115 1.00 95.62 382 HIS A C 1
ATOM 3034 O O . HIS A 1 382 ? -27.292 -13.315 -18.108 1.00 95.62 382 HIS A O 1
ATOM 3040 N N . ASP A 1 383 ? -27.827 -13.665 -15.961 1.00 93.81 383 ASP A N 1
ATOM 3041 C CA . ASP A 1 383 ? -28.642 -12.454 -15.797 1.00 93.81 383 ASP A CA 1
ATOM 3042 C C . ASP A 1 383 ? -27.872 -11.181 -16.189 1.00 93.81 383 ASP A C 1
ATOM 3044 O O . ASP A 1 383 ? -28.415 -10.264 -16.814 1.00 93.81 383 ASP A O 1
ATOM 3048 N N . ARG A 1 384 ? -26.583 -11.099 -15.828 1.00 94.69 384 ARG A N 1
ATOM 3049 C CA . ARG A 1 384 ? -25.724 -9.949 -16.153 1.00 94.69 384 ARG A CA 1
ATOM 3050 C C . ARG A 1 384 ? -25.335 -9.898 -17.628 1.00 94.69 384 ARG A C 1
ATOM 3052 O O . ARG A 1 384 ? -25.289 -8.798 -18.177 1.00 94.69 384 ARG A O 1
ATOM 3059 N N . LEU A 1 385 ? -25.081 -11.040 -18.264 1.00 95.88 385 LEU A N 1
ATOM 3060 C CA . LEU A 1 385 ? -24.799 -11.123 -19.698 1.00 95.88 385 LEU A CA 1
ATOM 3061 C C . LEU A 1 385 ? -26.054 -10.819 -20.524 1.00 95.88 385 LEU A C 1
ATOM 3063 O O . LEU A 1 385 ? -25.986 -9.973 -21.407 1.00 95.88 385 LEU A O 1
ATOM 3067 N N . THR A 1 386 ? -27.212 -11.384 -20.178 1.00 96.69 386 THR A N 1
ATOM 3068 C CA . THR A 1 386 ? -28.494 -11.088 -20.837 1.00 96.69 386 THR A CA 1
ATOM 3069 C C . THR A 1 386 ? -28.886 -9.617 -20.690 1.00 96.69 386 THR A C 1
ATOM 3071 O O . THR A 1 386 ? -29.339 -8.997 -21.655 1.00 96.69 386 THR A O 1
ATOM 3074 N N . LEU A 1 387 ? -28.658 -9.008 -19.519 1.00 95.81 387 LEU A N 1
ATOM 3075 C CA . LEU A 1 387 ? -28.841 -7.566 -19.341 1.00 95.81 387 LEU A CA 1
ATOM 3076 C C . LEU A 1 387 ? -27.874 -6.765 -20.227 1.00 95.81 387 LEU A C 1
ATOM 3078 O O . LEU A 1 387 ? -28.305 -5.826 -20.893 1.00 95.81 387 LEU A O 1
ATOM 3082 N N . LEU A 1 388 ? -26.590 -7.136 -20.269 1.00 96.19 388 LEU A N 1
ATOM 3083 C CA . LEU A 1 388 ? -25.589 -6.478 -21.112 1.00 96.19 388 LEU A CA 1
ATOM 3084 C C . LEU A 1 388 ? -25.947 -6.571 -22.603 1.00 96.19 388 LEU A C 1
ATOM 3086 O O . LEU A 1 388 ? -25.917 -5.556 -23.291 1.00 96.19 388 LEU A O 1
ATOM 3090 N N . GLU A 1 389 ? -26.325 -7.749 -23.096 1.00 97.06 389 GLU A N 1
ATOM 3091 C CA . GLU A 1 389 ? -26.757 -7.972 -24.481 1.00 97.06 389 GLU A CA 1
ATOM 3092 C C . GLU A 1 389 ? -27.997 -7.139 -24.825 1.00 97.06 389 GLU A C 1
ATOM 3094 O O . GLU A 1 389 ? -28.027 -6.469 -25.857 1.00 97.06 389 GLU A O 1
ATOM 3099 N N . THR A 1 390 ? -28.981 -7.094 -23.922 1.00 97.06 390 THR A N 1
ATOM 3100 C CA . THR A 1 390 ? -30.206 -6.290 -24.075 1.00 97.06 390 THR A CA 1
ATOM 3101 C C . THR A 1 390 ? -29.900 -4.788 -24.141 1.00 97.06 390 THR A C 1
ATOM 3103 O O . THR A 1 390 ? -30.452 -4.066 -24.979 1.00 97.06 390 THR A O 1
ATOM 3106 N N . GLN A 1 391 ? -28.993 -4.302 -23.288 1.00 95.06 391 GLN A N 1
ATOM 3107 C CA . GLN A 1 391 ? -28.560 -2.903 -23.283 1.00 95.06 391 GLN A CA 1
ATOM 3108 C C . GLN A 1 391 ? -27.719 -2.568 -24.523 1.00 95.06 391 GLN A C 1
ATOM 3110 O O . GLN A 1 391 ? -27.956 -1.540 -25.152 1.00 95.06 391 GLN A O 1
ATOM 3115 N N . LEU A 1 392 ? -26.809 -3.449 -24.952 1.00 94.31 392 LEU A N 1
ATOM 3116 C CA . LEU A 1 392 ? -26.031 -3.279 -26.186 1.00 94.31 392 LEU A CA 1
ATOM 3117 C C . LEU A 1 392 ? -26.924 -3.269 -27.433 1.00 94.31 392 LEU A C 1
ATOM 3119 O O . LEU A 1 392 ? -26.738 -2.422 -28.302 1.00 94.31 392 LEU A O 1
ATOM 3123 N N . ALA A 1 393 ? -27.924 -4.150 -27.518 1.00 95.25 393 ALA A N 1
ATOM 3124 C CA . ALA A 1 393 ? -28.908 -4.141 -28.602 1.00 95.25 393 ALA A CA 1
ATOM 3125 C C . ALA A 1 393 ? -29.732 -2.841 -28.614 1.00 95.25 393 ALA A C 1
ATOM 3127 O O . ALA A 1 393 ? -29.980 -2.268 -29.677 1.00 95.25 393 ALA A O 1
ATOM 3128 N N . THR A 1 394 ? -30.105 -2.337 -27.434 1.00 93.25 394 THR A N 1
ATOM 3129 C CA . THR A 1 394 ? -30.815 -1.058 -27.284 1.00 93.25 394 THR A CA 1
ATOM 3130 C C . THR A 1 394 ? -29.953 0.120 -27.736 1.00 93.25 394 THR A C 1
ATOM 3132 O O . THR A 1 394 ? -30.391 0.893 -28.587 1.00 93.25 394 THR A O 1
ATOM 3135 N N . VAL A 1 395 ? -28.710 0.210 -27.253 1.00 90.56 395 VAL A N 1
ATOM 3136 C CA . VAL A 1 395 ? -27.738 1.248 -27.631 1.00 90.56 395 VAL A CA 1
ATOM 3137 C C . VAL A 1 395 ? -27.418 1.196 -29.125 1.00 90.56 395 VAL A C 1
ATOM 3139 O O . VAL A 1 395 ? -27.429 2.239 -29.768 1.00 90.56 395 VAL A O 1
ATOM 3142 N N . ASN A 1 396 ? -27.203 0.014 -29.710 1.00 90.44 396 ASN A N 1
ATOM 3143 C CA . ASN A 1 396 ? -26.942 -0.130 -31.148 1.00 90.44 396 ASN A CA 1
ATOM 3144 C C . ASN A 1 396 ? -28.123 0.356 -32.001 1.00 90.44 396 ASN A C 1
ATOM 3146 O O . ASN A 1 396 ? -27.915 1.070 -32.980 1.00 90.44 396 ASN A O 1
ATOM 3150 N N . ARG A 1 397 ? -29.360 0.011 -31.620 1.00 92.56 397 ARG A N 1
ATOM 3151 C CA . ARG A 1 397 ? -30.576 0.477 -32.303 1.00 92.56 397 ARG A CA 1
ATOM 3152 C C . ARG A 1 397 ? -30.720 1.999 -32.222 1.00 92.56 397 ARG A C 1
ATOM 3154 O O . ARG A 1 397 ? -30.981 2.635 -33.237 1.00 92.56 397 ARG A O 1
ATOM 3161 N N . MET A 1 398 ? -30.511 2.582 -31.040 1.00 91.00 398 MET A N 1
ATOM 3162 C CA . MET A 1 398 ? -30.562 4.037 -30.848 1.00 91.00 398 MET A CA 1
ATOM 3163 C C . MET A 1 398 ? -29.425 4.749 -31.594 1.00 91.00 398 MET A C 1
ATOM 3165 O O . MET A 1 398 ? -29.652 5.796 -32.186 1.00 91.00 398 MET A O 1
ATOM 3169 N N . ALA A 1 399 ? -28.226 4.162 -31.652 1.00 86.94 399 ALA A N 1
ATOM 3170 C CA . ALA A 1 399 ? -27.102 4.700 -32.417 1.00 86.94 399 ALA A CA 1
ATOM 3171 C C . ALA A 1 399 ? -27.385 4.724 -33.926 1.00 86.94 399 ALA A C 1
ATOM 3173 O O . ALA A 1 399 ? -27.085 5.713 -34.586 1.00 86.94 399 ALA A O 1
ATOM 3174 N N . GLN A 1 400 ? -27.989 3.659 -34.467 1.00 86.88 400 GLN A N 1
ATOM 3175 C CA . GLN A 1 400 ? -28.390 3.584 -35.877 1.00 86.88 400 GLN A CA 1
ATOM 3176 C C . GLN A 1 400 ? -29.500 4.581 -36.230 1.00 86.88 400 GLN A C 1
ATOM 3178 O O . GLN A 1 400 ? -29.486 5.136 -37.324 1.00 86.88 400 GLN A O 1
ATOM 3183 N N . ALA A 1 401 ? -30.437 4.821 -35.309 1.00 88.75 401 ALA A N 1
ATOM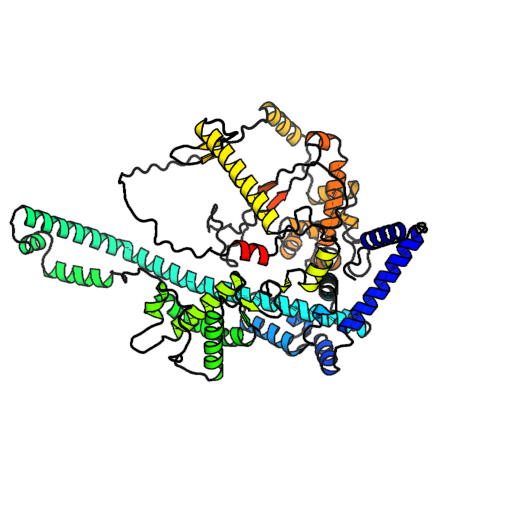 3184 C CA . ALA A 1 401 ? -31.483 5.832 -35.461 1.00 88.75 401 ALA A CA 1
ATOM 3185 C C . ALA A 1 401 ? -30.992 7.271 -35.194 1.00 88.75 401 ALA A C 1
ATOM 3187 O O . ALA A 1 401 ? -31.690 8.224 -35.522 1.00 88.75 401 ALA A O 1
ATOM 3188 N N . ASN A 1 402 ? -29.781 7.429 -34.641 1.00 84.25 402 ASN A N 1
ATOM 3189 C CA . ASN A 1 402 ? -29.232 8.685 -34.121 1.00 84.25 402 ASN A CA 1
ATOM 3190 C C . ASN A 1 402 ? -30.050 9.294 -32.952 1.00 84.25 402 ASN A C 1
ATOM 3192 O O . ASN A 1 402 ? -30.002 10.498 -32.715 1.00 84.25 402 ASN A O 1
ATOM 3196 N N . ASP A 1 403 ? -30.747 8.430 -32.203 1.00 87.94 403 ASP A N 1
ATOM 3197 C CA . ASP A 1 403 ? -31.628 8.725 -31.057 1.00 87.94 403 ASP A CA 1
ATOM 3198 C C . ASP A 1 403 ? -30.925 8.540 -29.691 1.00 87.94 403 ASP A C 1
ATOM 3200 O O . ASP A 1 403 ? -31.574 8.412 -28.649 1.00 87.94 403 ASP A O 1
ATOM 3204 N N . LEU A 1 404 ? -29.592 8.442 -29.661 1.00 85.94 404 LEU A N 1
ATOM 3205 C CA . LEU A 1 404 ? -28.856 8.305 -28.401 1.00 85.94 404 LEU A CA 1
ATOM 3206 C C . LEU A 1 404 ? -28.935 9.610 -27.580 1.00 85.94 404 LEU A C 1
ATOM 3208 O O . LEU A 1 404 ? -28.566 10.668 -28.093 1.00 85.94 404 LEU A O 1
ATOM 3212 N N . PRO A 1 405 ? -29.353 9.562 -26.299 1.00 82.94 405 PRO A N 1
ATOM 3213 C CA . PRO A 1 405 ? -29.340 10.739 -25.441 1.00 82.94 405 PRO A CA 1
ATOM 3214 C C . PRO A 1 405 ? -27.896 11.190 -25.215 1.00 82.94 405 PRO A C 1
ATOM 3216 O O . PRO A 1 405 ? -27.026 10.379 -24.891 1.00 82.94 405 PRO A O 1
ATOM 3219 N N . ASP A 1 406 ? -27.654 12.484 -25.416 1.00 81.12 406 ASP A N 1
ATOM 3220 C CA . ASP A 1 406 ? -26.375 13.164 -25.190 1.00 81.12 406 ASP A CA 1
ATOM 3221 C C . ASP A 1 406 ? -25.152 12.511 -25.864 1.00 81.12 406 ASP A C 1
ATOM 3223 O O . ASP A 1 406 ? -24.014 12.702 -25.431 1.00 81.12 406 ASP A O 1
ATOM 3227 N N . ALA A 1 407 ? -25.347 11.744 -26.941 1.00 83.12 407 ALA A N 1
ATOM 3228 C CA . ALA A 1 407 ? -24.262 11.080 -27.653 1.00 83.12 407 ALA A CA 1
ATOM 3229 C C . ALA A 1 407 ? -24.582 10.839 -29.133 1.00 83.12 407 ALA A C 1
ATOM 3231 O O . ALA A 1 407 ? -25.690 10.476 -29.497 1.00 83.12 407 ALA A O 1
ATOM 3232 N N . ILE A 1 408 ? -23.573 10.972 -29.992 1.00 82.25 408 ILE A N 1
ATOM 3233 C CA . ILE A 1 408 ? -23.639 10.653 -31.422 1.00 82.25 408 ILE A CA 1
ATOM 3234 C C . ILE A 1 408 ? -22.425 9.789 -31.773 1.00 82.25 408 ILE A C 1
ATOM 3236 O O . ILE A 1 408 ? -21.298 10.086 -31.365 1.00 82.25 408 ILE A O 1
ATOM 3240 N N . ILE A 1 409 ? -22.628 8.728 -32.557 1.00 82.12 409 ILE A N 1
ATOM 3241 C CA . ILE A 1 409 ? -21.534 7.925 -33.117 1.00 82.12 409 ILE A CA 1
ATOM 3242 C C . ILE A 1 409 ? -21.271 8.402 -34.547 1.00 82.12 409 ILE A C 1
ATOM 3244 O O . ILE A 1 409 ? -22.153 8.360 -35.396 1.00 82.12 409 ILE A O 1
ATOM 3248 N N . THR A 1 410 ? -20.049 8.862 -34.814 1.00 80.94 410 THR A N 1
ATOM 3249 C CA . THR A 1 410 ? -19.601 9.314 -36.144 1.00 80.94 410 THR A CA 1
ATOM 3250 C C . THR A 1 410 ? -18.441 8.451 -36.644 1.00 80.94 410 THR A C 1
ATOM 3252 O O . THR A 1 410 ? -17.885 7.659 -35.885 1.00 80.94 410 THR A O 1
ATOM 3255 N N . GLU A 1 411 ? -17.993 8.653 -37.887 1.00 78.56 411 GLU A N 1
ATOM 3256 C CA . GLU A 1 411 ? -16.784 8.000 -38.426 1.00 78.56 411 GLU A CA 1
ATOM 3257 C C . GLU A 1 411 ? -15.514 8.283 -37.596 1.00 78.56 411 GLU A C 1
ATOM 3259 O O . GLU A 1 411 ? -14.592 7.472 -37.569 1.00 78.56 411 GLU A O 1
ATOM 3264 N N . SER A 1 412 ? -15.479 9.406 -36.867 1.00 81.25 412 SER A N 1
ATOM 3265 C CA . SER A 1 412 ? -14.393 9.754 -35.935 1.00 81.25 412 SER A CA 1
ATOM 3266 C C . SER A 1 412 ? -14.534 9.135 -34.535 1.00 81.25 412 SER A C 1
ATOM 3268 O O . SER A 1 412 ? -13.667 9.330 -33.682 1.00 81.25 412 SER A O 1
ATOM 3270 N N . GLY A 1 413 ? -15.604 8.372 -34.297 1.00 83.88 413 GLY A N 1
ATOM 3271 C CA . GLY A 1 413 ? -15.912 7.695 -33.039 1.00 83.88 413 GLY A CA 1
ATOM 3272 C C . GLY A 1 413 ? -17.093 8.305 -32.277 1.00 83.88 413 GLY A C 1
ATOM 3273 O O . GLY A 1 413 ? -17.905 9.059 -32.822 1.00 83.88 413 GLY A O 1
ATOM 3274 N N . LEU A 1 414 ? -17.186 7.944 -30.994 1.00 83.69 414 LEU A N 1
ATOM 3275 C CA . LEU A 1 414 ? -18.208 8.423 -30.064 1.00 83.69 414 LEU A CA 1
ATOM 3276 C C . LEU A 1 414 ? -17.955 9.889 -29.682 1.00 83.69 414 LEU A C 1
ATOM 3278 O O . LEU A 1 414 ? -16.946 10.206 -29.049 1.00 83.69 414 LEU A O 1
ATOM 3282 N N . LYS A 1 415 ? -18.909 10.763 -30.000 1.00 79.75 415 LYS A N 1
ATOM 3283 C CA . LYS A 1 415 ? -18.973 12.143 -29.520 1.00 79.75 415 LYS A CA 1
ATOM 3284 C C . LYS A 1 415 ? -20.089 12.250 -28.485 1.00 79.75 415 LYS A C 1
ATOM 3286 O O . LYS A 1 415 ? -21.259 12.158 -28.836 1.00 79.75 415 LYS A O 1
ATOM 3291 N N . ILE A 1 416 ? -19.725 12.471 -27.227 1.00 81.06 416 ILE A N 1
ATOM 3292 C CA . ILE A 1 416 ? -20.678 12.834 -26.171 1.00 81.06 416 ILE A CA 1
ATOM 3293 C C . ILE A 1 416 ? -20.995 14.329 -26.328 1.00 81.06 416 ILE A C 1
ATOM 3295 O O . ILE A 1 416 ? -20.080 15.140 -26.514 1.00 81.06 416 ILE A O 1
ATOM 3299 N N . THR A 1 417 ? -22.274 14.686 -26.300 1.00 76.94 417 THR A N 1
ATOM 3300 C CA . THR A 1 417 ? -22.749 16.072 -26.289 1.00 76.94 417 THR A CA 1
ATOM 3301 C C . THR A 1 417 ? -22.288 16.728 -24.984 1.00 76.94 417 THR A C 1
ATOM 3303 O O . THR A 1 417 ? -22.512 16.164 -23.913 1.00 76.94 417 THR A O 1
ATOM 3306 N N . PRO A 1 418 ? -21.595 17.881 -25.024 1.00 70.25 418 PRO A N 1
ATOM 3307 C CA . PRO A 1 418 ? -21.290 18.625 -23.809 1.00 70.25 418 PRO A CA 1
ATOM 3308 C C . PRO A 1 418 ? -22.585 18.984 -23.077 1.00 70.25 418 PRO A C 1
ATOM 3310 O O . PRO A 1 418 ? -23.550 19.380 -23.721 1.00 70.25 418 PRO A O 1
ATOM 3313 N N . LEU A 1 419 ? -22.595 18.882 -21.748 1.00 67.69 419 LEU A N 1
ATOM 3314 C CA . LEU A 1 419 ? -23.691 19.437 -20.958 1.00 67.69 419 LEU A CA 1
ATOM 3315 C C . LEU A 1 419 ? -23.711 20.955 -21.161 1.00 67.69 419 LEU A C 1
ATOM 3317 O O . LEU A 1 419 ? -22.726 21.628 -20.839 1.00 67.69 419 LEU A O 1
ATOM 3321 N N . ASP A 1 420 ? -24.818 21.480 -21.679 1.00 64.69 420 ASP A N 1
ATOM 3322 C CA . ASP A 1 420 ? -25.034 22.920 -21.746 1.00 64.69 420 ASP A CA 1
ATOM 3323 C C . ASP A 1 420 ? -25.112 23.499 -20.328 1.00 64.69 420 ASP A C 1
ATOM 3325 O O . ASP A 1 420 ? -25.667 22.896 -19.404 1.00 64.69 420 ASP A O 1
ATOM 3329 N N . ALA A 1 421 ? -24.542 24.690 -20.142 1.00 61.66 421 ALA A N 1
ATOM 3330 C CA . ALA A 1 421 ? -24.608 25.384 -18.867 1.00 61.66 421 ALA A CA 1
ATOM 3331 C C . ALA A 1 421 ? -26.045 25.872 -18.626 1.00 61.66 421 ALA A C 1
ATOM 3333 O O . ALA A 1 421 ? -26.452 26.916 -19.123 1.00 61.66 421 ALA A O 1
ATOM 3334 N N . THR A 1 422 ? -26.810 25.138 -17.817 1.00 66.69 422 THR A N 1
ATOM 3335 C CA . THR A 1 422 ? -28.190 25.485 -17.426 1.00 66.69 422 THR A CA 1
ATOM 3336 C C . THR A 1 422 ? -28.281 26.664 -16.445 1.00 66.69 422 THR A C 1
ATOM 3338 O O . THR A 1 422 ? -29.358 26.970 -15.936 1.00 66.69 422 THR A O 1
ATOM 3341 N N . VAL A 1 423 ? -27.158 27.330 -16.163 1.00 71.88 423 VAL A N 1
ATOM 3342 C CA . VAL A 1 423 ? -27.058 28.492 -15.276 1.00 71.88 423 VAL A CA 1
ATOM 3343 C C . VAL A 1 423 ? -27.385 29.755 -16.083 1.00 71.88 423 VAL A C 1
ATOM 3345 O O . VAL A 1 423 ? -26.635 30.071 -17.004 1.00 71.88 423 VAL A O 1
ATOM 3348 N N . PRO A 1 424 ? -28.459 30.504 -15.765 1.00 82.00 424 PRO A N 1
ATOM 3349 C CA . PRO A 1 424 ? -28.769 31.749 -16.466 1.00 82.00 424 PRO A CA 1
ATOM 3350 C C . PRO A 1 424 ? -27.681 32.805 -16.239 1.00 82.00 424 PRO A C 1
ATOM 3352 O O . PRO A 1 424 ? -27.198 32.938 -15.116 1.00 82.00 424 PRO A O 1
ATOM 3355 N N . ASP A 1 425 ? -27.378 33.640 -17.238 1.00 78.62 425 ASP A N 1
ATOM 3356 C CA . ASP A 1 425 ? -26.365 34.711 -17.122 1.00 78.62 425 ASP A CA 1
ATOM 3357 C C . ASP A 1 425 ? -26.611 35.646 -15.918 1.00 78.62 425 ASP A C 1
ATOM 3359 O O . ASP A 1 425 ? -25.680 36.093 -15.245 1.00 78.62 425 ASP A O 1
ATOM 3363 N N . ALA A 1 426 ? -27.884 35.889 -15.583 1.00 83.56 426 ALA A N 1
ATOM 3364 C CA . ALA A 1 426 ? -28.291 36.676 -14.418 1.00 83.56 426 ALA A CA 1
ATOM 3365 C C . ALA A 1 426 ? -27.828 36.078 -13.071 1.00 83.56 426 ALA A C 1
ATOM 3367 O O . ALA A 1 426 ? -27.659 36.816 -12.099 1.00 83.56 426 ALA A O 1
ATOM 3368 N N . ALA A 1 427 ? -27.592 34.764 -12.997 1.00 84.69 427 ALA A N 1
ATOM 3369 C CA . ALA A 1 427 ? -27.073 34.117 -11.797 1.00 84.69 427 ALA A CA 1
ATOM 3370 C C . ALA A 1 427 ? -25.609 34.495 -11.528 1.00 84.69 427 ALA A C 1
ATOM 3372 O O . ALA A 1 427 ? -25.239 34.627 -10.364 1.00 84.69 427 ALA A O 1
ATOM 3373 N N . GLN A 1 428 ? -24.794 34.750 -12.561 1.00 83.12 428 GLN A N 1
ATOM 3374 C CA . GLN A 1 428 ? -23.421 35.230 -12.360 1.00 83.12 428 GLN A CA 1
ATOM 3375 C C . GLN A 1 428 ? -23.417 36.627 -11.728 1.00 83.12 428 GLN A C 1
ATOM 3377 O O . GLN A 1 428 ? -22.711 36.855 -10.750 1.00 83.12 428 GLN A O 1
ATOM 3382 N N . ALA A 1 429 ? -24.284 37.529 -12.201 1.00 87.31 429 ALA A N 1
ATOM 3383 C CA . ALA A 1 429 ? -24.437 38.857 -11.605 1.00 87.31 429 ALA A CA 1
ATOM 3384 C C . ALA A 1 429 ? -24.874 38.795 -10.126 1.00 87.31 429 ALA A C 1
ATOM 3386 O O . ALA A 1 429 ? -24.436 39.617 -9.320 1.00 87.31 429 ALA A O 1
ATOM 3387 N N . LEU A 1 430 ? -25.700 37.809 -9.749 1.00 88.19 430 LEU A N 1
ATOM 3388 C CA . LEU A 1 430 ? -26.071 37.567 -8.352 1.00 88.19 430 LEU A CA 1
ATOM 3389 C C . LEU A 1 430 ? -24.906 36.983 -7.534 1.00 88.19 430 LEU A C 1
ATOM 3391 O O . LEU A 1 430 ? -24.682 37.429 -6.410 1.00 88.19 430 LEU A O 1
ATOM 3395 N N . ILE A 1 431 ? -24.143 36.033 -8.086 1.00 85.62 431 ILE A N 1
ATOM 3396 C CA . ILE A 1 431 ? -22.936 35.476 -7.449 1.00 85.62 431 ILE A CA 1
ATOM 3397 C C . ILE A 1 431 ? -21.931 36.591 -7.146 1.00 85.62 431 ILE A C 1
ATOM 3399 O O . ILE A 1 431 ? -21.429 36.662 -6.025 1.00 85.62 431 ILE A O 1
ATOM 3403 N N . ASP A 1 432 ? -21.686 37.488 -8.101 1.00 87.69 432 ASP A N 1
ATOM 3404 C CA . ASP A 1 432 ? -20.753 38.605 -7.941 1.00 87.69 432 ASP A CA 1
ATOM 3405 C C . ASP A 1 432 ? -21.234 39.584 -6.853 1.00 87.69 432 ASP A C 1
ATOM 3407 O O . ASP A 1 432 ? -20.457 39.977 -5.980 1.00 87.69 432 ASP A O 1
ATOM 3411 N N . GLN A 1 433 ? -22.534 39.911 -6.827 1.00 89.31 433 GLN A N 1
ATOM 3412 C CA . GLN A 1 433 ? -23.135 40.733 -5.766 1.00 89.31 433 GLN A CA 1
ATOM 3413 C C . GLN A 1 433 ? -23.020 40.078 -4.382 1.00 89.31 433 GLN A C 1
ATOM 3415 O O . GLN A 1 433 ? -22.632 40.741 -3.421 1.00 89.31 433 GLN A O 1
ATOM 3420 N N . MET A 1 434 ? -23.310 38.777 -4.262 1.00 87.50 434 MET A N 1
ATOM 3421 C CA . MET A 1 434 ? -23.166 38.050 -2.996 1.00 87.50 434 MET A CA 1
ATOM 3422 C C . MET A 1 434 ? -21.699 37.975 -2.554 1.00 87.50 434 MET A C 1
ATOM 3424 O O . MET A 1 434 ? -21.405 38.167 -1.374 1.00 87.50 434 MET A O 1
ATOM 3428 N N . ALA A 1 435 ? -20.765 37.766 -3.486 1.00 85.44 435 ALA A N 1
ATOM 3429 C CA . ALA A 1 435 ? -19.332 37.742 -3.207 1.00 85.44 435 ALA A CA 1
ATOM 3430 C C . ALA A 1 435 ? -18.805 39.091 -2.685 1.00 85.44 435 ALA A C 1
ATOM 3432 O O . ALA A 1 435 ? -17.929 39.096 -1.823 1.00 85.44 435 ALA A O 1
ATOM 3433 N N . MET A 1 436 ? -19.362 40.221 -3.139 1.00 88.94 436 MET A N 1
ATOM 3434 C CA . MET A 1 436 ? -19.030 41.555 -2.614 1.00 88.94 436 MET A CA 1
ATOM 3435 C C . MET A 1 436 ? -19.545 41.814 -1.188 1.00 88.94 436 MET A C 1
ATOM 3437 O O . MET A 1 436 ? -19.007 42.682 -0.502 1.00 88.94 436 MET A O 1
ATOM 3441 N N . VAL A 1 437 ? -20.579 41.095 -0.737 1.00 91.25 437 VAL A N 1
ATOM 3442 C CA . VAL A 1 437 ? -21.167 41.240 0.610 1.00 91.25 437 VAL A CA 1
ATOM 3443 C C . VAL A 1 437 ? -20.512 40.296 1.630 1.00 91.25 437 VAL A C 1
ATOM 3445 O O . VAL A 1 437 ? -20.547 40.563 2.832 1.00 91.25 437 VAL A O 1
ATOM 3448 N N . LEU A 1 438 ? -19.888 39.203 1.179 1.00 85.06 438 LEU A N 1
ATOM 3449 C CA . LEU A 1 438 ? -19.238 38.232 2.060 1.00 85.06 438 LEU A CA 1
ATOM 3450 C C . LEU A 1 438 ? -17.940 38.790 2.688 1.00 85.06 438 LEU A C 1
ATOM 3452 O O . LEU A 1 438 ? -17.056 39.260 1.971 1.00 85.06 438 LEU A O 1
ATOM 3456 N N . PRO A 1 439 ? -17.766 38.702 4.021 1.00 86.12 439 PRO A N 1
ATOM 3457 C CA . PRO A 1 439 ? -16.577 39.215 4.690 1.00 86.12 439 PRO A CA 1
ATOM 3458 C C . PRO A 1 439 ? -15.337 38.347 4.427 1.00 86.12 439 PRO A C 1
ATOM 3460 O O . PRO A 1 439 ? -15.385 37.116 4.458 1.00 86.12 439 PRO A O 1
ATOM 3463 N N . HIS A 1 440 ? -14.178 38.990 4.269 1.00 82.94 440 HIS A N 1
ATOM 3464 C CA . HIS A 1 440 ? -12.880 38.312 4.210 1.00 82.94 440 HIS A CA 1
ATOM 3465 C C . HIS A 1 440 ? -12.423 37.836 5.603 1.00 82.94 440 HIS A C 1
ATOM 3467 O O . HIS A 1 440 ? -11.597 38.473 6.257 1.00 82.94 440 HIS A O 1
ATOM 3473 N N . VAL A 1 441 ? -12.959 36.701 6.054 1.00 87.12 441 VAL A N 1
ATOM 3474 C CA . VAL A 1 441 ? -12.574 36.035 7.313 1.00 87.12 441 VAL A CA 1
ATOM 3475 C C . VAL A 1 441 ? -11.351 35.130 7.140 1.00 87.12 441 VAL A C 1
ATOM 3477 O O . VAL A 1 441 ? -11.117 34.572 6.064 1.00 87.12 441 VAL A O 1
ATOM 3480 N N . LYS A 1 442 ? -10.559 34.924 8.203 1.00 81.75 442 LYS A N 1
ATOM 3481 C CA . LYS A 1 442 ? -9.483 33.919 8.156 1.00 81.75 442 LYS A CA 1
ATOM 3482 C C . LYS A 1 442 ? -10.087 32.520 8.213 1.00 81.75 442 LYS A C 1
ATOM 3484 O O . LYS A 1 442 ? -10.995 32.265 8.998 1.00 81.75 442 LYS A O 1
ATOM 3489 N N . ILE A 1 443 ? -9.513 31.565 7.479 1.00 82.75 443 ILE A N 1
ATOM 3490 C CA . ILE A 1 443 ? -10.007 30.175 7.477 1.00 82.75 443 ILE A CA 1
ATOM 3491 C C . ILE A 1 443 ? -10.039 29.544 8.883 1.00 82.75 443 ILE A C 1
ATOM 3493 O O . ILE A 1 443 ? -10.910 28.739 9.180 1.00 82.75 443 ILE A O 1
ATOM 3497 N N . THR A 1 444 ? -9.140 29.949 9.785 1.00 77.50 444 THR A N 1
ATOM 3498 C CA . THR A 1 444 ? -9.132 29.510 11.191 1.00 77.50 444 THR A CA 1
ATOM 3499 C C . THR A 1 444 ? -10.268 30.095 12.030 1.00 77.50 444 THR A C 1
ATOM 3501 O O . THR A 1 444 ? -10.645 29.490 13.025 1.00 77.50 444 THR A O 1
ATOM 3504 N N . GLU A 1 445 ? -10.783 31.271 11.665 1.00 84.50 445 GLU A N 1
ATOM 3505 C CA . GLU A 1 445 ? -11.936 31.907 12.317 1.00 84.50 445 GLU A CA 1
ATOM 3506 C C . GLU A 1 445 ? -13.225 31.231 11.823 1.00 84.50 445 GLU A C 1
ATOM 3508 O O . GLU A 1 445 ? -14.005 30.756 12.642 1.00 84.50 445 GLU A O 1
ATOM 3513 N N . LEU A 1 446 ? -13.353 31.019 10.506 1.00 89.62 446 LEU A N 1
ATOM 3514 C CA . LEU A 1 446 ? -14.438 30.233 9.899 1.00 89.62 446 LEU A CA 1
ATOM 3515 C C . LEU A 1 446 ? -14.531 28.804 10.474 1.00 89.62 446 LEU A C 1
ATOM 3517 O O . LEU A 1 446 ? -15.617 28.309 10.755 1.00 89.62 446 LEU A O 1
ATOM 3521 N N . LEU A 1 447 ? -13.394 28.130 10.687 1.00 90.19 447 LEU A N 1
ATOM 3522 C CA . LEU A 1 447 ? -13.367 26.794 11.298 1.00 90.19 447 LEU A CA 1
ATOM 3523 C C . LEU A 1 447 ? -13.819 26.783 12.770 1.00 90.19 447 LEU A C 1
ATOM 3525 O O . LEU A 1 447 ? -14.329 25.761 13.225 1.00 90.19 447 LEU A O 1
ATOM 3529 N N . LEU A 1 448 ? -13.627 27.880 13.513 1.00 91.12 448 LEU A N 1
ATOM 3530 C CA . LEU A 1 448 ? -14.130 28.018 14.886 1.00 91.12 448 LEU A CA 1
ATOM 3531 C C . LEU A 1 448 ? -15.639 28.273 14.898 1.00 91.12 448 LEU A C 1
ATOM 3533 O O . LEU A 1 448 ? -16.341 27.661 15.692 1.00 91.12 448 LEU A O 1
ATOM 3537 N N . GLU A 1 449 ? -16.129 29.125 14.000 1.00 91.75 449 GLU A N 1
ATOM 3538 C CA . GLU A 1 449 ? -17.555 29.432 13.846 1.00 91.75 449 GLU A CA 1
ATOM 3539 C C . GLU A 1 449 ? -18.361 28.182 13.438 1.00 91.75 449 GLU A C 1
ATOM 3541 O O . GLU A 1 449 ? -19.363 27.838 14.063 1.00 91.75 449 GLU A O 1
ATOM 3546 N N . VAL A 1 450 ? -17.854 27.399 12.479 1.00 91.44 450 VAL A N 1
ATOM 3547 C CA . VAL A 1 450 ? -18.459 26.110 12.092 1.00 91.44 450 VAL A CA 1
ATOM 3548 C C . VAL A 1 450 ? -18.397 25.074 13.229 1.00 91.44 450 VAL A C 1
ATOM 3550 O O . VAL A 1 450 ? -19.305 24.247 13.363 1.00 91.44 450 VAL A O 1
ATOM 3553 N N . ASP A 1 451 ? -17.365 25.102 14.079 1.00 93.56 451 ASP A N 1
ATOM 3554 C CA . ASP A 1 451 ? -17.324 24.282 15.298 1.00 93.56 451 ASP A CA 1
ATOM 3555 C C . ASP A 1 451 ? -18.304 24.770 16.375 1.00 93.56 451 ASP A C 1
ATOM 3557 O O . ASP A 1 451 ? -18.812 23.953 17.134 1.00 93.56 451 ASP A O 1
ATOM 3561 N N . GLU A 1 452 ? -18.633 26.058 16.436 1.00 94.12 452 GLU A N 1
ATOM 3562 C CA . GLU A 1 452 ? -19.676 26.567 17.331 1.00 94.12 452 GLU A CA 1
ATOM 3563 C C . GLU A 1 452 ? -21.068 26.076 16.901 1.00 94.12 452 GLU A C 1
ATOM 3565 O O . GLU A 1 452 ? -21.843 25.616 17.739 1.00 94.12 452 GLU A O 1
ATOM 3570 N N . TRP A 1 453 ? -21.355 26.060 15.595 1.00 92.31 453 TRP A N 1
ATOM 3571 C CA . TRP A 1 453 ? -22.635 25.573 15.058 1.00 92.31 453 TRP A CA 1
ATOM 3572 C C . TRP A 1 453 ? -22.828 24.056 15.180 1.00 92.31 453 TRP A C 1
ATOM 3574 O O . TRP A 1 453 ? -23.946 23.582 15.381 1.00 92.31 453 TRP A O 1
ATOM 3584 N N . THR A 1 454 ? -21.759 23.275 15.003 1.00 93.19 454 THR A N 1
ATOM 3585 C CA . THR A 1 454 ? -21.850 21.807 14.862 1.00 93.19 454 THR A CA 1
ATOM 3586 C C . THR A 1 454 ? -21.236 21.038 16.028 1.00 93.19 454 THR A C 1
ATOM 3588 O O . THR A 1 454 ? -21.590 19.882 16.272 1.00 93.19 454 THR A O 1
ATOM 3591 N N . GLY A 1 455 ? -20.306 21.653 16.761 1.00 92.69 455 GLY A N 1
ATOM 3592 C CA . GLY A 1 455 ? -19.504 21.033 17.811 1.00 92.69 455 GLY A CA 1
ATOM 3593 C C . GLY A 1 455 ? -18.603 19.898 17.322 1.00 92.69 455 GLY A C 1
ATOM 3594 O O . GLY A 1 455 ? -18.302 19.010 18.124 1.00 92.69 455 GLY A O 1
ATOM 3595 N N . PHE A 1 456 ? -18.225 19.862 16.036 1.00 93.25 456 PHE A N 1
ATOM 3596 C CA . PHE A 1 456 ? -17.513 18.732 15.422 1.00 93.25 456 PHE A CA 1
ATOM 3597 C C . PHE A 1 456 ? -16.162 18.414 16.090 1.00 93.25 456 PHE A C 1
ATOM 3599 O O . PHE A 1 456 ? -15.721 17.260 16.075 1.00 93.25 456 PHE A O 1
ATOM 3606 N N . THR A 1 457 ? -15.506 19.391 16.730 1.00 93.69 457 THR A N 1
ATOM 3607 C CA . THR A 1 457 ? -14.234 19.160 17.439 1.00 93.69 457 THR A CA 1
ATOM 3608 C C . THR A 1 457 ? -14.366 18.173 18.601 1.00 93.69 457 THR A C 1
ATOM 3610 O O . THR A 1 457 ? -13.365 17.557 18.974 1.00 93.69 457 THR A O 1
ATOM 3613 N N . ARG A 1 458 ? -15.585 17.931 19.121 1.00 92.62 458 ARG A N 1
ATOM 3614 C CA . ARG A 1 458 ? -15.846 16.949 20.193 1.00 92.62 458 ARG A CA 1
ATOM 3615 C C . ARG A 1 458 ? -15.382 15.531 19.855 1.00 92.62 458 ARG A C 1
ATOM 3617 O O . ARG A 1 458 ? -15.110 14.747 20.757 1.00 92.62 458 ARG A O 1
ATOM 3624 N N . HIS A 1 459 ? -15.285 15.200 18.568 1.00 91.38 459 HIS A N 1
ATOM 3625 C CA . HIS A 1 459 ? -14.888 13.870 18.113 1.00 91.38 459 HIS A CA 1
ATOM 3626 C C . HIS A 1 459 ? -13.375 13.632 18.194 1.00 91.38 459 HIS A C 1
ATOM 3628 O O . HIS A 1 459 ? -12.954 12.483 18.302 1.00 91.38 459 HIS A O 1
ATOM 3634 N N . PHE A 1 460 ? -12.552 14.685 18.225 1.00 91.25 460 PHE A N 1
ATOM 3635 C CA . PHE A 1 460 ? -11.089 14.598 18.325 1.00 91.25 460 PHE A CA 1
ATOM 3636 C C . PHE A 1 460 ? -10.641 14.372 19.778 1.00 91.25 460 PHE A C 1
ATOM 3638 O O . PHE A 1 460 ? -9.961 15.192 20.398 1.00 91.25 460 PHE A O 1
ATOM 3645 N N . THR A 1 461 ? -11.067 13.244 20.344 1.00 89.69 461 THR A N 1
ATOM 3646 C CA . THR A 1 461 ? -10.784 12.833 21.724 1.00 89.69 461 THR A CA 1
ATOM 3647 C C . THR A 1 461 ? -9.386 12.239 21.883 1.00 89.69 461 THR A C 1
ATOM 3649 O O . THR A 1 461 ? -8.876 11.569 20.979 1.00 89.69 461 THR A O 1
ATOM 3652 N N . HIS A 1 462 ? -8.780 12.437 23.054 1.00 86.88 462 HIS A N 1
ATOM 3653 C CA . HIS A 1 462 ? -7.461 11.923 23.410 1.00 86.88 462 HIS A CA 1
ATOM 3654 C C . HIS A 1 462 ? -7.462 10.390 23.438 1.00 86.88 462 HIS A C 1
ATOM 3656 O O . HIS A 1 462 ? -8.161 9.779 24.249 1.00 86.88 462 HIS A O 1
ATOM 3662 N N . LEU A 1 463 ? -6.614 9.765 22.620 1.00 78.38 463 LEU A N 1
ATOM 3663 C CA . LEU A 1 463 ? -6.594 8.325 22.335 1.00 78.38 463 LEU A CA 1
ATOM 3664 C C . LEU A 1 463 ? -6.623 7.423 23.582 1.00 78.38 463 LEU A C 1
ATOM 3666 O O . LEU A 1 463 ? -7.273 6.384 23.569 1.00 78.38 463 LEU A O 1
ATOM 3670 N N . LYS A 1 464 ? -5.943 7.823 24.667 1.00 68.44 464 LYS A N 1
ATOM 3671 C CA . LYS A 1 464 ? -5.895 7.058 25.930 1.00 68.44 464 LYS A CA 1
ATOM 3672 C C . LYS A 1 464 ? -7.046 7.348 26.905 1.00 68.44 464 LYS A C 1
ATOM 3674 O O . LYS A 1 464 ? -7.396 6.465 27.679 1.00 68.44 464 LYS A O 1
ATOM 3679 N N . ALA A 1 465 ? -7.548 8.582 26.943 1.00 74.12 465 ALA A N 1
ATOM 3680 C CA . ALA A 1 465 ? -8.364 9.084 28.058 1.00 74.12 465 ALA A CA 1
ATOM 3681 C C . ALA A 1 465 ? -9.813 9.403 27.663 1.00 74.12 465 ALA A C 1
ATOM 3683 O O . ALA A 1 465 ? -10.683 9.432 28.521 1.00 74.12 465 ALA A O 1
ATOM 3684 N N . GLY A 1 466 ? -10.077 9.642 26.375 1.00 78.56 466 GLY A N 1
ATOM 3685 C CA . GLY A 1 466 ? -11.355 10.174 25.898 1.00 78.56 466 GLY A CA 1
ATOM 3686 C C . GLY A 1 466 ? -11.479 11.700 26.013 1.00 78.56 466 GLY A C 1
ATOM 3687 O O . GLY A 1 466 ? -12.385 12.266 25.411 1.00 78.56 466 GLY A O 1
ATOM 3688 N N . ASP A 1 467 ? -10.557 12.370 26.711 1.00 85.12 467 ASP A N 1
ATOM 3689 C CA . ASP A 1 467 ? -10.589 13.818 26.953 1.00 85.12 467 ASP A CA 1
ATOM 3690 C C . ASP A 1 467 ? -10.615 14.659 25.667 1.00 85.12 467 ASP A C 1
ATOM 3692 O O . ASP A 1 467 ? -9.956 14.345 24.672 1.00 85.12 467 ASP A O 1
ATOM 3696 N N . LEU A 1 468 ? -11.312 15.794 25.708 1.00 90.25 468 LEU A N 1
ATOM 3697 C CA . LEU A 1 468 ? -11.300 16.779 24.626 1.00 90.25 468 LEU A CA 1
ATOM 3698 C C . LEU A 1 468 ? -9.941 17.488 24.509 1.00 90.25 468 LEU A C 1
ATOM 3700 O O . LEU A 1 468 ? -9.217 17.671 25.492 1.00 90.25 468 LEU A O 1
ATOM 3704 N N . ALA A 1 469 ? -9.602 17.940 23.299 1.00 88.00 469 ALA A N 1
ATOM 3705 C CA . ALA A 1 469 ? -8.438 18.795 23.086 1.00 88.00 469 ALA A CA 1
ATOM 3706 C C . ALA A 1 469 ? -8.612 20.126 23.840 1.00 88.00 469 ALA A C 1
ATOM 3708 O O . ALA A 1 469 ? -9.533 20.891 23.559 1.00 88.00 469 ALA A O 1
ATOM 3709 N N . LYS A 1 470 ? -7.708 20.417 24.786 1.00 86.88 470 LYS A N 1
ATOM 3710 C CA . LYS A 1 470 ? -7.767 21.632 25.626 1.00 86.88 470 LYS A CA 1
ATOM 3711 C C . LYS A 1 470 ? -7.657 22.934 24.824 1.00 86.88 470 LYS A C 1
ATOM 3713 O O . LYS A 1 470 ? -8.198 23.950 25.240 1.00 86.88 470 LYS A O 1
ATOM 3718 N N . ASP A 1 471 ? -6.951 22.899 23.696 1.00 88.44 471 ASP A N 1
ATOM 3719 C CA . ASP A 1 471 ? -6.781 24.032 22.788 1.00 88.44 471 ASP A CA 1
ATOM 3720 C C . ASP A 1 471 ? -7.412 23.706 21.427 1.00 88.44 471 ASP A C 1
ATOM 3722 O O . ASP A 1 471 ? -6.812 23.034 20.580 1.00 88.44 471 ASP A O 1
ATOM 3726 N N . LYS A 1 472 ? -8.642 24.195 21.223 1.00 88.12 472 LYS A N 1
ATOM 3727 C CA . LYS A 1 472 ? -9.370 24.063 19.954 1.00 88.12 472 LYS A CA 1
ATOM 3728 C C . LYS A 1 472 ? -8.644 24.743 18.792 1.00 88.12 472 LYS A C 1
ATOM 3730 O O . LYS A 1 472 ? -8.643 24.203 17.690 1.00 88.12 472 LYS A O 1
ATOM 3735 N N . LYS A 1 473 ? -8.004 25.899 19.011 1.00 88.06 473 LYS A N 1
ATOM 3736 C CA . LYS A 1 473 ? -7.328 26.649 17.938 1.00 88.06 473 LYS A CA 1
ATOM 3737 C C . LYS A 1 473 ? -6.142 25.854 17.413 1.00 88.06 473 LYS A C 1
ATOM 3739 O O . LYS A 1 473 ? -5.985 25.700 16.208 1.00 88.06 473 LYS A O 1
ATOM 3744 N N . LEU A 1 474 ? -5.350 25.285 18.315 1.00 88.81 474 LEU A N 1
ATOM 3745 C CA . LEU A 1 474 ? -4.207 24.452 17.963 1.00 88.81 474 LEU A CA 1
ATOM 3746 C C . LEU A 1 474 ? -4.632 23.120 17.310 1.00 88.81 474 LEU A C 1
ATOM 3748 O O . LEU A 1 474 ? -3.978 22.675 16.364 1.00 88.81 474 LEU A O 1
ATOM 3752 N N . LEU A 1 475 ? -5.749 22.515 17.741 1.00 90.69 475 LEU A N 1
ATOM 3753 C CA . LEU A 1 475 ? -6.352 21.359 17.060 1.00 90.69 475 LEU A CA 1
ATOM 3754 C C . LEU A 1 475 ? -6.750 21.708 15.615 1.00 90.69 475 LEU A C 1
ATOM 3756 O O . LEU A 1 475 ? -6.332 21.015 14.689 1.00 90.69 475 LEU A O 1
ATOM 3760 N N . LEU A 1 476 ? -7.493 22.800 15.409 1.00 90.88 476 LEU A N 1
ATOM 3761 C CA . LEU A 1 476 ? -7.921 23.252 14.080 1.00 90.88 476 LEU A CA 1
ATOM 3762 C C . LEU A 1 476 ? -6.732 23.618 13.179 1.00 90.88 476 LEU A C 1
ATOM 3764 O O . LEU A 1 476 ? -6.737 23.264 12.005 1.00 90.88 476 LEU A O 1
ATOM 3768 N N . THR A 1 477 ? -5.673 24.230 13.719 1.00 89.50 477 THR A N 1
ATOM 3769 C CA . THR A 1 477 ? -4.408 24.463 12.996 1.00 89.50 477 THR A CA 1
ATOM 3770 C C . THR A 1 477 ? -3.742 23.151 12.564 1.00 89.50 477 THR A C 1
ATOM 3772 O O . THR A 1 477 ? -3.190 23.068 11.466 1.00 89.50 477 THR A O 1
ATOM 3775 N N . THR A 1 478 ? -3.813 22.107 13.396 1.00 89.88 478 THR A N 1
ATOM 3776 C CA . THR A 1 478 ? -3.273 20.776 13.070 1.00 89.88 478 THR A CA 1
ATOM 3777 C C . THR A 1 478 ? -4.088 20.106 11.957 1.00 89.88 478 THR A C 1
ATOM 3779 O O . THR A 1 478 ? -3.505 19.622 10.990 1.00 89.88 478 THR A O 1
ATOM 3782 N N . ILE A 1 479 ? -5.423 20.150 12.047 1.00 89.62 479 ILE A N 1
ATOM 3783 C CA . ILE A 1 479 ? -6.349 19.660 11.009 1.00 89.62 479 ILE A CA 1
ATOM 3784 C C . ILE A 1 479 ? -6.130 20.408 9.686 1.00 89.62 479 ILE A C 1
ATOM 3786 O O . ILE A 1 479 ? -6.040 19.789 8.628 1.00 89.62 479 ILE A O 1
ATOM 3790 N N . LEU A 1 480 ? -5.986 21.735 9.736 1.00 88.25 480 LEU A N 1
ATOM 3791 C CA . LEU A 1 480 ? -5.732 22.559 8.558 1.00 88.25 480 LEU A CA 1
ATOM 3792 C C . LEU A 1 480 ? -4.420 22.155 7.871 1.00 88.25 480 LEU A C 1
ATOM 3794 O O . LEU A 1 480 ? -4.406 21.985 6.656 1.00 88.25 480 LEU A O 1
ATOM 3798 N N . ALA A 1 481 ? -3.335 21.952 8.628 1.00 85.56 481 ALA A N 1
ATOM 3799 C CA . ALA A 1 481 ? -2.024 21.572 8.086 1.00 85.56 481 ALA A CA 1
ATOM 3800 C C . ALA A 1 481 ? -2.040 20.261 7.288 1.00 85.56 481 ALA A C 1
ATOM 3802 O O . ALA A 1 481 ? -1.282 20.125 6.320 1.00 85.56 481 ALA A O 1
ATOM 3803 N N . ASP A 1 482 ? -2.896 19.331 7.709 1.00 81.50 482 ASP A N 1
ATOM 3804 C CA . ASP A 1 482 ? -3.174 18.055 7.056 1.00 81.50 482 ASP A CA 1
ATOM 3805 C C . ASP A 1 482 ? -4.034 18.279 5.796 1.00 81.50 482 ASP A C 1
ATOM 3807 O O . ASP A 1 482 ? -3.628 17.937 4.684 1.00 81.50 482 ASP A O 1
ATOM 3811 N N . ALA A 1 483 ? -5.161 18.989 5.942 1.00 80.50 483 ALA A N 1
ATOM 3812 C CA . ALA A 1 483 ? -6.126 19.255 4.873 1.00 80.50 483 ALA A CA 1
ATOM 3813 C C . ALA A 1 483 ? -5.545 20.022 3.669 1.00 80.50 483 ALA A C 1
ATOM 3815 O O . ALA A 1 483 ? -5.873 19.700 2.527 1.00 80.50 483 ALA A O 1
ATOM 3816 N N . ILE A 1 484 ? -4.663 21.007 3.893 1.00 78.69 484 ILE A N 1
ATOM 3817 C CA . ILE A 1 484 ? -3.978 21.735 2.804 1.00 78.69 484 ILE A CA 1
ATOM 3818 C C . ILE A 1 484 ? -2.644 21.095 2.381 1.00 78.69 484 ILE A C 1
ATOM 3820 O O . ILE A 1 484 ? -1.919 21.676 1.572 1.00 78.69 484 ILE A O 1
ATOM 3824 N N . ASN A 1 485 ? -2.298 19.913 2.914 1.00 71.38 485 ASN A N 1
ATOM 3825 C CA . ASN A 1 485 ? -1.056 19.182 2.625 1.00 71.38 485 ASN A CA 1
ATOM 3826 C C . ASN A 1 485 ? 0.218 20.050 2.787 1.00 71.38 485 ASN A C 1
ATOM 3828 O O . ASN A 1 485 ? 1.207 19.902 2.063 1.00 71.38 485 ASN A O 1
ATOM 3832 N N . LEU A 1 486 ? 0.182 20.996 3.735 1.00 78.38 486 LEU A N 1
ATOM 3833 C CA . LEU A 1 486 ? 1.306 21.880 4.060 1.00 78.38 486 LEU A CA 1
ATOM 3834 C C . LEU A 1 486 ? 2.316 21.165 4.969 1.00 78.38 486 LEU A C 1
ATOM 3836 O O . LEU A 1 486 ? 3.524 21.389 4.856 1.00 78.38 486 LEU A O 1
ATOM 3840 N N . GLY A 1 487 ? 1.815 20.275 5.832 1.00 75.69 487 GLY A N 1
ATOM 3841 C CA . GLY A 1 487 ? 2.597 19.526 6.809 1.00 75.69 487 GLY A CA 1
ATOM 3842 C C . GLY A 1 487 ? 2.946 20.341 8.059 1.00 75.69 487 GLY A C 1
ATOM 3843 O O . GLY A 1 487 ? 3.071 21.568 8.030 1.00 75.69 487 GLY A O 1
ATOM 3844 N N . LEU A 1 488 ? 3.128 19.641 9.183 1.00 83.56 488 LEU A N 1
ATOM 3845 C CA . LEU A 1 488 ? 3.245 20.274 10.502 1.00 83.56 488 LEU A CA 1
ATOM 3846 C C . LEU A 1 488 ? 4.457 21.205 10.647 1.00 83.56 488 LEU A C 1
ATOM 3848 O O . LEU A 1 488 ? 4.373 22.199 11.362 1.00 83.56 488 LEU A O 1
ATOM 3852 N N . THR A 1 489 ? 5.578 20.909 9.979 1.00 81.75 489 THR A N 1
ATOM 3853 C CA . THR A 1 489 ? 6.797 21.736 10.047 1.00 81.75 489 THR A CA 1
ATOM 3854 C C . THR A 1 489 ? 6.551 23.126 9.471 1.00 81.75 489 THR A C 1
ATOM 3856 O O . THR A 1 489 ? 6.738 24.120 10.166 1.00 81.75 489 THR A O 1
ATOM 3859 N N . LYS A 1 490 ? 6.033 23.193 8.240 1.00 81.56 490 LYS A N 1
ATOM 3860 C CA . LYS A 1 490 ? 5.719 24.461 7.573 1.00 81.56 490 LYS A CA 1
ATOM 3861 C C . LYS A 1 490 ? 4.562 25.196 8.241 1.00 81.56 490 LYS A C 1
ATOM 3863 O O . LYS A 1 490 ? 4.567 26.421 8.272 1.00 81.56 490 LYS A O 1
ATOM 3868 N N . MET A 1 491 ? 3.589 24.473 8.804 1.00 86.25 491 MET A N 1
ATOM 3869 C CA . MET A 1 491 ? 2.535 25.107 9.599 1.00 86.25 491 MET A CA 1
ATOM 3870 C C . MET A 1 491 ? 3.107 25.757 10.868 1.00 86.25 491 MET A C 1
ATOM 3872 O O . MET A 1 491 ? 2.764 26.893 11.171 1.00 86.25 491 MET A O 1
ATOM 3876 N N . ALA A 1 492 ? 4.027 25.096 11.579 1.00 87.50 492 ALA A N 1
ATOM 3877 C CA . ALA A 1 492 ? 4.695 25.690 12.739 1.00 87.50 492 ALA A CA 1
ATOM 3878 C C . ALA A 1 492 ? 5.543 26.924 12.371 1.00 87.50 492 ALA A C 1
ATOM 3880 O O . ALA A 1 492 ? 5.547 27.894 13.120 1.00 87.50 492 ALA A O 1
ATOM 3881 N N . GLU A 1 493 ? 6.206 26.920 11.210 1.00 86.19 493 GLU A N 1
ATOM 3882 C CA . GLU A 1 493 ? 6.909 28.096 10.664 1.00 86.19 493 GLU A CA 1
ATOM 3883 C C . GLU A 1 493 ? 5.944 29.240 10.292 1.00 86.19 493 GLU A C 1
ATOM 3885 O O . GLU A 1 493 ? 6.296 30.411 10.420 1.00 86.19 493 GLU A O 1
ATOM 3890 N N . SER A 1 494 ? 4.719 28.913 9.863 1.00 83.44 494 SER A N 1
ATOM 3891 C CA . SER A 1 494 ? 3.702 29.878 9.409 1.00 83.44 494 SER A CA 1
ATOM 3892 C C . SER A 1 494 ? 2.804 30.421 10.532 1.00 83.44 494 SER A C 1
ATOM 3894 O O . SER A 1 494 ? 2.092 31.402 10.321 1.00 83.44 494 SER A O 1
ATOM 3896 N N . CYS A 1 495 ? 2.804 29.802 11.717 1.00 80.25 495 CYS A N 1
ATOM 3897 C CA . CYS A 1 495 ? 1.919 30.145 12.834 1.00 80.25 495 CYS A CA 1
ATOM 3898 C C . CYS A 1 495 ? 2.709 30.586 14.083 1.00 80.25 495 CYS A C 1
ATOM 3900 O O . CYS A 1 495 ? 3.142 29.736 14.868 1.00 80.25 495 CYS A O 1
ATOM 3902 N N . PRO A 1 496 ? 2.845 31.904 14.338 1.00 72.94 496 PRO A N 1
ATOM 3903 C CA . PRO A 1 496 ? 3.505 32.424 15.536 1.00 72.94 496 PRO A CA 1
ATOM 3904 C C . PRO A 1 496 ? 2.965 31.807 16.840 1.00 72.94 496 PRO A C 1
ATOM 3906 O O . PRO A 1 496 ? 1.759 31.654 17.022 1.00 72.94 496 PRO A O 1
ATOM 3909 N N . GLY A 1 497 ? 3.863 31.431 17.758 1.00 74.00 497 GLY A N 1
ATOM 3910 C CA . GLY A 1 497 ? 3.525 30.806 19.052 1.00 74.00 497 GLY A CA 1
ATOM 3911 C C . GLY A 1 497 ? 3.244 29.291 19.012 1.00 74.00 497 GLY A C 1
ATOM 3912 O O . GLY A 1 497 ? 3.153 28.640 20.065 1.00 74.00 497 GLY A O 1
ATOM 3913 N N . THR A 1 498 ? 3.163 28.705 17.815 1.00 83.12 498 THR A N 1
ATOM 3914 C CA . THR A 1 498 ? 3.015 27.260 17.599 1.00 83.12 498 THR A CA 1
ATOM 3915 C C . THR A 1 498 ? 4.379 26.603 17.381 1.00 83.12 498 THR A C 1
ATOM 3917 O O . THR A 1 498 ? 5.297 27.211 16.844 1.00 83.12 498 THR A O 1
ATOM 3920 N N . THR A 1 499 ? 4.542 25.348 17.808 1.00 87.62 499 THR A N 1
ATOM 3921 C CA . THR A 1 499 ? 5.764 24.568 17.553 1.00 87.62 499 THR A CA 1
ATOM 3922 C C . THR A 1 499 ? 5.415 23.229 16.918 1.00 87.62 499 THR A C 1
ATOM 3924 O O . THR A 1 499 ? 4.348 22.671 17.182 1.00 87.62 499 THR A O 1
ATOM 3927 N N . TYR A 1 500 ? 6.339 22.673 16.127 1.00 85.75 500 TYR A N 1
ATOM 3928 C CA . TYR A 1 500 ? 6.180 21.340 15.537 1.00 85.75 500 TYR A CA 1
ATOM 3929 C C . TYR A 1 500 ? 5.833 20.285 16.599 1.00 85.75 500 TYR A C 1
ATOM 3931 O O . TYR A 1 500 ? 4.924 19.490 16.397 1.00 85.75 500 TYR A O 1
ATOM 3939 N N . ALA A 1 501 ? 6.495 20.321 17.763 1.00 83.81 501 ALA A N 1
ATOM 3940 C CA . ALA A 1 501 ? 6.242 19.381 18.855 1.00 83.81 501 ALA A CA 1
ATOM 3941 C C . ALA A 1 501 ? 4.801 19.458 19.396 1.00 83.81 501 ALA A C 1
ATOM 3943 O O . ALA A 1 501 ? 4.203 18.420 19.670 1.00 83.81 501 ALA A O 1
ATOM 3944 N N . LYS A 1 502 ? 4.224 20.664 19.507 1.00 86.75 502 LYS A N 1
ATOM 3945 C CA . LYS A 1 502 ? 2.826 20.866 19.924 1.00 86.75 502 LYS A CA 1
ATOM 3946 C C . LYS A 1 502 ? 1.836 20.293 18.900 1.00 86.75 502 LYS A C 1
ATOM 3948 O O . LYS A 1 502 ? 0.925 19.562 19.283 1.00 86.75 502 LYS A O 1
ATOM 3953 N N . LEU A 1 503 ? 2.035 20.592 17.612 1.00 87.94 503 LEU A N 1
ATOM 3954 C CA . LEU A 1 503 ? 1.183 20.082 16.528 1.00 87.94 503 LEU A CA 1
ATOM 3955 C C . LEU A 1 503 ? 1.294 18.558 16.390 1.00 87.94 503 LEU A C 1
ATOM 3957 O O . LEU A 1 503 ? 0.283 17.873 16.291 1.00 87.94 503 LEU A O 1
ATOM 3961 N N . ALA A 1 504 ? 2.514 18.016 16.434 1.00 83.38 504 ALA A N 1
ATOM 3962 C CA . ALA A 1 504 ? 2.761 16.581 16.322 1.00 83.38 504 ALA A CA 1
ATOM 3963 C C . ALA A 1 504 ? 2.161 15.808 17.503 1.00 83.38 504 ALA A C 1
ATOM 3965 O O . ALA A 1 504 ? 1.635 14.716 17.310 1.00 83.38 504 ALA A O 1
ATOM 3966 N N . TRP A 1 505 ? 2.178 16.385 18.710 1.00 86.50 505 TRP A N 1
ATOM 3967 C CA . TRP A 1 505 ? 1.501 15.808 19.870 1.00 86.50 505 TRP A CA 1
ATOM 3968 C C . TRP A 1 505 ? -0.024 15.773 19.677 1.00 86.50 505 TRP A C 1
ATOM 3970 O O . TRP A 1 505 ? -0.634 14.725 19.869 1.00 86.50 505 TRP A O 1
ATOM 3980 N N . LEU A 1 506 ? -0.650 16.867 19.227 1.00 88.12 506 LEU A N 1
ATOM 3981 C CA . LEU A 1 506 ? -2.091 16.864 18.938 1.00 88.12 506 LEU A CA 1
ATOM 3982 C C . LEU A 1 506 ? -2.463 15.894 17.814 1.00 88.12 506 LEU A C 1
ATOM 3984 O O . LEU A 1 506 ? -3.437 15.159 17.960 1.00 88.12 506 LEU A O 1
ATOM 3988 N N . GLN A 1 507 ? -1.681 15.842 16.732 1.00 85.69 507 GLN A N 1
ATOM 3989 C CA . GLN A 1 507 ? -1.921 14.890 15.649 1.00 85.69 507 GLN A CA 1
ATOM 3990 C C . GLN A 1 507 ? -1.834 13.447 16.163 1.00 85.69 507 GLN A C 1
ATOM 3992 O O . GLN A 1 507 ? -2.746 12.665 15.923 1.00 85.69 507 GLN A O 1
ATOM 3997 N N . ALA A 1 508 ? -0.792 13.116 16.933 1.00 80.31 508 ALA A N 1
ATOM 3998 C CA . ALA A 1 508 ? -0.590 11.787 17.508 1.00 80.31 508 ALA A CA 1
ATOM 3999 C C . ALA A 1 508 ? -1.724 11.347 18.449 1.00 80.31 508 ALA A C 1
ATOM 4001 O O . ALA A 1 508 ? -2.154 10.195 18.401 1.00 80.31 508 ALA A O 1
ATOM 4002 N N . TRP A 1 509 ? -2.202 12.242 19.320 1.00 84.50 509 TRP A N 1
ATOM 4003 C CA . TRP A 1 509 ? -3.114 11.870 20.406 1.00 84.50 509 TRP A CA 1
ATOM 4004 C C . TRP A 1 509 ? -4.595 12.135 20.124 1.00 84.50 509 TRP A C 1
ATOM 4006 O O . TRP A 1 509 ? -5.431 11.449 20.707 1.00 84.50 509 TRP A O 1
ATOM 4016 N N . HIS A 1 510 ? -4.942 13.081 19.247 1.00 87.44 510 HIS A N 1
ATOM 4017 C CA . HIS A 1 510 ? -6.332 13.495 19.008 1.00 87.44 510 HIS A CA 1
ATOM 4018 C C . HIS A 1 510 ? -6.834 13.246 17.577 1.00 87.44 510 HIS A C 1
ATOM 4020 O O . HIS A 1 510 ? -8.046 13.137 17.394 1.00 87.44 510 HIS A O 1
ATOM 4026 N N . ILE A 1 511 ? -5.953 13.121 16.575 1.00 86.50 511 ILE A N 1
ATOM 4027 C CA . ILE A 1 511 ? -6.332 12.979 15.157 1.00 86.50 511 ILE A CA 1
ATOM 4028 C C . ILE A 1 511 ? -6.125 11.536 14.676 1.00 86.50 511 ILE A C 1
ATOM 4030 O O . ILE A 1 511 ? -5.092 10.918 14.920 1.00 86.50 511 ILE A O 1
ATOM 4034 N N . ARG A 1 512 ? -7.135 10.981 13.999 1.00 84.00 512 ARG A N 1
ATOM 4035 C CA . ARG A 1 512 ? -7.137 9.644 13.380 1.00 84.00 512 ARG A CA 1
ATOM 4036 C C . ARG A 1 512 ? -8.280 9.542 12.367 1.00 84.00 512 ARG A C 1
ATOM 4038 O O . ARG A 1 512 ? -9.234 10.316 12.434 1.00 84.00 512 ARG A O 1
ATOM 4045 N N . ASP A 1 513 ? -8.234 8.553 11.480 1.00 73.31 513 ASP A N 1
ATOM 4046 C CA . ASP A 1 513 ? -9.266 8.350 10.450 1.00 73.31 513 ASP A CA 1
ATOM 4047 C C . ASP A 1 513 ? -10.684 8.242 11.044 1.00 73.31 513 ASP A C 1
ATOM 4049 O O . ASP A 1 513 ? -11.643 8.759 10.465 1.00 73.31 513 ASP A O 1
ATOM 4053 N N . GLU A 1 514 ? -10.838 7.644 12.236 1.00 76.44 514 GLU A N 1
ATOM 4054 C CA . GLU A 1 514 ? -12.139 7.580 12.914 1.00 76.44 514 GLU A CA 1
ATOM 4055 C C . GLU A 1 514 ? -12.659 8.956 13.358 1.00 76.44 514 GLU A C 1
ATOM 4057 O O . GLU A 1 514 ? -13.870 9.187 13.313 1.00 76.44 514 GLU A O 1
ATOM 4062 N N . THR A 1 515 ? -11.784 9.874 13.787 1.00 85.75 515 THR A N 1
ATOM 4063 C CA . THR A 1 515 ? -12.203 11.213 14.242 1.00 85.75 515 THR A CA 1
ATOM 4064 C C . THR A 1 515 ? -12.513 12.116 13.067 1.00 85.75 515 THR A C 1
ATOM 4066 O O . THR A 1 515 ? -13.495 12.844 13.130 1.00 85.75 515 THR A O 1
ATOM 4069 N N . TYR A 1 516 ? -11.770 12.002 11.961 1.00 85.25 516 TYR A N 1
ATOM 4070 C CA . TYR A 1 516 ? -12.155 12.646 10.706 1.00 85.25 516 TYR A CA 1
ATOM 4071 C C . TYR A 1 516 ? -13.499 12.128 10.189 1.00 85.25 516 TYR A C 1
ATOM 4073 O O . TYR A 1 516 ? -14.363 12.931 9.853 1.00 85.25 516 TYR A O 1
ATOM 4081 N N . SER A 1 517 ? -13.715 10.809 10.183 1.00 76.44 517 SER A N 1
ATOM 4082 C CA . SER A 1 517 ? -14.971 10.215 9.701 1.00 76.44 517 SER A CA 1
ATOM 4083 C C . SER A 1 517 ? -16.184 10.657 10.528 1.00 76.44 517 SER A C 1
ATOM 4085 O O . SER A 1 517 ? -17.227 10.986 9.971 1.00 76.44 517 SER A O 1
ATOM 4087 N N . THR A 1 518 ? -16.050 10.696 11.858 1.00 83.56 518 THR A N 1
ATOM 4088 C CA . THR A 1 518 ? -17.141 11.107 12.760 1.00 83.56 518 THR A CA 1
ATOM 4089 C C . THR A 1 518 ? -17.367 12.620 12.769 1.00 83.56 518 THR A C 1
ATOM 4091 O O . THR A 1 518 ? -18.514 13.051 12.711 1.00 83.56 518 THR A O 1
ATOM 4094 N N . ALA A 1 519 ? -16.309 13.436 12.736 1.00 88.56 519 ALA A N 1
ATOM 4095 C CA . ALA A 1 519 ? -16.436 14.884 12.572 1.00 88.56 519 ALA A CA 1
ATOM 4096 C C . ALA A 1 519 ? -17.071 15.271 11.225 1.00 88.56 519 ALA A C 1
ATOM 4098 O O . ALA A 1 519 ? -17.926 16.152 11.178 1.00 88.56 519 ALA A O 1
ATOM 4099 N N . LEU A 1 520 ? -16.695 14.594 10.134 1.00 86.69 520 LEU A N 1
ATOM 4100 C CA . LEU A 1 520 ? -17.292 14.814 8.816 1.00 86.69 520 LEU A CA 1
ATOM 4101 C C . LEU A 1 520 ? -18.785 14.465 8.810 1.00 86.69 520 LEU A C 1
ATOM 4103 O O . LEU A 1 520 ? -19.567 15.201 8.217 1.00 86.69 520 LEU A O 1
ATOM 4107 N N . ALA A 1 521 ? -19.188 13.387 9.491 1.00 80.81 521 ALA A N 1
ATOM 4108 C CA . ALA A 1 521 ? -20.596 13.023 9.621 1.00 80.81 521 ALA A CA 1
ATOM 4109 C C . ALA A 1 521 ? -21.421 14.125 10.314 1.00 80.81 521 ALA A C 1
ATOM 4111 O O . ALA A 1 521 ? -22.510 14.437 9.847 1.00 80.81 521 ALA A O 1
ATOM 4112 N N . GLU A 1 522 ? -20.898 14.771 11.363 1.00 88.19 522 GLU A N 1
ATOM 4113 C CA . GLU A 1 522 ? -21.568 15.917 12.004 1.00 88.19 522 GLU A CA 1
ATOM 4114 C C . GLU A 1 522 ? -21.705 17.125 11.071 1.00 88.19 522 GLU A C 1
ATOM 4116 O O . GLU A 1 522 ? -22.786 17.703 10.968 1.00 88.19 522 GLU A O 1
ATOM 4121 N N . LEU A 1 523 ? -20.637 17.487 10.350 1.00 88.00 523 LEU A N 1
ATOM 4122 C CA . LEU A 1 523 ? -20.662 18.596 9.388 1.00 88.00 523 LEU A CA 1
ATOM 4123 C C . LEU A 1 523 ? -21.693 18.356 8.274 1.00 88.00 523 LEU A C 1
ATOM 4125 O O . LEU A 1 523 ? -22.467 19.250 7.934 1.00 88.00 523 LEU A O 1
ATOM 4129 N N . VAL A 1 524 ? -21.734 17.133 7.745 1.00 82.81 524 VAL A N 1
ATOM 4130 C CA . VAL A 1 524 ? -22.691 16.700 6.718 1.00 82.81 524 VAL A CA 1
ATOM 4131 C C . VAL A 1 524 ? -24.126 16.690 7.268 1.00 82.81 524 VAL A C 1
ATOM 4133 O O . VAL A 1 524 ? -25.034 17.216 6.629 1.00 82.81 524 VAL A O 1
ATOM 4136 N N . ASN A 1 525 ? -24.342 16.189 8.488 1.00 83.12 525 ASN A N 1
ATOM 4137 C CA . ASN A 1 525 ? -25.652 16.212 9.148 1.00 83.12 525 ASN A CA 1
ATOM 4138 C C . ASN A 1 525 ? -26.154 17.637 9.431 1.00 83.12 525 ASN A C 1
ATOM 4140 O O . ASN A 1 525 ? -27.358 17.882 9.372 1.00 83.12 525 ASN A O 1
ATOM 4144 N N . ALA A 1 526 ? -25.257 18.580 9.730 1.00 87.00 526 ALA A N 1
ATOM 4145 C CA . ALA A 1 526 ? -25.610 19.987 9.894 1.00 87.00 526 ALA A CA 1
ATOM 4146 C C . ALA A 1 526 ? -26.017 20.630 8.558 1.00 87.00 526 ALA A C 1
ATOM 4148 O O . ALA A 1 526 ? -27.040 21.309 8.501 1.00 87.00 526 ALA A O 1
ATOM 4149 N N . GLN A 1 527 ? -25.279 20.351 7.477 1.00 84.06 527 GLN A N 1
ATOM 4150 C CA . GLN A 1 527 ? -25.636 20.790 6.122 1.00 84.06 527 GLN A CA 1
ATOM 4151 C C . GLN A 1 527 ? -27.015 20.265 5.695 1.00 84.06 527 GLN A C 1
ATOM 4153 O O . GLN A 1 527 ? -27.795 21.024 5.127 1.00 84.06 527 GLN A O 1
ATOM 4158 N N . PHE A 1 528 ? -27.364 19.017 6.033 1.00 77.19 528 PHE A N 1
ATOM 4159 C CA . PHE A 1 528 ? -28.685 18.449 5.724 1.00 77.19 528 PHE A CA 1
ATOM 4160 C C . PHE A 1 528 ? -29.863 19.105 6.435 1.00 77.19 528 PHE A C 1
ATOM 4162 O O . PHE A 1 528 ? -30.975 19.044 5.927 1.00 77.19 528 PHE A O 1
ATOM 4169 N N . ARG A 1 529 ? -29.648 19.734 7.593 1.00 83.25 529 ARG A N 1
ATOM 4170 C CA . ARG A 1 529 ? -30.714 20.441 8.322 1.00 83.25 529 ARG A CA 1
ATOM 4171 C C . ARG A 1 529 ? -30.956 21.857 7.799 1.00 83.25 529 ARG A C 1
ATOM 4173 O O . ARG A 1 529 ? -31.857 22.533 8.288 1.00 83.25 529 ARG A O 1
ATOM 4180 N N . HIS A 1 530 ? -30.142 22.333 6.859 1.00 84.31 530 HIS A N 1
ATOM 4181 C CA . HIS A 1 530 ? -30.274 23.673 6.308 1.00 84.31 530 HIS A CA 1
ATOM 4182 C C . HIS A 1 530 ? -31.371 23.702 5.228 1.00 84.31 530 HIS A C 1
ATOM 4184 O O . HIS A 1 530 ? -31.270 22.915 4.289 1.00 84.31 530 HIS A O 1
ATOM 4190 N N . PRO A 1 531 ? -32.364 24.615 5.272 1.00 84.44 531 PRO A N 1
ATOM 4191 C CA . PRO A 1 531 ? -33.506 24.594 4.347 1.00 84.44 531 PRO A CA 1
ATOM 4192 C C . PRO A 1 531 ? -33.130 24.599 2.860 1.00 84.44 531 PRO A C 1
ATOM 4194 O O . PRO A 1 531 ? -33.755 23.916 2.059 1.00 84.44 531 PRO A O 1
ATOM 4197 N N . PHE A 1 532 ? -32.054 25.300 2.480 1.00 81.75 532 PHE A N 1
ATOM 4198 C CA . PHE A 1 532 ? -31.596 25.291 1.086 1.00 81.75 532 PHE A CA 1
ATOM 4199 C C . PHE A 1 532 ? -31.164 23.896 0.590 1.00 81.75 532 PHE A C 1
ATOM 4201 O O . PHE A 1 532 ? -31.157 23.685 -0.618 1.00 81.75 532 PHE A O 1
ATOM 4208 N N . ALA A 1 533 ? -30.805 22.949 1.471 1.00 80.31 533 ALA A N 1
ATOM 4209 C CA . ALA A 1 533 ? -30.366 21.604 1.083 1.00 80.31 533 ALA A CA 1
ATOM 4210 C C . ALA A 1 533 ? -31.413 20.862 0.231 1.00 80.31 533 ALA A C 1
ATOM 4212 O O . ALA A 1 533 ? -31.035 20.120 -0.675 1.00 80.31 533 ALA A O 1
ATOM 4213 N N . GLU A 1 534 ? -32.702 21.127 0.470 1.00 77.19 534 GLU A N 1
ATOM 4214 C CA . GLU A 1 534 ? -33.835 20.558 -0.272 1.00 77.19 534 GLU A CA 1
ATOM 4215 C C . GLU A 1 534 ? -33.807 20.925 -1.769 1.00 77.19 534 GLU A C 1
ATOM 4217 O O . GLU A 1 534 ? -34.243 20.140 -2.609 1.00 77.19 534 GLU A O 1
ATOM 4222 N N . HIS A 1 535 ? -33.229 22.075 -2.138 1.00 79.88 535 HIS A N 1
ATOM 4223 C CA . HIS A 1 535 ? -33.116 22.505 -3.538 1.00 79.88 535 HIS A CA 1
ATOM 4224 C C . HIS A 1 535 ? -32.070 21.725 -4.353 1.00 79.88 535 HIS A C 1
ATOM 4226 O O . HIS A 1 535 ? -32.075 21.821 -5.580 1.00 79.88 535 HIS A O 1
ATOM 4232 N N . TRP A 1 536 ? -31.183 20.955 -3.709 1.00 70.50 536 TRP A N 1
ATOM 4233 C CA . TRP A 1 536 ? -30.171 20.135 -4.393 1.00 70.50 536 TRP A CA 1
ATOM 4234 C C . TRP A 1 536 ? -30.554 18.654 -4.541 1.00 70.50 536 TRP A C 1
ATOM 4236 O O . TRP A 1 536 ? -29.806 17.914 -5.178 1.00 70.50 536 TRP A O 1
ATOM 4246 N N . GLY A 1 537 ? -31.708 18.225 -4.016 1.00 68.12 537 GLY A N 1
ATOM 4247 C CA . GLY A 1 537 ? -32.276 16.895 -4.263 1.00 68.12 537 GLY A CA 1
ATOM 4248 C C . GLY A 1 537 ? -32.697 16.125 -3.009 1.00 68.12 537 GLY A C 1
ATOM 4249 O O . GLY A 1 537 ? -32.521 16.574 -1.879 1.00 68.12 537 GLY A O 1
ATOM 4250 N N . ASP A 1 538 ? -33.240 14.925 -3.229 1.00 66.44 538 ASP A N 1
ATOM 4251 C CA . ASP A 1 538 ? -33.755 14.021 -2.187 1.00 66.44 538 ASP A CA 1
ATOM 4252 C C . ASP A 1 538 ? -32.673 13.202 -1.460 1.00 66.44 538 ASP A C 1
ATOM 4254 O O . ASP A 1 538 ? -32.939 12.593 -0.427 1.00 66.44 538 ASP A O 1
ATOM 4258 N N . GLY A 1 539 ? -31.450 13.173 -1.992 1.00 61.28 539 GLY A N 1
ATOM 4259 C CA . GLY A 1 539 ? -30.309 12.492 -1.390 1.00 61.28 539 GLY A CA 1
ATOM 4260 C C . GLY A 1 539 ? -29.873 11.190 -2.018 1.00 61.28 539 GLY A C 1
ATOM 4261 O O . GLY A 1 539 ? -28.895 10.596 -1.558 1.00 61.28 539 GLY A O 1
ATOM 4262 N N . THR A 1 540 ? -30.555 10.760 -3.074 1.00 58.72 540 THR A N 1
ATOM 4263 C CA . THR A 1 540 ? -30.219 9.540 -3.814 1.00 58.72 540 THR A CA 1
ATOM 4264 C C . THR A 1 540 ? -29.049 9.719 -4.789 1.00 58.72 540 THR A C 1
ATOM 4266 O O . THR A 1 540 ? -28.439 8.731 -5.201 1.00 58.72 540 THR A O 1
ATOM 4269 N N . THR A 1 541 ? -28.689 10.961 -5.132 1.00 54.75 541 THR A N 1
ATOM 4270 C CA . THR A 1 541 ? -27.653 11.287 -6.126 1.00 54.75 541 THR A CA 1
ATOM 4271 C C . THR A 1 541 ? -26.520 12.126 -5.531 1.00 54.75 541 THR A C 1
ATOM 4273 O O . THR A 1 541 ? -26.703 12.874 -4.576 1.00 54.75 541 THR A O 1
ATOM 4276 N N . SER A 1 542 ? -25.310 12.000 -6.086 1.00 56.78 542 SER A N 1
ATOM 4277 C CA . SER A 1 542 ? -24.160 12.819 -5.686 1.00 56.78 542 SER A CA 1
ATOM 4278 C C . SER A 1 542 ? -23.334 13.237 -6.894 1.00 56.78 542 SER A C 1
ATOM 4280 O O . SER A 1 542 ? -22.904 12.372 -7.659 1.00 56.78 542 SER A O 1
ATOM 4282 N N . SER A 1 543 ? -23.032 14.530 -7.010 1.00 52.12 543 SER A N 1
ATOM 4283 C CA . SER A 1 543 ? -22.045 15.025 -7.972 1.00 52.12 543 SER A CA 1
ATOM 4284 C C . SER A 1 543 ? -20.640 14.985 -7.362 1.00 52.12 543 SER A C 1
ATOM 4286 O O . SER A 1 543 ? -20.397 15.508 -6.268 1.00 52.12 543 SER A O 1
ATOM 4288 N N . SER A 1 544 ? -19.705 14.339 -8.058 1.00 48.38 544 SER A N 1
ATOM 4289 C CA . SER A 1 544 ? -18.299 14.245 -7.665 1.00 48.38 544 SER A CA 1
ATOM 4290 C C . SER A 1 544 ? -17.412 14.892 -8.723 1.00 48.38 544 SER A C 1
ATOM 4292 O O . SER A 1 544 ? -17.237 14.365 -9.819 1.00 48.38 544 SER A O 1
ATOM 4294 N N . ASP A 1 545 ? -16.822 16.037 -8.379 1.00 50.94 545 ASP A N 1
ATOM 4295 C CA . ASP A 1 545 ? -15.840 16.700 -9.238 1.00 50.94 545 ASP A CA 1
ATOM 4296 C C . ASP A 1 545 ? -14.410 16.334 -8.807 1.00 50.94 545 ASP A C 1
ATOM 4298 O O . ASP A 1 545 ? -14.105 16.168 -7.624 1.00 50.94 545 ASP A O 1
ATOM 4302 N N . GLY A 1 546 ? -13.518 16.170 -9.780 1.00 47.31 546 GLY A N 1
ATOM 4303 C CA . GLY A 1 546 ? -12.134 15.751 -9.586 1.00 47.31 546 GLY A CA 1
ATOM 4304 C C . GLY A 1 546 ? -11.163 16.910 -9.772 1.00 47.31 546 GLY A C 1
ATOM 4305 O O . GLY A 1 546 ? -10.552 17.037 -10.836 1.00 47.31 546 GLY A O 1
ATOM 4306 N N . GLN A 1 547 ? -10.954 17.721 -8.733 1.00 46.72 547 GLN A N 1
ATOM 4307 C CA . GLN A 1 547 ? -10.058 18.873 -8.831 1.00 46.72 547 GLN A CA 1
ATOM 4308 C C . GLN A 1 547 ? -8.578 18.445 -8.776 1.00 46.72 547 GLN A C 1
ATOM 4310 O O . GLN A 1 547 ? -8.136 17.714 -7.886 1.00 46.72 547 GLN A O 1
ATOM 4315 N N . ASN A 1 548 ? -7.789 18.903 -9.754 1.00 52.50 548 ASN A N 1
ATOM 4316 C CA . ASN A 1 548 ? -6.368 18.573 -9.885 1.00 52.50 548 ASN A CA 1
ATOM 4317 C C . ASN A 1 548 ? -5.484 19.666 -9.262 1.00 52.50 548 ASN A C 1
ATOM 4319 O O . ASN A 1 548 ? -5.372 20.766 -9.807 1.00 52.50 548 ASN A O 1
ATOM 4323 N N . PHE A 1 549 ? -4.811 19.350 -8.154 1.00 50.47 549 PHE A N 1
ATOM 4324 C CA . PHE A 1 549 ? -3.902 20.269 -7.466 1.00 50.47 549 PHE A CA 1
ATOM 4325 C C . PHE A 1 549 ? -2.439 20.024 -7.859 1.00 50.47 549 PHE A C 1
ATOM 4327 O O . PHE A 1 549 ? -1.913 18.920 -7.717 1.00 50.47 549 PHE A O 1
ATOM 4334 N N . ARG A 1 550 ? -1.743 21.079 -8.304 1.00 52.75 550 ARG A N 1
ATOM 4335 C CA . ARG A 1 550 ? -0.303 21.022 -8.611 1.00 52.75 550 ARG A CA 1
ATOM 4336 C C . ARG A 1 550 ? 0.509 21.024 -7.314 1.00 52.75 550 ARG A C 1
ATOM 4338 O O . ARG A 1 550 ? 0.498 22.008 -6.580 1.00 52.75 550 ARG A O 1
ATOM 4345 N N . THR A 1 551 ? 1.266 19.962 -7.048 1.00 50.47 551 THR A N 1
ATOM 4346 C CA . THR A 1 551 ? 2.129 19.874 -5.856 1.00 50.47 551 THR A CA 1
ATOM 4347 C C . THR A 1 551 ? 3.528 20.421 -6.137 1.00 50.47 551 THR A C 1
ATOM 4349 O O . THR A 1 551 ? 4.126 20.065 -7.149 1.00 50.47 551 THR A O 1
ATOM 4352 N N . GLY A 1 552 ? 4.108 21.203 -5.222 1.00 42.16 552 GLY A N 1
ATOM 4353 C CA . GLY A 1 552 ? 5.411 21.867 -5.414 1.00 42.16 552 GLY A CA 1
ATOM 4354 C C . GLY A 1 552 ? 6.661 20.969 -5.510 1.00 42.16 552 GLY A C 1
ATOM 4355 O O . GLY A 1 552 ? 7.772 21.489 -5.537 1.00 42.16 552 GLY A O 1
ATOM 4356 N N . SER A 1 553 ? 6.523 19.640 -5.546 1.00 46.44 553 SER A N 1
ATOM 4357 C CA . SER A 1 553 ? 7.635 18.689 -5.673 1.00 46.44 553 SER A CA 1
ATOM 4358 C C . SER A 1 553 ? 7.597 17.924 -7.002 1.00 46.44 553 SER A C 1
ATOM 4360 O O . SER A 1 553 ? 6.541 17.660 -7.578 1.00 46.44 553 SER A O 1
ATOM 4362 N N . LYS A 1 554 ? 8.778 17.548 -7.515 1.00 42.75 554 LYS A N 1
ATOM 4363 C CA . LYS A 1 554 ? 8.886 16.630 -8.660 1.00 42.75 554 LYS A CA 1
ATOM 4364 C C . LYS A 1 554 ? 8.417 15.231 -8.246 1.00 42.75 554 LYS A C 1
ATOM 4366 O O . LYS A 1 554 ? 8.682 14.785 -7.131 1.00 42.75 554 LYS A O 1
ATOM 4371 N N . ALA A 1 555 ? 7.779 14.513 -9.169 1.00 40.84 555 ALA A N 1
ATOM 4372 C CA . ALA A 1 555 ? 7.293 13.151 -8.961 1.00 40.84 555 ALA A CA 1
ATOM 4373 C C . ALA A 1 555 ? 8.436 12.107 -8.924 1.00 40.84 555 ALA A C 1
ATOM 4375 O O . ALA A 1 555 ? 8.536 11.240 -9.786 1.00 40.84 555 ALA A O 1
ATOM 4376 N N . GLU A 1 556 ? 9.306 12.167 -7.912 1.00 43.97 556 GLU A N 1
ATOM 4377 C CA . GLU A 1 556 ? 10.425 11.222 -7.768 1.00 43.97 556 GLU A CA 1
ATOM 4378 C C . GLU A 1 556 ? 10.020 9.835 -7.238 1.00 43.97 556 GLU A C 1
ATOM 4380 O O . GLU A 1 556 ? 10.815 8.898 -7.333 1.00 43.97 556 GLU A O 1
ATOM 4385 N N . SER A 1 557 ? 8.833 9.689 -6.628 1.00 43.59 557 SER A N 1
ATOM 4386 C CA . SER A 1 557 ? 8.590 8.566 -5.705 1.00 43.59 557 SER A CA 1
ATOM 4387 C C . SER A 1 557 ? 7.714 7.411 -6.200 1.00 43.59 557 SER A C 1
ATOM 4389 O O . SER A 1 557 ? 7.681 6.410 -5.494 1.00 43.59 557 SER A O 1
ATOM 4391 N N . THR A 1 558 ? 6.995 7.509 -7.328 1.00 39.84 558 THR A N 1
ATOM 4392 C CA . THR A 1 558 ? 6.056 6.435 -7.745 1.00 39.84 558 THR A CA 1
ATOM 4393 C C . THR A 1 558 ? 6.064 6.063 -9.230 1.00 39.84 558 THR A C 1
ATOM 4395 O O . THR A 1 558 ? 5.509 5.030 -9.586 1.00 39.84 558 THR A O 1
ATOM 4398 N N . GLY A 1 559 ? 6.645 6.872 -10.125 1.00 38.69 559 GLY A N 1
ATOM 4399 C CA . GLY A 1 559 ? 6.667 6.575 -11.569 1.00 38.69 559 GLY A CA 1
ATOM 4400 C C . GLY A 1 559 ? 5.291 6.528 -12.261 1.00 38.69 559 GLY A C 1
ATOM 4401 O O . GLY A 1 559 ? 5.220 6.245 -13.456 1.00 38.69 559 GLY A O 1
ATOM 4402 N N . HIS A 1 560 ? 4.202 6.822 -11.545 1.00 41.00 560 HIS A N 1
ATOM 4403 C CA . HIS A 1 560 ? 2.853 6.892 -12.094 1.00 41.00 560 HIS A CA 1
ATOM 4404 C C . HIS A 1 560 ? 2.651 8.214 -12.839 1.00 41.00 560 HIS A C 1
ATOM 4406 O O . HIS A 1 560 ? 2.317 9.239 -12.249 1.00 41.00 560 HIS A O 1
ATOM 4412 N N . ILE A 1 561 ? 2.852 8.176 -14.156 1.00 45.03 561 ILE A N 1
ATOM 4413 C CA . ILE A 1 561 ? 2.463 9.257 -15.062 1.00 45.03 561 ILE A CA 1
ATOM 4414 C C . ILE A 1 561 ? 0.945 9.181 -15.250 1.00 45.03 561 ILE A C 1
ATOM 4416 O O . ILE A 1 561 ? 0.423 8.135 -15.635 1.00 45.03 561 ILE A O 1
ATOM 4420 N N . ASN A 1 562 ? 0.230 10.278 -14.991 1.00 46.81 562 ASN A N 1
ATOM 4421 C CA . ASN A 1 562 ? -1.190 10.357 -15.324 1.00 46.81 562 ASN A CA 1
ATOM 4422 C C . ASN A 1 562 ? -1.333 10.436 -16.860 1.00 46.81 562 ASN A C 1
ATOM 4424 O O . ASN A 1 562 ? -0.763 11.356 -17.452 1.00 46.81 562 ASN A O 1
ATOM 4428 N N . PRO A 1 563 ? -2.080 9.525 -17.515 1.00 46.41 563 PRO A N 1
ATOM 4429 C CA . PRO A 1 563 ? -2.144 9.460 -18.976 1.00 46.41 563 PRO A CA 1
ATOM 4430 C C . PRO A 1 563 ? -2.787 10.694 -19.631 1.00 46.41 563 PRO A C 1
ATOM 4432 O O . PRO A 1 563 ? -2.494 10.965 -20.790 1.00 46.41 563 PRO A O 1
ATOM 4435 N N . LYS A 1 564 ? -3.608 11.467 -18.902 1.00 44.50 564 LYS A N 1
ATOM 4436 C CA . LYS A 1 564 ? -4.235 12.708 -19.393 1.00 44.50 564 LYS A CA 1
ATOM 4437 C C . LYS A 1 564 ? -3.353 13.950 -19.200 1.00 44.50 564 LYS A C 1
ATOM 4439 O O . LYS A 1 564 ? -3.452 14.885 -19.986 1.00 44.50 564 LYS A O 1
ATOM 4444 N N . TYR A 1 565 ? -2.501 13.976 -18.168 1.00 50.41 565 TYR A N 1
ATOM 4445 C CA . TYR A 1 565 ? -1.776 15.194 -17.752 1.00 50.41 565 TYR A CA 1
ATOM 4446 C C . TYR A 1 565 ? -0.240 15.119 -17.856 1.00 50.41 565 TYR A C 1
ATOM 4448 O O . TYR A 1 565 ? 0.424 16.148 -17.751 1.00 50.41 565 TYR A O 1
ATOM 4456 N N . GLY A 1 566 ? 0.351 13.943 -18.090 1.00 51.78 566 GLY A N 1
ATOM 4457 C CA . GLY A 1 566 ? 1.788 13.798 -18.351 1.00 51.78 566 GLY A CA 1
ATOM 4458 C C . GLY A 1 566 ? 2.702 14.001 -17.132 1.00 51.78 566 GLY A C 1
ATOM 4459 O O . GLY A 1 566 ? 2.266 13.972 -15.980 1.00 51.78 566 GLY A O 1
ATOM 4460 N N . SER A 1 567 ? 4.006 14.161 -17.389 1.00 45.84 567 SER A N 1
ATOM 4461 C CA . SER A 1 567 ? 5.090 14.073 -16.390 1.00 45.84 567 SER A CA 1
ATOM 4462 C C . SER A 1 567 ? 5.835 15.392 -16.113 1.00 45.84 567 SER A C 1
ATOM 4464 O O . SER A 1 567 ? 7.005 15.371 -15.725 1.00 45.84 567 SER A O 1
ATOM 4466 N N . SER A 1 568 ? 5.209 16.544 -16.361 1.00 43.44 568 SER A N 1
ATOM 4467 C CA . SER A 1 568 ? 5.795 17.862 -16.080 1.00 43.44 568 SER A CA 1
ATOM 4468 C C . SER A 1 568 ? 5.940 18.135 -14.574 1.00 43.44 568 SER A C 1
ATOM 4470 O O . SER A 1 568 ? 5.329 17.465 -13.737 1.00 43.44 568 SER A O 1
ATOM 4472 N N . GLN A 1 569 ? 6.741 19.148 -14.214 1.00 35.47 569 GLN A N 1
ATOM 4473 C CA . GLN A 1 569 ? 6.800 19.645 -12.832 1.00 35.47 569 GLN A CA 1
ATOM 4474 C C . GLN A 1 569 ? 5.382 19.980 -12.333 1.00 35.47 569 GLN A C 1
ATOM 4476 O O . GLN A 1 569 ? 4.598 20.568 -13.076 1.00 35.47 569 GLN A O 1
ATOM 4481 N N . GLY A 1 570 ? 5.054 19.595 -11.096 1.00 40.47 570 GLY A N 1
ATOM 4482 C CA . GLY A 1 570 ? 3.726 19.794 -10.501 1.00 40.47 570 GLY A CA 1
ATOM 4483 C C . GLY A 1 570 ? 2.842 18.542 -10.437 1.00 40.47 570 GLY A C 1
ATOM 4484 O O . GLY A 1 570 ? 1.976 18.467 -9.569 1.00 40.47 570 GLY A O 1
ATOM 4485 N N . ASN A 1 571 ? 3.074 17.537 -11.291 1.00 37.78 571 ASN A N 1
ATOM 4486 C CA . ASN A 1 571 ? 2.176 16.384 -11.417 1.00 37.78 571 ASN A CA 1
ATOM 4487 C C . ASN A 1 571 ? 2.543 15.211 -10.487 1.00 37.78 571 ASN A C 1
ATOM 4489 O O . ASN A 1 571 ? 3.013 14.164 -10.940 1.00 37.78 571 ASN A O 1
ATOM 4493 N N . ARG A 1 572 ? 2.221 15.322 -9.194 1.00 38.72 572 ARG A N 1
ATOM 4494 C CA . ARG A 1 572 ? 1.608 14.171 -8.510 1.00 38.72 572 ARG A CA 1
ATOM 4495 C C . ARG A 1 572 ? 0.105 14.307 -8.705 1.00 38.72 572 ARG A C 1
ATOM 4497 O O . ARG A 1 572 ? -0.493 15.235 -8.180 1.00 38.72 572 ARG A O 1
ATOM 4504 N N . ALA A 1 573 ? -0.495 13.385 -9.450 1.00 39.94 573 ALA A N 1
ATOM 4505 C CA . ALA A 1 573 ? -1.945 13.326 -9.568 1.00 39.94 573 ALA A CA 1
ATOM 4506 C C . ALA A 1 573 ? -2.546 12.755 -8.275 1.00 39.94 573 ALA A C 1
ATOM 4508 O O . ALA A 1 573 ? -2.862 11.569 -8.205 1.00 39.94 573 ALA A O 1
ATOM 4509 N N . THR A 1 574 ? -2.709 13.604 -7.261 1.00 37.59 574 THR A N 1
ATOM 4510 C CA . THR A 1 574 ? -3.748 13.384 -6.257 1.00 37.59 574 THR A CA 1
ATOM 4511 C C . THR A 1 574 ? -5.022 13.982 -6.835 1.00 37.59 574 THR A C 1
ATOM 4513 O O . THR A 1 574 ? -5.273 15.176 -6.695 1.00 37.59 574 THR A O 1
ATOM 4516 N N . SER A 1 575 ? -5.813 13.165 -7.533 1.00 31.61 575 SER A N 1
ATOM 4517 C CA . SER A 1 575 ? -7.204 13.519 -7.805 1.00 31.61 575 SER A CA 1
ATOM 4518 C C . SER A 1 575 ? -7.944 13.484 -6.473 1.00 31.61 575 SER A C 1
ATOM 4520 O O . SER A 1 575 ? -8.390 12.420 -6.035 1.00 31.61 575 SER A O 1
ATOM 4522 N N . LEU A 1 576 ? -8.040 14.636 -5.811 1.00 32.44 576 LEU A N 1
ATOM 4523 C CA . LEU A 1 576 ? -9.045 14.821 -4.779 1.00 32.44 576 LEU A CA 1
ATOM 4524 C C . LEU A 1 576 ? -10.388 14.852 -5.504 1.00 32.44 576 LEU A C 1
ATOM 4526 O O . LEU A 1 576 ? -10.780 15.868 -6.073 1.00 32.44 576 LEU A O 1
ATOM 4530 N N . LEU A 1 577 ? -11.058 13.699 -5.515 1.00 30.05 577 LEU A N 1
ATOM 4531 C CA . LEU A 1 577 ? -12.488 13.641 -5.774 1.00 30.05 577 LEU A CA 1
ATOM 4532 C C . LEU A 1 577 ? -13.151 14.427 -4.646 1.00 30.05 577 LEU A C 1
ATOM 4534 O O . LEU A 1 577 ? -13.243 13.956 -3.509 1.00 30.05 577 LEU A O 1
ATOM 4538 N N . ARG A 1 578 ? -13.548 15.660 -4.953 1.00 30.94 578 ARG A N 1
ATOM 4539 C CA . ARG A 1 578 ? -14.351 16.486 -4.071 1.00 30.94 578 ARG A CA 1
ATOM 4540 C C . ARG A 1 578 ? -15.779 15.976 -4.185 1.00 30.94 578 ARG A C 1
ATOM 4542 O O . ARG A 1 578 ? -16.556 16.395 -5.040 1.00 30.94 578 ARG A O 1
ATOM 4549 N N . TRP A 1 579 ? -16.099 15.029 -3.311 1.00 34.31 579 TRP A N 1
ATOM 4550 C CA . TRP A 1 579 ? -17.465 14.585 -3.080 1.00 34.31 579 TRP A CA 1
ATOM 4551 C C . TRP A 1 579 ? -18.244 15.743 -2.467 1.00 34.31 579 TRP A C 1
ATOM 4553 O O . TRP A 1 579 ? -18.201 15.963 -1.257 1.00 34.31 579 TRP A O 1
ATOM 4563 N N . THR A 1 580 ? -18.945 16.502 -3.305 1.00 37.59 580 THR A N 1
ATOM 4564 C CA . THR A 1 580 ? -19.864 17.535 -2.829 1.00 37.59 580 THR A CA 1
ATOM 4565 C C . THR A 1 580 ? -21.197 16.847 -2.558 1.00 37.59 580 THR A C 1
ATOM 4567 O O . THR A 1 580 ? -22.118 16.896 -3.367 1.00 37.59 580 THR A O 1
ATOM 4570 N N . ARG A 1 581 ? -21.274 16.119 -1.433 1.00 37.94 581 ARG A N 1
ATOM 4571 C CA . ARG A 1 581 ? -22.542 15.575 -0.929 1.00 37.94 581 ARG A CA 1
ATOM 4572 C C . ARG A 1 581 ? -23.390 16.737 -0.418 1.00 37.94 581 ARG A C 1
ATOM 4574 O O . ARG A 1 581 ? -23.194 17.202 0.698 1.00 37.94 581 ARG A O 1
ATOM 4581 N N . ILE A 1 582 ? -24.319 17.180 -1.254 1.00 40.94 582 ILE A N 1
ATOM 4582 C CA . ILE A 1 582 ? -25.496 17.953 -0.865 1.00 40.94 582 ILE A CA 1
ATOM 4583 C C . ILE A 1 582 ? -26.684 17.093 -1.300 1.00 40.94 582 ILE A C 1
ATOM 4585 O O . ILE A 1 582 ? -26.672 16.564 -2.410 1.00 40.94 582 ILE A O 1
ATOM 4589 N N . SER A 1 583 ? -27.648 16.907 -0.397 1.00 34.53 583 SER A N 1
ATOM 4590 C CA . SER A 1 583 ? -28.529 15.725 -0.301 1.00 34.53 583 SER A CA 1
ATOM 4591 C C . SER A 1 583 ? -27.776 14.367 -0.042 1.00 34.53 583 SER A C 1
ATOM 4593 O O . SER A 1 583 ? -26.637 14.183 -0.472 1.00 34.53 583 SER A O 1
ATOM 4595 N N . GLY A 1 584 ? -28.276 13.391 0.748 1.00 37.78 584 GLY A N 1
ATOM 4596 C CA . GLY A 1 584 ? -29.396 13.492 1.703 1.00 37.78 584 GLY A CA 1
ATOM 4597 C C . GLY A 1 584 ? -30.071 12.215 2.262 1.00 37.78 584 GLY A C 1
ATOM 4598 O O . GLY A 1 584 ? -31.294 12.210 2.258 1.00 37.78 584 GLY A O 1
ATOM 4599 N N . ASN A 1 585 ? -29.401 11.167 2.801 1.00 32.78 585 ASN A N 1
ATOM 4600 C CA . ASN A 1 585 ? -30.156 10.242 3.690 1.00 32.78 585 ASN A CA 1
ATOM 4601 C C . ASN A 1 585 ? -29.410 9.598 4.877 1.00 32.78 585 ASN A C 1
ATOM 4603 O O . ASN A 1 585 ? -28.269 9.144 4.768 1.00 32.78 585 ASN A O 1
ATOM 4607 N N . GLY A 1 586 ? -30.103 9.559 6.020 1.00 33.62 586 GLY A N 1
ATOM 4608 C CA . GLY A 1 586 ? -29.601 9.143 7.328 1.00 33.62 586 GLY A CA 1
ATOM 4609 C C . GLY A 1 586 ? -30.080 7.754 7.749 1.00 33.62 586 GLY A C 1
ATOM 4610 O O . GLY A 1 586 ? -30.964 7.635 8.592 1.00 33.62 586 GLY A O 1
ATOM 4611 N N . GLN A 1 587 ? -29.438 6.711 7.224 1.00 26.94 587 GLN A N 1
ATOM 4612 C CA . GLN A 1 587 ? -29.360 5.411 7.899 1.00 26.94 587 GLN A CA 1
ATOM 4613 C C . GLN A 1 587 ? -27.899 5.119 8.255 1.00 26.94 587 GLN A C 1
ATOM 4615 O O . GLN A 1 587 ? -26.996 5.410 7.473 1.00 26.94 587 GLN A O 1
ATOM 4620 N N . ASP A 1 588 ? -27.697 4.607 9.469 1.00 32.34 588 ASP A N 1
ATOM 4621 C CA . ASP A 1 588 ? -26.429 4.357 10.165 1.00 32.34 588 ASP A CA 1
ATOM 4622 C C . ASP A 1 588 ? -25.150 4.297 9.304 1.00 32.34 588 ASP A C 1
ATOM 4624 O O . ASP A 1 588 ? -24.696 3.228 8.890 1.00 32.34 588 ASP A O 1
ATOM 4628 N N . PHE A 1 589 ? -24.437 5.426 9.202 1.00 29.06 589 PHE A N 1
ATOM 4629 C CA . PHE A 1 589 ? -23.010 5.438 8.845 1.00 29.06 589 PHE A CA 1
ATOM 4630 C C . PHE A 1 589 ? -22.142 4.935 10.020 1.00 29.06 589 PHE A C 1
ATOM 4632 O O . PHE A 1 589 ? -21.234 5.605 10.514 1.00 29.06 589 PHE A O 1
ATOM 4639 N N . SER A 1 590 ? -22.408 3.701 10.460 1.00 26.05 590 SER A N 1
ATOM 4640 C CA . SER A 1 590 ? -21.536 2.944 11.366 1.00 26.05 590 SER A CA 1
ATOM 4641 C C . SER A 1 590 ? -20.234 2.506 10.684 1.00 26.05 590 SER A C 1
ATOM 4643 O O . SER A 1 590 ? -19.233 2.261 11.370 1.00 26.05 590 SER A O 1
ATOM 4645 N N . GLU A 1 591 ? -20.206 2.476 9.350 1.00 23.48 591 GLU A N 1
ATOM 4646 C CA . GLU A 1 591 ? -19.012 2.249 8.539 1.00 23.48 591 GLU A CA 1
ATOM 4647 C C . GLU A 1 591 ? -18.911 3.272 7.399 1.00 23.48 591 GLU A C 1
ATOM 4649 O O . GLU A 1 591 ? -19.832 3.376 6.588 1.00 23.48 591 GLU A O 1
ATOM 4654 N N . PRO A 1 592 ? -17.766 3.956 7.221 1.00 24.42 592 PRO A N 1
ATOM 4655 C CA . PRO A 1 592 ? -17.317 4.217 5.870 1.00 24.42 592 PRO A CA 1
ATOM 4656 C C . PRO A 1 592 ? -16.931 2.857 5.281 1.00 24.42 592 PRO A C 1
ATOM 4658 O O . PRO A 1 592 ? -15.876 2.314 5.614 1.00 24.42 592 PRO A O 1
ATOM 4661 N N . HIS A 1 593 ? -17.767 2.285 4.410 1.00 23.11 593 HIS A N 1
ATOM 4662 C CA . HIS A 1 593 ? -17.274 1.222 3.538 1.00 23.11 593 HIS A CA 1
ATOM 4663 C C . HIS A 1 593 ? -16.035 1.762 2.822 1.00 23.11 593 HIS A C 1
ATOM 4665 O O . HIS A 1 593 ? -16.087 2.814 2.179 1.00 23.11 593 HIS A O 1
ATOM 4671 N N . HIS A 1 594 ? -14.907 1.068 2.980 1.00 25.31 594 HIS A N 1
ATOM 4672 C CA . HIS A 1 594 ? -13.640 1.473 2.393 1.00 25.31 594 HIS A CA 1
ATOM 4673 C C . HIS A 1 594 ? -13.738 1.421 0.858 1.00 25.31 594 HIS A C 1
ATOM 4675 O O . HIS A 1 594 ? -13.357 0.446 0.220 1.00 25.31 594 HIS A O 1
ATOM 4681 N N . ALA A 1 595 ? -14.157 2.538 0.257 1.00 22.36 595 ALA A N 1
ATOM 4682 C CA . ALA A 1 595 ? -13.940 2.853 -1.154 1.00 22.36 595 ALA A CA 1
ATOM 4683 C C . ALA A 1 595 ? -12.454 3.144 -1.460 1.00 22.36 595 ALA A C 1
ATOM 4685 O O . ALA A 1 595 ? -12.079 3.377 -2.608 1.00 22.36 595 ALA A O 1
ATOM 4686 N N . ALA A 1 596 ? -11.576 3.004 -0.460 1.00 24.78 596 ALA A N 1
ATOM 4687 C CA . ALA A 1 596 ? -10.280 2.384 -0.691 1.00 24.78 596 ALA A CA 1
ATOM 4688 C C . ALA A 1 596 ? -10.500 0.935 -1.168 1.00 24.78 596 ALA A C 1
ATOM 4690 O O . ALA A 1 596 ? -10.314 -0.012 -0.402 1.00 24.78 596 ALA A O 1
ATOM 4691 N N . GLN A 1 597 ? -10.883 0.778 -2.446 1.00 27.48 597 GLN A N 1
ATOM 4692 C CA . GLN A 1 597 ? -10.753 -0.488 -3.163 1.00 27.48 597 GLN A CA 1
ATOM 4693 C C . GLN A 1 597 ? -9.363 -1.019 -2.837 1.00 27.48 597 GLN A C 1
ATOM 4695 O O . GLN A 1 597 ? -8.365 -0.362 -3.151 1.00 27.48 597 GLN A O 1
ATOM 4700 N N . SER A 1 598 ? -9.312 -2.151 -2.131 1.00 29.81 598 SER A N 1
ATOM 4701 C CA . SER A 1 598 ? -8.058 -2.644 -1.572 1.00 29.81 598 SER A CA 1
ATOM 4702 C C . SER A 1 598 ? -7.018 -2.697 -2.695 1.00 29.81 598 SER A C 1
ATOM 4704 O O . SER A 1 598 ? -7.364 -3.185 -3.777 1.00 29.81 598 SER A O 1
ATOM 4706 N N . PRO A 1 599 ? -5.777 -2.198 -2.518 1.00 34.09 599 PRO A N 1
ATOM 4707 C CA . PRO A 1 599 ? -4.807 -2.144 -3.609 1.00 34.09 599 PRO A CA 1
ATOM 4708 C C . PRO A 1 599 ? -4.625 -3.491 -4.327 1.00 34.09 599 PRO A C 1
ATOM 4710 O O . PRO A 1 599 ? -4.344 -3.500 -5.519 1.00 34.09 599 PRO A O 1
ATOM 4713 N N . ALA A 1 600 ? -4.869 -4.613 -3.639 1.00 33.47 600 ALA A N 1
ATOM 4714 C CA . ALA A 1 600 ? -4.970 -5.960 -4.203 1.00 33.47 600 ALA A CA 1
ATOM 4715 C C . ALA A 1 600 ? -6.129 -6.160 -5.214 1.00 33.47 600 ALA A C 1
ATOM 4717 O O . ALA A 1 600 ? -5.896 -6.669 -6.310 1.00 33.47 600 ALA A O 1
ATOM 4718 N N . LEU A 1 601 ? -7.354 -5.713 -4.912 1.00 29.08 601 LEU A N 1
ATOM 4719 C CA . LEU A 1 601 ? -8.510 -5.798 -5.823 1.00 29.08 601 LEU A CA 1
ATOM 4720 C C . LEU A 1 601 ? -8.276 -4.966 -7.098 1.00 29.08 601 LEU A C 1
ATOM 4722 O O . LEU A 1 601 ? -8.508 -5.433 -8.213 1.00 29.08 601 LEU A O 1
ATOM 4726 N N . LEU A 1 602 ? -7.701 -3.767 -6.943 1.00 35.47 602 LEU A N 1
ATOM 4727 C CA . LEU A 1 602 ? -7.279 -2.908 -8.058 1.00 35.47 602 LEU A CA 1
ATOM 4728 C C . LEU A 1 602 ? -6.109 -3.477 -8.886 1.00 35.47 602 LEU A C 1
ATOM 4730 O O . LEU A 1 602 ? -5.886 -3.014 -10.010 1.00 35.47 602 LEU A O 1
ATOM 4734 N N . ARG A 1 603 ? -5.351 -4.447 -8.353 1.00 44.56 603 ARG A N 1
ATOM 4735 C CA . ARG A 1 603 ? -4.290 -5.170 -9.079 1.00 44.56 603 ARG A CA 1
ATOM 4736 C C . ARG A 1 603 ? -4.862 -6.323 -9.906 1.00 44.56 603 ARG A C 1
ATOM 4738 O O . ARG A 1 603 ? -4.515 -6.419 -11.081 1.00 44.56 603 ARG A O 1
ATOM 4745 N N . GLN A 1 604 ? -5.779 -7.131 -9.362 1.00 37.50 604 GLN A N 1
ATOM 4746 C CA . GLN A 1 604 ? -6.399 -8.228 -10.126 1.00 37.50 604 GLN A CA 1
ATOM 4747 C C . GLN A 1 604 ? -7.204 -7.739 -11.337 1.00 37.50 604 GLN A C 1
ATOM 4749 O O . GLN A 1 604 ? -7.073 -8.314 -12.417 1.00 37.50 604 GLN A O 1
ATOM 4754 N N . ALA A 1 605 ? -7.938 -6.628 -11.207 1.00 33.62 605 ALA A N 1
ATOM 4755 C CA . ALA A 1 605 ? -8.662 -5.998 -12.320 1.00 33.62 605 ALA A CA 1
ATOM 4756 C C . ALA A 1 605 ? -7.755 -5.536 -13.487 1.00 33.62 605 ALA A C 1
ATOM 4758 O O . ALA A 1 605 ? -8.249 -5.110 -14.528 1.00 33.62 605 ALA A O 1
ATOM 4759 N N . ARG A 1 606 ? -6.423 -5.602 -13.328 1.00 32.00 606 ARG A N 1
ATOM 4760 C CA . ARG A 1 606 ? -5.418 -5.258 -14.346 1.00 32.00 606 ARG A CA 1
ATOM 4761 C C . ARG A 1 606 ? -4.697 -6.473 -14.935 1.00 32.00 606 ARG A C 1
ATOM 4763 O O . ARG A 1 606 ? -3.711 -6.276 -15.646 1.00 32.00 606 ARG A O 1
ATOM 4770 N N . ARG A 1 607 ? -5.141 -7.709 -14.663 1.00 34.59 607 ARG A N 1
ATOM 4771 C CA . ARG A 1 607 ? -4.624 -8.899 -15.360 1.00 34.59 607 ARG A CA 1
ATOM 4772 C C . ARG A 1 607 ? -4.880 -8.751 -16.870 1.00 34.59 607 ARG A C 1
ATOM 4774 O O . ARG A 1 607 ? -6.043 -8.693 -17.265 1.00 34.59 607 ARG A O 1
ATOM 4781 N N . PRO A 1 608 ? -3.844 -8.705 -17.730 1.00 26.38 608 PRO A N 1
ATOM 4782 C CA . PRO A 1 608 ? -4.061 -8.799 -19.164 1.00 26.38 608 PRO A CA 1
ATOM 4783 C C . PRO A 1 608 ? -4.551 -10.214 -19.477 1.00 26.38 608 PRO A C 1
ATOM 4785 O O . PRO A 1 608 ? -3.853 -11.193 -19.212 1.00 26.38 608 PRO A O 1
ATOM 4788 N N . THR A 1 609 ? -5.750 -10.332 -20.042 1.00 26.83 609 THR A N 1
ATOM 4789 C CA . THR A 1 609 ? -6.245 -11.597 -20.583 1.00 26.83 609 THR A CA 1
ATOM 4790 C C . THR A 1 609 ? -5.330 -12.037 -21.721 1.00 26.83 609 THR A C 1
ATOM 4792 O O . THR A 1 609 ? -5.251 -11.398 -22.770 1.00 26.83 609 THR A O 1
ATOM 4795 N N . ALA A 1 610 ? -4.607 -13.137 -21.513 1.00 25.31 610 ALA A N 1
ATOM 4796 C CA . ALA A 1 610 ? -3.716 -13.699 -22.516 1.00 25.31 610 ALA A CA 1
ATOM 4797 C C . ALA A 1 610 ? -4.529 -14.341 -23.656 1.00 25.31 610 ALA A C 1
ATOM 4799 O O . ALA A 1 610 ? -4.819 -15.535 -23.640 1.00 25.31 610 ALA A O 1
ATOM 4800 N N . ARG A 1 611 ? -4.891 -13.542 -24.666 1.00 23.67 611 ARG A N 1
ATOM 4801 C CA . ARG A 1 611 ? -5.290 -14.026 -25.995 1.00 23.67 611 ARG A CA 1
ATOM 4802 C C . ARG A 1 611 ? -4.320 -13.499 -27.052 1.00 23.67 611 ARG A C 1
ATOM 4804 O O . ARG A 1 611 ? -3.911 -12.342 -27.019 1.00 23.67 611 ARG A O 1
ATOM 4811 N N . ASN A 1 612 ? -3.927 -14.394 -27.956 1.00 23.83 612 ASN A N 1
ATOM 4812 C CA . ASN A 1 612 ? -2.887 -14.183 -28.963 1.00 23.83 612 ASN A CA 1
ATOM 4813 C C . ASN A 1 612 ? -3.197 -12.992 -29.898 1.00 23.83 612 ASN A C 1
ATOM 4815 O O . ASN A 1 612 ? -4.218 -13.036 -30.582 1.00 23.83 612 ASN A O 1
ATOM 4819 N N . PRO A 1 613 ? -2.301 -11.995 -30.051 1.00 23.98 613 PRO A N 1
ATOM 4820 C CA . PRO A 1 613 ? -2.501 -10.881 -30.990 1.00 23.98 613 PRO A CA 1
ATOM 4821 C C . PRO A 1 613 ? -2.335 -11.226 -32.486 1.00 23.98 613 PRO A C 1
ATOM 4823 O O . PRO A 1 613 ? -2.305 -10.322 -33.314 1.00 23.98 613 PRO A O 1
ATOM 4826 N N . GLN A 1 614 ? -2.167 -12.500 -32.860 1.00 23.52 614 GLN A N 1
ATOM 4827 C CA . GLN A 1 614 ? -1.759 -12.906 -34.218 1.00 23.52 614 GLN A CA 1
ATOM 4828 C C . GLN A 1 614 ? -2.907 -13.164 -35.218 1.00 23.52 614 GLN A C 1
ATOM 4830 O O . GLN A 1 614 ? -2.639 -13.568 -36.345 1.00 23.52 614 GLN A O 1
ATOM 4835 N N . GLN A 1 615 ? -4.169 -12.899 -34.862 1.00 24.27 615 GLN A N 1
ATOM 4836 C CA . GLN A 1 615 ? -5.324 -13.040 -35.770 1.00 24.27 615 GLN A CA 1
ATOM 4837 C C . GLN A 1 615 ? -6.078 -11.71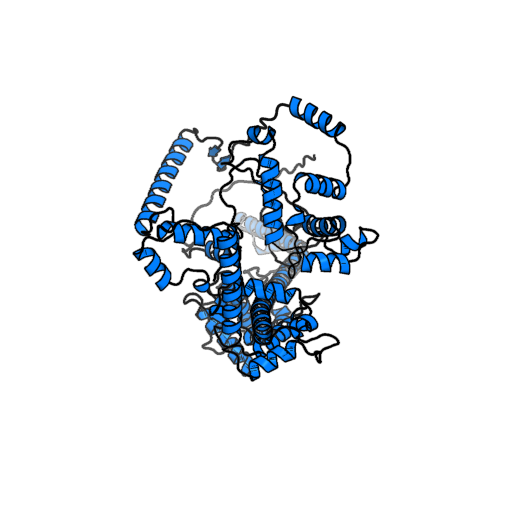8 -36.001 1.00 24.27 615 GLN A C 1
ATOM 4839 O O . GLN A 1 615 ? -7.288 -11.637 -35.826 1.00 24.27 615 GLN A O 1
ATOM 4844 N N . ALA A 1 616 ? -5.356 -10.675 -36.421 1.00 26.08 616 ALA A N 1
ATOM 4845 C CA . ALA A 1 616 ? -5.941 -9.470 -37.019 1.00 26.08 616 ALA A CA 1
ATOM 4846 C C . ALA A 1 616 ? -4.896 -8.744 -37.888 1.00 26.08 616 ALA A C 1
ATOM 4848 O O . ALA A 1 616 ? -4.276 -7.774 -37.456 1.00 26.08 616 ALA A O 1
ATOM 4849 N N . ALA A 1 617 ? -4.659 -9.234 -39.109 1.00 23.17 617 ALA A N 1
ATOM 4850 C CA . ALA A 1 617 ? -3.702 -8.626 -40.031 1.00 23.17 617 ALA A CA 1
ATOM 4851 C C . ALA A 1 617 ? -4.317 -8.355 -41.413 1.00 23.17 617 ALA A C 1
ATOM 4853 O O . ALA A 1 617 ? -4.814 -9.281 -42.048 1.00 23.17 617 ALA A O 1
ATOM 4854 N N . ARG A 1 618 ? -4.092 -7.116 -41.890 1.00 24.14 618 ARG A N 1
ATOM 4855 C CA . ARG A 1 618 ? -4.241 -6.564 -43.261 1.00 24.14 618 ARG A CA 1
ATOM 4856 C C . ARG A 1 618 ? -5.578 -5.877 -43.629 1.00 24.14 618 ARG A C 1
ATOM 4858 O O . ARG A 1 618 ? -6.621 -6.353 -43.200 1.00 24.14 618 ARG A O 1
ATOM 4865 N N . PRO A 1 619 ? -5.558 -4.876 -44.547 1.00 29.50 619 PRO A N 1
ATOM 4866 C CA . PRO A 1 619 ? -4.433 -4.007 -44.941 1.00 29.50 619 PRO A CA 1
ATOM 4867 C C . PRO A 1 619 ? -4.738 -2.491 -45.003 1.00 29.50 619 PRO A C 1
ATOM 4869 O O . PRO A 1 619 ? -5.859 -2.027 -44.861 1.00 29.50 619 PRO A O 1
ATOM 4872 N N . ALA A 1 620 ? -3.652 -1.750 -45.231 1.00 24.11 620 ALA A N 1
ATOM 4873 C CA . ALA A 1 620 ? -3.492 -0.301 -45.315 1.00 24.11 620 ALA A CA 1
ATOM 4874 C C . ALA A 1 620 ? -4.440 0.495 -46.240 1.00 24.11 620 ALA A C 1
ATOM 4876 O O . ALA A 1 620 ? -4.847 0.028 -47.301 1.00 24.11 620 ALA A O 1
ATOM 4877 N N . GLY A 1 621 ? -4.594 1.783 -45.904 1.00 22.25 621 GLY A N 1
ATOM 4878 C CA . GLY A 1 621 ? -4.974 2.865 -46.818 1.00 22.25 621 GLY A CA 1
ATOM 4879 C C . GLY A 1 621 ? -4.205 4.152 -46.478 1.00 22.25 621 GLY A C 1
ATOM 4880 O O . GLY A 1 621 ? -4.292 4.646 -45.358 1.00 22.25 621 GLY A O 1
ATOM 4881 N N . HIS A 1 622 ? -3.417 4.679 -47.420 1.00 21.53 622 HIS A N 1
ATOM 4882 C CA . HIS A 1 622 ? -2.692 5.952 -47.274 1.00 21.53 622 HIS A CA 1
ATOM 4883 C C . HIS A 1 622 ? -3.635 7.166 -47.330 1.00 21.53 622 HIS A C 1
ATOM 4885 O O . HIS A 1 622 ? -4.512 7.184 -48.194 1.00 21.53 622 HIS A O 1
ATOM 4891 N N . ARG A 1 623 ? -3.329 8.244 -46.579 1.00 23.75 623 ARG A N 1
ATOM 4892 C CA . ARG A 1 623 ? -3.219 9.624 -47.121 1.00 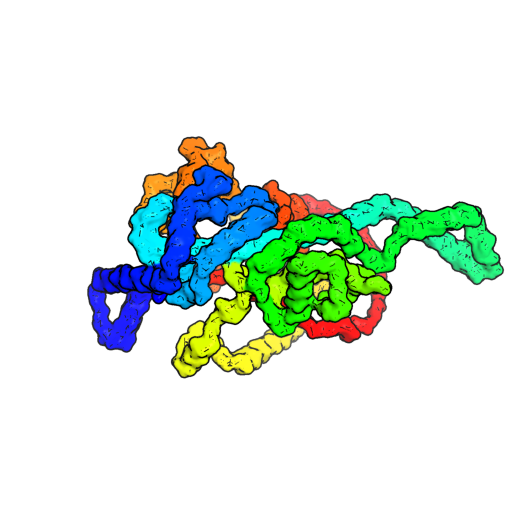23.75 623 ARG A CA 1
ATOM 4893 C C . ARG A 1 623 ? -2.608 10.639 -46.136 1.00 23.75 623 ARG A C 1
ATOM 4895 O O . ARG A 1 623 ? -2.324 10.307 -44.992 1.00 23.75 623 ARG A O 1
ATOM 4902 N N . HIS A 1 624 ? -2.298 11.814 -46.687 1.00 22.27 624 HIS A N 1
ATOM 4903 C CA . HIS A 1 624 ? -1.282 12.783 -46.258 1.00 22.27 624 HIS A CA 1
ATOM 4904 C C . HIS A 1 624 ? -1.581 13.662 -45.035 1.00 22.27 624 HIS A C 1
ATOM 4906 O O . HIS A 1 624 ? -2.721 13.855 -44.623 1.00 22.27 624 HIS A O 1
ATOM 4912 N N . ASP A 1 625 ? -0.484 14.260 -44.558 1.00 22.44 625 ASP A N 1
ATOM 4913 C CA . ASP A 1 625 ? -0.372 15.500 -43.790 1.00 22.44 625 ASP A CA 1
ATOM 4914 C C . ASP A 1 625 ? -1.478 16.547 -44.015 1.00 22.44 625 ASP A C 1
ATOM 4916 O O . ASP A 1 625 ? -1.801 16.896 -45.149 1.00 22.44 625 ASP A O 1
ATOM 4920 N N . HIS A 1 626 ? -1.872 17.222 -42.932 1.00 23.44 626 HIS A N 1
ATOM 4921 C CA . HIS A 1 626 ? -1.456 18.620 -42.774 1.00 23.44 626 HIS A CA 1
ATOM 4922 C C . HIS A 1 626 ? -1.457 19.055 -41.303 1.00 23.44 626 HIS A C 1
ATOM 4924 O O . HIS A 1 626 ? -2.404 18.822 -40.554 1.00 23.44 626 HIS A O 1
ATOM 4930 N N . ALA A 1 627 ? -0.382 19.721 -40.884 1.00 22.31 627 ALA A N 1
ATOM 4931 C CA . ALA A 1 627 ? -0.304 20.361 -39.579 1.00 22.31 627 ALA A CA 1
ATOM 4932 C C . ALA A 1 627 ? -0.943 21.755 -39.616 1.00 22.31 627 ALA A C 1
ATOM 4934 O O . ALA A 1 627 ? -0.648 22.528 -40.523 1.00 22.31 627 ALA A O 1
ATOM 4935 N N . LEU A 1 628 ? -1.688 22.120 -38.568 1.00 22.30 628 LEU A N 1
ATOM 4936 C CA . LEU A 1 628 ? -1.845 23.511 -38.136 1.00 22.30 628 LEU A CA 1
ATOM 4937 C C . LEU A 1 628 ? -2.018 23.562 -36.610 1.00 22.30 628 LEU A C 1
ATOM 4939 O O . LEU A 1 628 ? -3.027 23.138 -36.055 1.00 22.30 628 LEU A O 1
ATOM 4943 N N . ARG A 1 629 ? -0.999 24.083 -35.920 1.00 22.25 629 ARG A N 1
ATOM 4944 C CA . ARG A 1 629 ? -1.103 24.509 -34.519 1.00 22.25 629 ARG A CA 1
ATOM 4945 C C . ARG A 1 629 ? -1.562 25.961 -34.503 1.00 22.25 629 ARG A C 1
ATOM 4947 O O . ARG A 1 629 ? -0.871 26.779 -35.095 1.00 22.25 629 ARG A O 1
ATOM 4954 N N . HIS A 1 630 ? -2.571 26.304 -33.709 1.00 22.20 630 HIS A N 1
ATOM 4955 C CA . HIS A 1 630 ? -2.657 27.641 -33.119 1.00 22.20 630 HIS A CA 1
ATOM 4956 C C . HIS A 1 630 ? -3.194 27.562 -31.681 1.00 22.20 630 HIS A C 1
ATOM 4958 O O . HIS A 1 630 ? -4.137 26.813 -31.431 1.00 22.20 630 HIS A O 1
ATOM 4964 N N . PRO A 1 631 ? -2.585 28.280 -30.720 1.00 24.88 631 PRO A N 1
ATOM 4965 C CA . PRO A 1 631 ? -3.076 28.358 -29.353 1.00 24.88 631 PRO A CA 1
ATOM 4966 C C . PRO A 1 631 ? -4.027 29.548 -29.192 1.00 24.88 631 PRO A C 1
ATOM 4968 O O . PRO A 1 631 ? -3.726 30.646 -29.659 1.00 24.88 631 PRO A O 1
ATOM 4971 N N . VAL A 1 632 ? -5.111 29.367 -28.441 1.00 20.56 632 VAL A N 1
ATOM 4972 C CA . VAL A 1 632 ? -5.880 30.484 -27.879 1.00 20.56 632 VAL A CA 1
ATOM 4973 C C . VAL A 1 632 ? -5.726 30.434 -26.365 1.00 20.56 632 VAL A C 1
ATOM 4975 O O . VAL A 1 632 ? -5.982 29.410 -25.736 1.00 20.56 632 VAL A O 1
ATOM 4978 N N . ARG A 1 633 ? -5.224 31.536 -25.803 1.00 25.38 633 ARG A N 1
ATOM 4979 C CA . ARG A 1 633 ? -5.212 31.787 -24.360 1.00 25.38 633 ARG A CA 1
ATOM 4980 C C . ARG A 1 633 ? -6.617 32.189 -23.925 1.00 25.38 633 ARG A C 1
ATOM 4982 O O . ARG A 1 633 ? -7.171 33.082 -24.558 1.00 25.38 633 ARG A O 1
ATOM 4989 N N . LEU A 1 634 ? -7.065 31.653 -22.796 1.00 25.61 634 LEU A N 1
ATOM 4990 C CA . LEU A 1 634 ? -7.592 32.422 -21.665 1.00 25.61 634 LEU A CA 1
ATOM 4991 C C . LEU A 1 634 ? -7.004 31.787 -20.394 1.00 25.61 634 LEU A C 1
ATOM 4993 O O . LEU A 1 634 ? -6.965 30.536 -20.351 1.00 25.61 634 LEU A O 1
#

Radius of gyration: 32.77 Å; chains: 1; bounding box: 75×68×102 Å